Protein AF-0000000083546604 (afdb_homodimer)

InterPro domains:
  IPR000551 MerR-type HTH domain [PF13411] (11-77)
  IPR000551 MerR-type HTH domain [PS00552] (12-34)
  IPR000551 MerR-type HTH domain [PS50937] (8-77)
  IPR000551 MerR-type HTH domain [SM00422] (9-78)
  IPR009061 Putative DNA-binding domain superfamily [SSF46955] (7-113)
  IPR011256 Regulatory factor, effector binding domain superfamily [G3DSA:3.20.80.10] (123-273)
  IPR011256 Regulatory factor, effector binding domain superfamily [SSF55136] (145-272)
  IPR029442 GyrI-like small molecule binding domain [PF06445] (205-272)
  IPR047057 MerR transcriptional regulator [PTHR30204] (7-138)

Radius of gyration: 33.09 Å; Cα contacts (8 Å, |Δi|>4): 899; chains: 2; bounding box: 52×99×67 Å

Foldseek 3Di:
DPPVQVQWDWLCRVCVVLVHDSVVQVVCCVVVLAAAPDQDPVRTGIHHPVCSVVVVVVVVCVVLPDDPVNSVVCVVVDDPVSVVVVVVVSVVSVVVVVVVVVQVVQLVVLLVVLQVCVVPDDQADKDKDWDAKFWKDKWQWPAPDDPVVNVVRVVVSVVVCVVVSQNRNWDWKFKAFPVCLVVFPLPGTTIIIGTGPDVPVDPPIDMPHTDMKIKHKDAFASNCVNVVSVVNVVVCVVVVKAWDTIKMKTWSDDCVNPNHRRGTMIMIITHIDDDD/DPPVQVQWDWLCRVCVVLVHDSVVQVVCCVVVLAAAPDQDPVRTGIHHPVCSVVVVVVVVCVVLPDDPVNSVVCVVVDDPVSVVVVVVVSVVSVVVVVVVVVQVVQLVVLLVVLQVCVVPDDQADKDKDWDAKFWKDKWQFPAPDDPVVNVVRVVVSVVVCVVVSQNRNWDWKFKAFPVCLVVFVQVGTTIIIGTGPDVPVDPPIDMPHTDMKIKHKDAFAVNCVNVVSVVNVVVCVVVVKAWDTIKMKTWSDDCVNPNHRRGTMIMIITHIDDDD

Solvent-accessible surface area (backbone atoms only — not comparable to full-atom values): 29396 Å² total; per-residue (Å²): 127,68,78,88,47,47,78,45,29,44,54,64,58,44,18,55,66,69,70,51,55,53,65,54,55,51,49,31,35,72,75,66,69,44,70,60,79,39,68,48,98,86,64,52,44,27,32,48,73,72,51,49,53,46,51,47,53,54,49,50,44,44,74,69,76,41,50,72,67,55,51,37,57,46,62,77,61,40,25,56,67,52,44,39,52,51,43,54,52,48,43,51,53,48,52,53,49,45,52,50,50,51,49,51,43,47,17,41,52,40,38,37,52,44,38,56,47,62,72,68,53,70,58,84,51,73,47,79,46,77,44,71,62,43,54,26,44,62,36,60,76,49,57,92,55,52,43,69,53,39,51,49,38,52,41,52,39,51,48,50,33,59,75,66,64,42,67,49,41,65,45,72,22,40,29,28,36,44,70,30,54,75,72,47,40,74,82,33,47,31,28,40,32,38,64,56,90,58,92,54,92,61,79,82,58,44,73,47,71,58,44,51,25,39,38,36,43,38,78,21,47,63,81,53,42,45,60,48,52,51,52,49,52,50,53,31,54,77,65,67,38,42,76,36,65,41,30,42,36,37,54,58,35,41,64,68,29,19,80,55,52,69,49,19,31,32,42,37,38,30,34,47,41,77,75,129,128,69,80,87,47,46,77,45,28,45,54,64,58,44,18,57,66,70,71,52,54,53,64,54,55,51,49,32,35,72,74,66,68,43,69,61,77,40,68,48,97,86,65,52,45,28,33,46,74,74,50,48,53,46,51,49,53,54,50,50,46,41,73,68,76,41,50,71,67,57,50,37,56,45,60,76,61,39,25,56,67,52,45,38,52,51,44,54,52,47,42,53,52,49,54,52,49,44,52,51,51,52,48,52,42,46,17,41,51,40,39,37,53,44,38,55,48,60,71,70,52,70,58,83,50,72,48,78,46,77,43,71,63,44,52,27,43,63,35,61,76,49,56,93,54,52,44,70,52,40,51,51,38,52,40,51,39,50,48,51,33,58,76,65,65,41,68,49,43,66,46,70,22,40,29,28,37,43,72,32,54,76,74,44,40,67,93,38,44,31,28,41,32,38,63,55,90,59,92,55,92,61,79,82,57,43,73,46,72,58,44,51,24,40,38,37,44,38,78,21,47,67,82,55,44,44,60,48,52,52,51,48,53,50,52,31,54,76,65,67,40,42,76,35,65,41,32,41,35,36,55,58,35,42,66,69,29,19,81,56,52,69,48,18,30,32,40,37,36,30,34,46,42,76,76,130

Structure (mmCIF, N/CA/C/O backbone):
data_AF-0000000083546604-model_v1
#
loop_
_entity.id
_entity.type
_entity.pdbx_description
1 polymer 'MerR family transcriptional regulator'
#
loop_
_atom_site.group_PDB
_atom_site.id
_atom_site.type_symbol
_atom_site.label_atom_id
_atom_site.label_alt_id
_atom_site.label_comp_id
_atom_site.label_asym_id
_atom_site.label_entity_id
_atom_site.label_seq_id
_atom_site.pdbx_PDB_ins_code
_atom_site.Cartn_x
_atom_site.Cartn_y
_atom_site.Cartn_z
_atom_site.occupancy
_atom_site.B_iso_or_equiv
_atom_site.auth_seq_id
_atom_site.auth_comp_id
_atom_site.auth_asym_id
_atom_site.auth_atom_id
_atom_site.pdbx_PDB_model_num
ATOM 1 N N . MET A 1 1 ? 21.781 33.969 21.672 1 38.78 1 MET A N 1
ATOM 2 C CA . MET A 1 1 ? 20.734 33.688 20.688 1 38.78 1 MET A CA 1
ATOM 3 C C . MET A 1 1 ? 19.719 34.812 20.656 1 38.78 1 MET A C 1
ATOM 5 O O . MET A 1 1 ? 19.25 35.281 21.688 1 38.78 1 MET A O 1
ATOM 9 N N . ASN A 1 2 ? 19.578 35.625 19.656 1 45.16 2 ASN A N 1
ATOM 10 C CA . ASN A 1 2 ? 18.672 36.75 19.562 1 45.16 2 ASN A CA 1
ATOM 11 C C . ASN A 1 2 ? 17.25 36.375 19.984 1 45.16 2 ASN A C 1
ATOM 13 O O . ASN A 1 2 ? 16.703 35.375 19.516 1 45.16 2 ASN A O 1
ATOM 17 N N . GLU A 1 3 ? 16.797 36.812 21.141 1 52.47 3 GLU A N 1
ATOM 18 C CA . GLU A 1 3 ? 15.469 36.719 21.734 1 52.47 3 GLU A CA 1
ATOM 19 C C . GLU A 1 3 ? 14.391 36.656 20.672 1 52.47 3 GLU A C 1
ATOM 21 O O . GLU A 1 3 ? 13.297 36.156 20.891 1 52.47 3 GLU A O 1
ATOM 26 N N . LYS A 1 4 ? 14.867 37.219 19.406 1 59.06 4 LYS A N 1
ATOM 27 C CA . LYS A 1 4 ? 13.945 37.469 18.297 1 59.06 4 LYS A CA 1
ATOM 28 C C . LYS A 1 4 ? 13.453 36.156 17.688 1 59.06 4 LYS A C 1
ATOM 30 O O . LYS A 1 4 ? 12.336 36.062 17.172 1 59.06 4 LYS A O 1
ATOM 35 N N . PHE A 1 5 ? 14.273 35.062 18.109 1 62.53 5 PHE A N 1
ATOM 36 C CA . PHE A 1 5 ? 13.906 33.844 17.375 1 62.53 5 PHE A CA 1
ATOM 37 C C . PHE A 1 5 ? 13.555 32.719 18.328 1 62.53 5 PHE A C 1
ATOM 39 O O . PHE A 1 5 ? 13.773 31.547 18.016 1 62.53 5 PHE A O 1
ATOM 46 N N . ASN A 1 6 ? 13.078 33.031 19.469 1 71.94 6 ASN A N 1
ATOM 47 C CA . ASN A 1 6 ? 12.867 32.062 20.547 1 71.94 6 ASN A CA 1
ATOM 48 C C . ASN A 1 6 ? 11.836 31 20.141 1 71.94 6 ASN A C 1
ATOM 50 O O . ASN A 1 6 ? 11.867 29.875 20.656 1 71.94 6 ASN A O 1
ATOM 54 N N . LYS A 1 7 ? 11.094 31.219 19.188 1 83.56 7 LYS A N 1
ATOM 55 C CA . LYS A 1 7 ? 10.055 30.25 18.844 1 83.56 7 LYS A CA 1
ATOM 56 C C . LYS A 1 7 ? 10.289 29.656 17.453 1 83.56 7 LYS A C 1
ATOM 58 O O . LYS A 1 7 ? 9.359 29.172 16.828 1 83.56 7 LYS A O 1
ATOM 63 N N . TYR A 1 8 ? 11.594 29.719 17.031 1 89.06 8 TYR A N 1
ATOM 64 C CA . TYR A 1 8 ? 11.984 29.094 15.766 1 89.06 8 TYR A CA 1
ATOM 65 C C . TYR A 1 8 ? 12.953 27.938 16 1 89.06 8 TYR A C 1
ATOM 67 O O . TYR A 1 8 ? 13.672 27.922 17 1 89.06 8 TYR A O 1
ATOM 75 N N . PHE A 1 9 ? 12.984 27.078 15.055 1 92.25 9 PHE A N 1
ATOM 76 C CA . PHE A 1 9 ? 13.883 25.922 15.094 1 92.25 9 PHE A CA 1
ATOM 77 C C . PHE A 1 9 ? 15.078 26.141 14.172 1 92.25 9 PHE A C 1
ATOM 79 O O . PHE A 1 9 ? 14.922 26.594 13.039 1 92.25 9 PHE A O 1
ATOM 86 N N . ASN A 1 10 ? 16.188 25.844 14.766 1 92.44 10 ASN A N 1
ATOM 87 C CA . ASN A 1 10 ? 17.312 25.766 13.828 1 92.44 10 ASN A CA 1
ATOM 88 C C . ASN A 1 10 ? 17.219 24.516 12.953 1 92.44 10 ASN A C 1
ATOM 90 O O . ASN A 1 10 ? 16.359 23.672 13.148 1 92.44 10 ASN A O 1
ATOM 94 N N . THR A 1 11 ? 18.125 24.422 11.992 1 94.38 11 THR A N 1
ATOM 95 C CA . THR A 1 11 ? 18.031 23.359 11 1 94.38 11 THR A CA 1
ATOM 96 C C . THR A 1 11 ? 18.125 21.984 11.664 1 94.38 11 THR A C 1
ATOM 98 O O . THR A 1 11 ? 17.359 21.078 11.328 1 94.38 11 THR A O 1
ATOM 101 N N . GLY A 1 12 ? 18.984 21.812 12.555 1 93.81 12 GLY A N 1
ATOM 102 C CA . GLY A 1 12 ? 19.156 20.547 13.25 1 93.81 12 GLY A CA 1
ATOM 103 C C . GLY A 1 12 ? 17.922 20.141 14.031 1 93.81 12 GLY A C 1
ATOM 104 O O . GLY A 1 12 ? 17.469 18.984 13.93 1 93.81 12 GLY A O 1
ATOM 105 N N . ASP A 1 13 ? 17.391 21.062 14.742 1 91.94 13 ASP A N 1
ATOM 106 C CA . ASP A 1 13 ? 16.203 20.797 15.555 1 91.94 13 ASP A CA 1
ATOM 107 C C . ASP A 1 13 ? 15 20.469 14.672 1 91.94 13 ASP A C 1
ATOM 109 O O . ASP A 1 13 ? 14.227 19.562 14.977 1 91.94 13 ASP A O 1
ATOM 113 N N . PHE A 1 14 ? 14.875 21.219 13.672 1 94.31 14 PHE A N 1
ATOM 114 C CA . PHE A 1 14 ? 13.75 20.984 12.773 1 94.31 14 PHE A CA 1
ATOM 115 C C . PHE A 1 14 ? 13.883 19.641 12.07 1 94.31 14 PHE A C 1
ATOM 117 O O . PHE A 1 14 ? 12.891 18.938 11.883 1 94.31 14 PHE A O 1
ATOM 124 N N . ALA A 1 15 ? 15.039 19.297 11.711 1 94.81 15 ALA A N 1
ATOM 125 C CA . ALA A 1 15 ? 15.281 18 11.086 1 94.81 15 ALA A CA 1
ATOM 126 C C . ALA A 1 15 ? 14.898 16.859 12.023 1 94.81 15 ALA A C 1
ATOM 128 O O . ALA A 1 15 ? 14.266 15.891 11.602 1 94.81 15 ALA A O 1
ATOM 129 N N . LYS A 1 16 ? 15.188 17 13.219 1 91.25 16 LYS A N 1
ATOM 130 C CA . LYS A 1 16 ? 14.82 16.016 14.219 1 91.25 16 LYS A CA 1
ATOM 131 C C . LYS A 1 16 ? 13.305 15.898 14.359 1 91.25 16 LYS A C 1
ATOM 133 O O . LYS A 1 16 ? 12.766 14.797 14.438 1 91.25 16 LYS A O 1
ATOM 138 N N . LEU A 1 17 ? 12.75 17.062 14.352 1 89.62 17 LEU A N 1
ATOM 139 C CA . LEU A 1 17 ? 11.297 17.109 14.445 1 89.62 17 LEU A CA 1
ATOM 140 C C . LEU A 1 17 ? 10.648 16.359 13.281 1 89.62 17 LEU A C 1
ATOM 142 O O . LEU A 1 17 ? 9.664 15.641 13.469 1 89.62 17 LEU A O 1
ATOM 146 N N . CYS A 1 18 ? 11.234 16.5 12.141 1 92 18 CYS A N 1
ATOM 147 C CA . CYS A 1 18 ? 10.695 15.906 10.922 1 92 18 CYS A CA 1
ATOM 148 C C . CYS A 1 18 ? 11.211 14.492 10.711 1 92 18 CYS A C 1
ATOM 150 O O . CYS A 1 18 ? 10.805 13.797 9.781 1 92 18 CYS A O 1
ATOM 152 N N . ASN A 1 19 ? 12.102 14.086 11.555 1 89.81 19 ASN A N 1
ATOM 153 C CA . ASN A 1 19 ? 12.727 12.766 11.484 1 89.81 19 ASN A CA 1
ATOM 154 C C . ASN A 1 19 ? 13.453 12.555 10.156 1 89.81 19 ASN A C 1
ATOM 156 O O . ASN A 1 19 ? 13.258 11.539 9.492 1 89.81 19 ASN A O 1
ATOM 160 N N . VAL A 1 20 ? 14.195 13.539 9.781 1 94.25 20 VAL A N 1
ATOM 161 C CA . VAL A 1 20 ? 15.047 13.469 8.594 1 94.25 20 VAL A CA 1
ATOM 162 C C . VAL A 1 20 ? 16.438 13.992 8.938 1 94.25 20 VAL A C 1
ATOM 164 O O . VAL A 1 20 ? 16.672 14.508 10.031 1 94.25 20 VAL A O 1
ATOM 167 N N . LYS A 1 21 ? 17.312 13.867 7.965 1 94.5 21 LYS A N 1
ATOM 168 C CA . LYS A 1 21 ? 18.656 14.438 8.117 1 94.5 21 LYS A CA 1
ATOM 169 C C . LYS A 1 21 ? 18.672 15.914 7.734 1 94.5 21 LYS A C 1
ATOM 171 O O . LYS A 1 21 ? 17.891 16.344 6.891 1 94.5 21 LYS A O 1
ATOM 176 N N . LYS A 1 22 ? 19.609 16.672 8.328 1 95.75 22 LYS A N 1
ATOM 177 C CA . LYS A 1 22 ? 19.781 18.094 8.008 1 95.75 22 LYS A CA 1
ATOM 178 C C . LYS A 1 22 ? 19.969 18.297 6.504 1 95.75 22 LYS A C 1
ATOM 180 O O . LYS A 1 22 ? 19.469 19.266 5.938 1 95.75 22 LYS A O 1
ATOM 185 N N . GLN A 1 23 ? 20.625 17.328 5.922 1 96.19 23 GLN A N 1
ATOM 186 C CA . GLN A 1 23 ? 20.953 17.406 4.5 1 96.19 23 GLN A CA 1
ATOM 187 C C . GLN A 1 23 ? 19.688 17.422 3.65 1 96.19 23 GLN A C 1
ATOM 189 O O . GLN A 1 23 ? 19.641 18.062 2.594 1 96.19 23 GLN A O 1
ATOM 194 N N . THR A 1 24 ? 18.672 16.781 4.105 1 96.25 24 THR A N 1
ATOM 195 C CA . THR A 1 24 ? 17.391 16.781 3.391 1 96.25 24 THR A CA 1
ATOM 196 C C . THR A 1 24 ? 16.812 18.188 3.316 1 96.25 24 THR A C 1
ATOM 198 O O . THR A 1 24 ? 16.375 18.625 2.252 1 96.25 24 THR A O 1
ATOM 201 N N . LEU A 1 25 ? 16.906 18.891 4.418 1 96.69 25 LEU A N 1
ATOM 202 C CA . LEU A 1 25 ? 16.391 20.25 4.457 1 96.69 25 LEU A CA 1
ATOM 203 C C . LEU A 1 25 ? 17.219 21.172 3.568 1 96.69 25 LEU A C 1
ATOM 205 O O . LEU A 1 25 ? 16.672 22.031 2.873 1 96.69 25 LEU A O 1
ATOM 209 N N . PHE A 1 26 ? 18.5 20.922 3.598 1 95.38 26 PHE A N 1
ATOM 210 C CA . PHE A 1 26 ? 19.375 21.688 2.729 1 95.38 26 PHE A CA 1
ATOM 211 C C . PHE A 1 26 ? 19.062 21.422 1.262 1 95.38 26 PHE A C 1
ATOM 213 O O . PHE A 1 26 ? 18.922 22.359 0.472 1 95.38 26 PHE A O 1
ATOM 220 N N . HIS A 1 27 ? 18.969 20.219 0.989 1 96.12 27 HIS A N 1
ATOM 221 C CA . HIS A 1 27 ? 18.672 19.828 -0.384 1 96.12 27 HIS A CA 1
ATOM 222 C C . HIS A 1 27 ? 17.344 20.406 -0.852 1 96.12 27 HIS A C 1
ATOM 224 O O . HIS A 1 27 ? 17.266 20.984 -1.937 1 96.12 27 HIS A O 1
ATOM 230 N N . TYR A 1 28 ? 16.328 20.25 -0.046 1 95.81 28 TYR A N 1
ATOM 231 C CA . TYR A 1 28 ? 15.016 20.75 -0.408 1 95.81 28 TYR A CA 1
ATOM 232 C C . TYR A 1 28 ? 15.047 22.266 -0.613 1 95.81 28 TYR A C 1
ATOM 234 O O . TYR A 1 28 ? 14.375 22.781 -1.509 1 95.81 28 TYR A O 1
ATOM 242 N N . ASP A 1 29 ? 15.781 22.953 0.225 1 94.69 29 ASP A N 1
ATOM 243 C CA . ASP A 1 29 ? 15.945 24.391 0.081 1 94.69 29 ASP A CA 1
ATOM 244 C C . ASP A 1 29 ? 16.656 24.734 -1.224 1 94.69 29 ASP A C 1
ATOM 246 O O . ASP A 1 29 ? 16.219 25.625 -1.964 1 94.69 29 ASP A O 1
ATOM 250 N N . ASP A 1 30 ? 17.625 24.031 -1.552 1 93.69 30 ASP A N 1
ATOM 251 C CA . ASP A 1 30 ? 18.453 24.266 -2.732 1 93.69 30 ASP A CA 1
ATOM 252 C C . ASP A 1 30 ? 17.641 24.094 -4.012 1 93.69 30 ASP A C 1
ATOM 254 O O . ASP A 1 30 ? 17.781 24.875 -4.957 1 93.69 30 ASP A O 1
ATOM 258 N N . ILE A 1 31 ? 16.812 23.141 -4.016 1 94.19 31 ILE A N 1
ATOM 259 C CA . ILE A 1 31 ? 16.094 22.844 -5.254 1 94.19 31 ILE A CA 1
ATOM 260 C C . ILE A 1 31 ? 14.758 23.609 -5.266 1 94.19 31 ILE A C 1
ATOM 262 O O . ILE A 1 31 ? 13.992 23.5 -6.223 1 94.19 31 ILE A O 1
ATOM 266 N N . GLY A 1 32 ? 14.406 24.234 -4.172 1 91 32 GLY A N 1
ATOM 267 C CA . GLY A 1 32 ? 13.258 25.125 -4.148 1 91 32 GLY A CA 1
ATOM 268 C C . GLY A 1 32 ? 11.969 24.422 -3.771 1 91 32 GLY A C 1
ATOM 269 O O . GLY A 1 32 ? 10.875 24.891 -4.094 1 91 32 GLY A O 1
ATOM 270 N N . ILE A 1 33 ? 11.992 23.344 -3.117 1 93.75 33 ILE A N 1
ATOM 271 C CA . ILE A 1 33 ? 10.836 22.562 -2.725 1 93.75 33 ILE A CA 1
ATOM 272 C C . ILE A 1 33 ? 10.352 23 -1.342 1 93.75 33 ILE A C 1
ATOM 274 O O . ILE A 1 33 ? 9.148 23.016 -1.073 1 93.75 33 ILE A O 1
ATOM 278 N N . PHE A 1 34 ? 11.312 23.312 -0.496 1 94.81 34 PHE A N 1
ATOM 279 C CA . PHE A 1 34 ? 11.047 23.688 0.889 1 94.81 34 PHE A CA 1
ATOM 280 C C . PHE A 1 34 ? 12.164 24.594 1.424 1 94.81 34 PHE A C 1
ATOM 282 O O . PHE A 1 34 ? 13.336 24.234 1.368 1 94.81 34 PHE A O 1
ATOM 289 N N . SER A 1 35 ? 11.812 25.75 1.91 1 94.25 35 SER A N 1
ATOM 290 C CA . SER A 1 35 ? 12.789 26.719 2.377 1 94.25 35 SER A CA 1
ATOM 291 C C . SER A 1 35 ? 12.492 27.156 3.807 1 94.25 35 SER A C 1
ATOM 293 O O . SER A 1 35 ? 11.336 27.172 4.23 1 94.25 35 SER A O 1
ATOM 295 N N . PRO A 1 36 ? 13.555 27.531 4.539 1 94 36 PRO A N 1
ATOM 296 C CA . PRO A 1 36 ? 13.336 28.047 5.891 1 94 36 PRO A CA 1
ATOM 297 C C . PRO A 1 36 ? 12.547 29.359 5.898 1 94 36 PRO A C 1
ATOM 299 O O . PRO A 1 36 ? 12.57 30.109 4.914 1 94 36 PRO A O 1
ATOM 302 N N . GLU A 1 37 ? 11.883 29.578 6.957 1 90.5 37 GLU A N 1
ATOM 303 C CA . GLU A 1 37 ? 11.133 30.812 7.098 1 90.5 37 GLU A CA 1
ATOM 304 C C . GLU A 1 37 ? 12.078 32.031 7.176 1 90.5 37 GLU A C 1
ATOM 306 O O . GLU A 1 37 ? 11.781 33.094 6.621 1 90.5 37 GLU A O 1
ATOM 311 N N . ILE A 1 38 ? 13.156 31.797 7.941 1 90.25 38 ILE A N 1
ATOM 312 C CA . ILE A 1 38 ? 14.125 32.875 8.109 1 90.25 38 ILE A CA 1
ATOM 313 C C . ILE A 1 38 ? 15.523 32.375 7.762 1 90.25 38 ILE A C 1
ATOM 315 O O . ILE A 1 38 ? 15.906 31.281 8.148 1 90.25 38 ILE A O 1
ATOM 319 N N . LYS A 1 39 ? 16.219 33.125 7.027 1 90.75 39 LYS A N 1
ATOM 320 C CA . LYS A 1 39 ? 17.656 32.969 6.816 1 90.75 39 LYS A CA 1
ATOM 321 C C . LYS A 1 39 ? 18.406 34.219 7.293 1 90.75 39 LYS A C 1
ATOM 323 O O . LYS A 1 39 ? 18.188 35.312 6.789 1 90.75 39 LYS A O 1
ATOM 328 N N . ASP A 1 40 ? 19.172 33.969 8.273 1 87.69 40 ASP A N 1
ATOM 329 C CA . ASP A 1 40 ? 19.844 35.156 8.82 1 87.69 40 ASP A CA 1
ATOM 330 C C . ASP A 1 40 ? 21.047 35.531 7.957 1 87.69 40 ASP A C 1
ATOM 332 O O . ASP A 1 40 ? 21.328 34.906 6.945 1 87.69 40 ASP A O 1
ATOM 336 N N . ASP A 1 41 ? 21.672 36.625 8.367 1 87.81 41 ASP A N 1
ATOM 337 C CA . ASP A 1 41 ? 22.75 37.219 7.57 1 87.81 41 ASP A CA 1
ATOM 338 C C . ASP A 1 41 ? 23.938 36.25 7.441 1 87.81 41 ASP A C 1
ATOM 340 O O . ASP A 1 41 ? 24.719 36.375 6.496 1 87.81 41 ASP A O 1
ATOM 344 N N . ASN A 1 42 ? 24.078 35.344 8.32 1 88.88 42 ASN A N 1
ATOM 345 C CA . ASN A 1 42 ? 25.188 34.375 8.312 1 88.88 42 ASN A CA 1
ATOM 346 C C . ASN A 1 42 ? 24.797 33.094 7.59 1 88.88 42 ASN A C 1
ATOM 348 O O . ASN A 1 42 ? 25.578 32.156 7.531 1 88.88 42 ASN A O 1
ATOM 352 N N . GLY A 1 43 ? 23.656 33.031 7.203 1 87.06 43 GLY A N 1
ATOM 353 C CA . GLY A 1 43 ? 23.219 31.875 6.445 1 87.06 43 GLY A CA 1
ATOM 354 C C . GLY A 1 43 ? 22.516 30.844 7.301 1 87.06 43 GLY A C 1
ATOM 355 O O . GLY A 1 43 ? 22.172 29.766 6.812 1 87.06 43 GLY A O 1
ATOM 356 N N . TYR A 1 44 ? 22.375 31.188 8.555 1 89.88 44 TYR A N 1
ATOM 357 C CA . TYR A 1 44 ? 21.672 30.25 9.422 1 89.88 44 TYR A CA 1
ATOM 358 C C . TYR A 1 44 ? 20.172 30.219 9.102 1 89.88 44 TYR A C 1
ATOM 360 O O . TYR A 1 44 ? 19.578 31.266 8.836 1 89.88 44 TYR A O 1
ATOM 368 N N . ARG A 1 45 ? 19.641 29 9.031 1 92.69 45 ARG A N 1
ATOM 369 C CA . ARG A 1 45 ? 18.25 28.781 8.664 1 92.69 45 ARG A CA 1
ATOM 370 C C . ARG A 1 45 ? 17.391 28.531 9.898 1 92.69 45 ARG A C 1
ATOM 372 O O . ARG A 1 45 ? 17.812 27.812 10.812 1 92.69 45 ARG A O 1
ATOM 379 N N . TYR A 1 46 ? 16.188 29.141 9.914 1 92.62 46 TYR A N 1
ATOM 380 C CA . TYR A 1 46 ? 15.25 29 11.016 1 92.62 46 TYR A CA 1
ATOM 381 C C . TYR A 1 46 ? 13.859 28.625 10.5 1 92.62 46 TYR A C 1
ATOM 383 O O . TYR A 1 46 ? 13.383 29.188 9.516 1 92.62 46 TYR A O 1
ATOM 391 N N . TYR A 1 47 ? 13.266 27.656 11.188 1 93.31 47 TYR A N 1
ATOM 392 C CA . TYR A 1 47 ? 11.969 27.125 10.797 1 93.31 47 TYR A CA 1
ATOM 393 C C . TYR A 1 47 ? 10.938 27.328 11.906 1 93.31 47 TYR A C 1
ATOM 395 O O . TYR A 1 47 ? 11.281 27.266 13.094 1 93.31 47 TYR A O 1
ATOM 403 N N . SER A 1 48 ? 9.734 27.547 11.523 1 88.31 48 SER A N 1
ATOM 404 C CA . SER A 1 48 ? 8.633 27.609 12.477 1 88.31 48 SER A CA 1
ATOM 405 C C . SER A 1 48 ? 7.926 26.266 12.602 1 88.31 48 SER A C 1
ATOM 407 O O . SER A 1 48 ? 8.125 25.375 11.781 1 88.31 48 SER A O 1
ATOM 409 N N . TYR A 1 49 ? 7.117 26.078 13.664 1 86.44 49 TYR A N 1
ATOM 410 C CA . TYR A 1 49 ? 6.379 24.844 13.82 1 86.44 49 TYR A CA 1
ATOM 411 C C . TYR A 1 49 ? 5.34 24.672 12.719 1 86.44 49 TYR A C 1
ATOM 413 O O . TYR A 1 49 ? 4.98 23.547 12.359 1 86.44 49 TYR A O 1
ATOM 421 N N . GLN A 1 50 ? 4.93 25.812 12.18 1 83.31 50 GLN A N 1
ATOM 422 C CA . GLN A 1 50 ? 3.932 25.781 11.117 1 83.31 50 GLN A CA 1
ATOM 423 C C . GLN A 1 50 ? 4.473 25.094 9.867 1 83.31 50 GLN A C 1
ATOM 425 O O . GLN A 1 50 ? 3.707 24.531 9.086 1 83.31 50 GLN A O 1
ATOM 430 N N . GLN A 1 51 ? 5.699 25.203 9.734 1 90.69 51 GLN A N 1
ATOM 431 C CA . GLN A 1 51 ? 6.312 24.641 8.539 1 90.69 51 GLN A CA 1
ATOM 432 C C . GLN A 1 51 ? 6.352 23.109 8.609 1 90.69 51 GLN A C 1
ATOM 434 O O . GLN A 1 51 ? 6.578 22.438 7.602 1 90.69 51 GLN A O 1
ATOM 439 N N . PHE A 1 52 ? 6.07 22.641 9.797 1 90.81 52 PHE A N 1
ATOM 440 C CA . PHE A 1 52 ? 6.07 21.188 9.961 1 90.81 52 PHE A CA 1
ATOM 441 C C . PHE A 1 52 ? 4.992 20.547 9.102 1 90.81 52 PHE A C 1
ATOM 443 O O . PHE A 1 52 ? 5.234 19.531 8.445 1 90.81 52 PHE A O 1
ATOM 450 N N . ASP A 1 53 ? 3.871 21.125 9.062 1 89.38 53 ASP A N 1
ATOM 451 C CA . ASP A 1 53 ? 2.76 20.578 8.289 1 89.38 53 ASP A CA 1
ATOM 452 C C . ASP A 1 53 ? 3.062 20.594 6.793 1 89.38 53 ASP A C 1
ATOM 454 O O . ASP A 1 53 ? 2.707 19.672 6.066 1 89.38 53 ASP A O 1
ATOM 458 N N . VAL A 1 54 ? 3.662 21.641 6.418 1 91.5 54 VAL A N 1
ATOM 459 C CA . VAL A 1 54 ? 4.062 21.781 5.023 1 91.5 54 VAL A CA 1
ATOM 460 C C . VAL A 1 54 ? 5.023 20.641 4.656 1 91.5 54 VAL A C 1
ATOM 462 O O . VAL A 1 54 ? 4.824 19.953 3.654 1 91.5 54 VAL A O 1
ATOM 465 N N . PHE A 1 55 ? 5.961 20.5 5.496 1 93.81 55 PHE A N 1
ATOM 466 C CA . PHE A 1 55 ? 6.945 19.453 5.277 1 93.81 55 PHE A CA 1
ATOM 467 C C . PHE A 1 55 ? 6.285 18.078 5.273 1 93.81 55 PHE A C 1
ATOM 469 O O . PHE A 1 55 ? 6.637 17.219 4.461 1 93.81 55 PHE A O 1
ATOM 476 N N . ASN A 1 56 ? 5.387 17.891 6.117 1 90.88 56 ASN A N 1
ATOM 477 C CA . ASN A 1 56 ? 4.68 16.625 6.223 1 90.88 56 ASN A CA 1
ATOM 478 C C . ASN A 1 56 ? 3.928 16.297 4.938 1 90.88 56 ASN A C 1
ATOM 480 O O . ASN A 1 56 ? 3.924 15.141 4.492 1 90.88 56 ASN A O 1
ATOM 484 N N . VAL A 1 57 ? 3.285 17.234 4.363 1 92.12 57 VAL A N 1
ATOM 485 C CA . VAL A 1 57 ? 2.551 17.016 3.121 1 92.12 57 VAL A CA 1
ATOM 486 C C . VAL A 1 57 ? 3.521 16.625 2.01 1 92.12 57 VAL A C 1
ATOM 488 O O . VAL A 1 57 ? 3.258 15.688 1.248 1 92.12 57 VAL A O 1
ATOM 491 N N . ILE A 1 58 ? 4.621 17.312 1.973 1 93.69 58 ILE A N 1
ATOM 492 C CA . ILE A 1 58 ? 5.645 17 0.979 1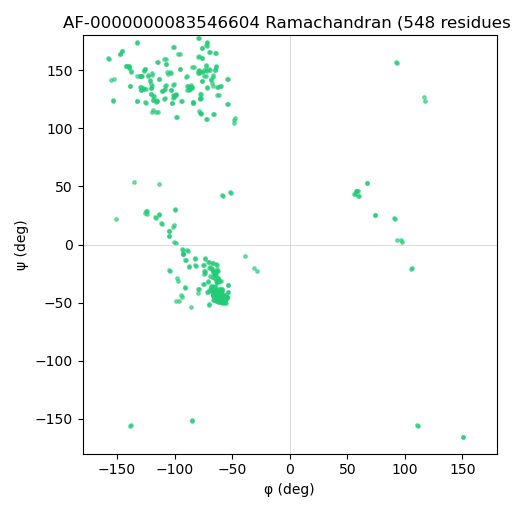 93.69 58 ILE A CA 1
ATOM 493 C C . ILE A 1 58 ? 6.137 15.578 1.174 1 93.69 58 ILE A C 1
ATOM 495 O O . ILE A 1 58 ? 6.289 14.828 0.205 1 93.69 58 ILE A O 1
ATOM 499 N N . THR A 1 59 ? 6.32 15.227 2.383 1 92.88 59 THR A N 1
ATOM 500 C CA . THR A 1 59 ? 6.785 13.883 2.719 1 92.88 59 THR A CA 1
ATOM 501 C C . THR A 1 59 ? 5.758 12.836 2.297 1 92.88 59 THR A C 1
ATOM 503 O O . THR A 1 59 ? 6.117 11.797 1.744 1 92.88 59 THR A O 1
ATOM 506 N N . ILE A 1 60 ? 4.566 13.102 2.531 1 92 60 ILE A N 1
ATOM 507 C CA . ILE A 1 60 ? 3.488 12.18 2.189 1 92 60 ILE A CA 1
ATOM 508 C C . ILE A 1 60 ? 3.422 12.008 0.674 1 92 60 ILE A C 1
ATOM 510 O O . ILE A 1 60 ? 3.244 10.891 0.18 1 92 60 ILE A O 1
ATOM 514 N N . LEU A 1 61 ? 3.543 13.102 -0.044 1 94.38 61 LEU A N 1
ATOM 515 C CA . LEU A 1 61 ? 3.561 13.016 -1.5 1 94.38 61 LEU A CA 1
ATOM 516 C C . LEU A 1 61 ? 4.715 12.148 -1.981 1 94.38 61 LEU A C 1
ATOM 518 O O . LEU A 1 61 ? 4.547 11.328 -2.891 1 94.38 61 LEU A O 1
ATOM 522 N N . LYS A 1 62 ? 5.809 12.297 -1.333 1 93.94 62 LYS A N 1
ATOM 523 C CA . LYS A 1 62 ? 6.973 11.484 -1.655 1 93.94 62 LYS A CA 1
ATOM 524 C C . LYS A 1 62 ? 6.707 10.008 -1.358 1 93.94 62 LYS A C 1
ATOM 526 O O . LYS A 1 62 ? 7.074 9.133 -2.148 1 93.94 62 LYS A O 1
ATOM 531 N N . GLU A 1 63 ? 6.078 9.75 -0.296 1 89.62 63 GLU A N 1
ATOM 532 C CA . GLU A 1 63 ? 5.785 8.391 0.13 1 89.62 63 GLU A CA 1
ATOM 533 C C . GLU A 1 63 ? 4.809 7.707 -0.827 1 89.62 63 GLU A C 1
ATOM 535 O O . GLU A 1 63 ? 4.73 6.477 -0.871 1 89.62 63 GLU A O 1
ATOM 540 N N . THR A 1 64 ? 4.094 8.492 -1.514 1 91.62 64 THR A N 1
ATOM 541 C CA . THR A 1 64 ? 3.125 7.938 -2.453 1 91.62 64 THR A CA 1
ATOM 542 C C . THR A 1 64 ? 3.676 7.961 -3.877 1 91.62 64 THR A C 1
ATOM 544 O O . THR A 1 64 ? 2.945 8.25 -4.828 1 91.62 64 THR A O 1
ATOM 547 N N . ASN A 1 65 ? 4.949 7.859 -4.051 1 88.5 65 ASN A N 1
ATOM 548 C CA . ASN A 1 65 ? 5.711 7.598 -5.266 1 88.5 65 ASN A CA 1
ATOM 549 C C . ASN A 1 65 ? 5.746 8.82 -6.18 1 88.5 65 ASN A C 1
ATOM 551 O O . ASN A 1 65 ? 5.738 8.688 -7.402 1 88.5 65 ASN A O 1
ATOM 555 N N . MET A 1 66 ? 5.605 9.938 -5.621 1 93 66 MET A N 1
ATOM 556 C CA . MET A 1 66 ? 5.902 11.141 -6.395 1 93 66 MET A CA 1
ATOM 557 C C . MET A 1 66 ? 7.383 11.492 -6.309 1 93 66 MET A C 1
ATOM 559 O O . MET A 1 66 ? 7.957 11.516 -5.219 1 93 66 MET A O 1
ATOM 563 N N . SER A 1 67 ? 7.918 11.82 -7.43 1 94.88 67 SER A N 1
ATOM 564 C CA . SER A 1 67 ? 9.32 12.227 -7.438 1 94.88 67 SER A CA 1
ATOM 565 C C . SER A 1 67 ? 9.477 13.672 -6.973 1 94.88 67 SER A C 1
ATOM 567 O O . SER A 1 67 ? 8.508 14.445 -6.984 1 94.88 67 SER A O 1
ATOM 569 N N . LEU A 1 68 ? 10.672 14.055 -6.582 1 95 68 LEU A N 1
ATOM 570 C CA . LEU A 1 68 ? 10.953 15.43 -6.191 1 95 68 LEU A CA 1
ATOM 571 C C . LEU A 1 68 ? 10.711 16.391 -7.355 1 95 68 LEU A C 1
ATOM 573 O O . LEU A 1 68 ? 10.266 17.516 -7.156 1 95 68 LEU A O 1
ATOM 577 N N . LYS A 1 69 ? 10.953 15.836 -8.555 1 96 69 LYS A N 1
ATOM 578 C CA . LYS A 1 69 ? 10.695 16.641 -9.742 1 96 69 LYS A CA 1
ATOM 579 C C . LYS A 1 69 ? 9.211 16.938 -9.898 1 96 69 LYS A C 1
ATOM 581 O O . LYS A 1 69 ? 8.828 18.078 -10.164 1 96 69 LYS A O 1
ATOM 586 N N . GLU A 1 70 ? 8.422 15.992 -9.711 1 95.88 70 GLU A N 1
ATOM 587 C CA . GLU A 1 70 ? 6.973 16.156 -9.789 1 95.88 70 GLU A CA 1
ATOM 588 C C . GLU A 1 70 ? 6.461 17.078 -8.688 1 95.88 70 GLU A C 1
ATOM 590 O O . GLU A 1 70 ? 5.586 17.906 -8.93 1 95.88 70 GLU A O 1
ATOM 595 N N . ILE A 1 71 ? 6.984 16.922 -7.516 1 96.62 71 ILE A N 1
ATOM 596 C CA . ILE A 1 71 ? 6.582 17.75 -6.383 1 96.62 71 ILE A CA 1
ATOM 597 C C . ILE A 1 71 ? 6.941 19.203 -6.656 1 96.62 71 ILE A C 1
ATOM 599 O O . ILE A 1 71 ? 6.129 20.109 -6.426 1 96.62 71 ILE A O 1
ATOM 603 N N . LYS A 1 72 ? 8.102 19.422 -7.164 1 95.94 72 LYS A N 1
ATOM 604 C CA . LYS A 1 72 ? 8.531 20.766 -7.508 1 95.94 72 LYS A CA 1
ATOM 605 C C . LYS A 1 72 ? 7.621 21.375 -8.57 1 95.94 72 LYS A C 1
ATOM 607 O O . LYS A 1 72 ? 7.254 22.547 -8.477 1 95.94 72 LYS A O 1
ATOM 612 N N . ALA A 1 73 ? 7.348 20.594 -9.57 1 95.81 73 ALA A N 1
ATOM 613 C CA . ALA A 1 73 ? 6.453 21.062 -10.625 1 95.81 73 ALA A CA 1
ATOM 614 C C . ALA A 1 73 ? 5.105 21.484 -10.047 1 95.81 73 ALA A C 1
ATOM 616 O O . ALA A 1 73 ? 4.559 22.531 -10.438 1 95.81 73 ALA A O 1
ATOM 617 N N . TYR A 1 74 ? 4.605 20.734 -9.195 1 96.12 74 TYR A N 1
ATOM 618 C CA . TYR A 1 74 ? 3.361 21.109 -8.531 1 96.12 74 TYR A CA 1
ATOM 619 C C . TYR A 1 74 ? 3.527 22.406 -7.742 1 96.12 74 TYR A C 1
ATOM 621 O O . TYR A 1 74 ? 2.717 23.328 -7.871 1 96.12 74 TYR A O 1
ATOM 629 N N . LEU A 1 75 ? 4.57 22.469 -6.934 1 95.12 75 LEU A N 1
ATOM 630 C CA . LEU A 1 75 ? 4.773 23.609 -6.047 1 95.12 75 LEU A CA 1
ATOM 631 C C . LEU A 1 75 ? 4.977 24.891 -6.852 1 95.12 75 LEU A C 1
ATOM 633 O O . LEU A 1 75 ? 4.574 25.969 -6.414 1 95.12 75 LEU A O 1
ATOM 637 N N . ASP A 1 76 ? 5.559 24.797 -7.996 1 94.44 76 ASP A N 1
ATOM 638 C CA . ASP A 1 76 ? 5.781 25.953 -8.859 1 94.44 76 ASP A CA 1
ATOM 639 C C . ASP A 1 76 ? 4.461 26.484 -9.406 1 94.44 76 ASP A C 1
ATOM 641 O O . ASP A 1 76 ? 4.375 27.656 -9.797 1 94.44 76 ASP A O 1
ATOM 645 N N . ASN A 1 77 ? 3.457 25.672 -9.391 1 94.75 77 ASN A N 1
ATOM 646 C CA . ASN A 1 77 ? 2.156 26.062 -9.93 1 94.75 77 ASN A CA 1
ATOM 647 C C . ASN A 1 77 ? 1.047 25.859 -8.898 1 94.75 77 ASN A C 1
ATOM 649 O O . ASN A 1 77 ? -0.115 25.672 -9.258 1 94.75 77 ASN A O 1
ATOM 653 N N . ARG A 1 78 ? 1.405 25.922 -7.73 1 95 78 ARG A N 1
ATOM 654 C CA . ARG A 1 78 ? 0.51 25.531 -6.648 1 95 78 ARG A CA 1
ATOM 655 C C . ARG A 1 78 ? -0.649 26.516 -6.512 1 95 78 ARG A C 1
ATOM 657 O O . ARG A 1 78 ? -0.484 27.719 -6.738 1 95 78 ARG A O 1
ATOM 664 N N . SER A 1 79 ? -1.781 26.031 -6.227 1 95.12 79 SER A N 1
ATOM 665 C CA . SER A 1 79 ? -3.023 26.703 -5.859 1 95.12 79 SER A CA 1
ATOM 666 C C . SER A 1 79 ? -3.949 25.766 -5.086 1 95.12 79 SER A C 1
ATOM 668 O O . SER A 1 79 ? -3.748 24.562 -5.086 1 95.12 79 SER A O 1
ATOM 670 N N . PRO A 1 80 ? -4.84 26.359 -4.41 1 95.62 80 PRO A N 1
ATOM 671 C CA . PRO A 1 80 ? -5.797 25.469 -3.744 1 95.62 80 PRO A CA 1
ATOM 672 C C . PRO A 1 80 ? -6.457 24.484 -4.707 1 95.62 80 PRO A C 1
ATOM 674 O O . PRO A 1 80 ? -6.574 23.297 -4.391 1 95.62 80 PRO A O 1
ATOM 677 N N . SER A 1 81 ? -6.793 24.969 -5.844 1 95.69 81 SER A N 1
ATOM 678 C CA . SER A 1 81 ? -7.461 24.109 -6.812 1 95.69 81 SER A CA 1
ATOM 679 C C . SER A 1 81 ? -6.531 23.016 -7.312 1 95.69 81 SER A C 1
ATOM 681 O O . SER A 1 81 ? -6.941 21.859 -7.457 1 95.69 81 SER A O 1
ATOM 683 N N . THR A 1 82 ? -5.305 23.359 -7.543 1 96.81 82 THR A N 1
ATOM 684 C CA . THR A 1 82 ? -4.363 22.359 -8.047 1 96.81 82 THR A CA 1
ATOM 685 C C . THR A 1 82 ? -4.023 21.344 -6.965 1 96.81 82 THR A C 1
ATOM 687 O O . THR A 1 82 ? -3.779 20.172 -7.258 1 96.81 82 THR A O 1
ATOM 690 N N . LEU A 1 83 ? -4.023 21.797 -5.73 1 96.5 83 LEU A N 1
ATOM 691 C CA . LEU A 1 83 ? -3.795 20.859 -4.641 1 96.5 83 LEU A CA 1
ATOM 692 C C . LEU A 1 83 ? -4.918 19.828 -4.566 1 96.5 83 LEU A C 1
ATOM 694 O O . LEU A 1 83 ? -4.656 18.625 -4.469 1 96.5 83 LEU A O 1
ATOM 698 N N . VAL A 1 84 ? -6.105 20.328 -4.617 1 97.62 84 VAL A N 1
ATOM 699 C CA . VAL A 1 84 ? -7.273 19.453 -4.531 1 97.62 84 VAL A CA 1
ATOM 700 C C . VAL A 1 84 ? -7.23 18.422 -5.66 1 97.62 84 VAL A C 1
ATOM 702 O O . VAL A 1 84 ? -7.434 17.234 -5.43 1 97.62 84 VAL A O 1
ATOM 705 N N . GLU A 1 85 ? -6.926 18.875 -6.801 1 97.62 85 GLU A N 1
ATOM 706 C CA . GLU A 1 85 ? -6.836 17.984 -7.945 1 97.62 85 GLU A CA 1
ATOM 707 C C . GLU A 1 85 ? -5.742 16.938 -7.746 1 97.62 85 GLU A C 1
ATOM 709 O O . GLU A 1 85 ? -5.957 15.75 -7.98 1 97.62 85 GLU A O 1
ATOM 714 N N . LEU A 1 86 ? -4.648 17.375 -7.324 1 97.38 86 LEU A N 1
ATOM 715 C CA . LEU A 1 86 ? -3.52 16.5 -7.078 1 97.38 86 LEU A CA 1
ATOM 716 C C . LEU A 1 86 ? -3.881 15.422 -6.059 1 97.38 86 LEU A C 1
ATOM 718 O O . LEU A 1 86 ? -3.652 14.234 -6.293 1 97.38 86 LEU A O 1
ATOM 722 N N . LEU A 1 87 ? -4.441 15.82 -4.953 1 97.44 87 LEU A N 1
ATOM 723 C CA . LEU A 1 87 ? -4.738 14.898 -3.865 1 97.44 87 LEU A CA 1
ATOM 724 C C . LEU A 1 87 ? -5.844 13.922 -4.266 1 97.44 87 LEU A C 1
ATOM 726 O O . LEU A 1 87 ? -5.809 12.75 -3.891 1 97.44 87 LEU A O 1
ATOM 730 N N . LYS A 1 88 ? -6.805 14.422 -5.027 1 98 88 LYS A N 1
ATOM 731 C CA . LYS A 1 88 ? -7.855 13.531 -5.512 1 98 88 LYS A CA 1
ATOM 732 C C . LYS A 1 88 ? -7.281 12.438 -6.402 1 98 88 LYS A C 1
ATOM 734 O O . LYS A 1 88 ? -7.66 11.266 -6.281 1 98 88 LYS A O 1
ATOM 739 N N . ASN A 1 89 ? -6.395 12.844 -7.238 1 97.5 89 ASN A N 1
ATOM 740 C CA . ASN A 1 89 ? -5.73 11.859 -8.086 1 97.5 89 ASN A CA 1
ATOM 741 C C . ASN A 1 89 ? -4.906 10.875 -7.27 1 97.5 89 ASN A C 1
ATOM 743 O O . ASN A 1 89 ? -4.887 9.68 -7.562 1 97.5 89 ASN A O 1
ATOM 747 N N . LYS A 1 90 ? -4.254 11.336 -6.266 1 97 90 LYS A N 1
ATOM 748 C CA . LYS A 1 90 ? -3.441 10.477 -5.41 1 97 90 LYS A CA 1
ATOM 749 C C . LYS A 1 90 ? -4.312 9.5 -4.625 1 97 90 LYS A C 1
ATOM 751 O O . LYS A 1 90 ? -3.918 8.352 -4.398 1 97 90 LYS A O 1
ATOM 756 N N . VAL A 1 91 ? -5.441 9.961 -4.234 1 97.62 91 VAL A N 1
ATOM 757 C CA . VAL A 1 91 ? -6.375 9.094 -3.529 1 97.62 91 VAL A CA 1
ATOM 758 C C . VAL A 1 91 ? -6.77 7.922 -4.426 1 97.62 91 VAL A C 1
ATOM 760 O O . VAL A 1 91 ? -6.801 6.77 -3.977 1 97.62 91 VAL A O 1
ATOM 763 N N . LEU A 1 92 ? -6.984 8.203 -5.66 1 97.38 92 LEU A N 1
ATOM 764 C CA . LEU A 1 92 ? -7.32 7.152 -6.613 1 97.38 92 LEU A CA 1
ATOM 765 C C . LEU A 1 92 ? -6.156 6.18 -6.781 1 97.38 92 LEU A C 1
ATOM 767 O O . LEU A 1 92 ? -6.355 4.965 -6.797 1 97.38 92 LEU A O 1
ATOM 771 N N . ASP A 1 93 ? -4.984 6.75 -6.875 1 96.81 93 ASP A N 1
ATOM 772 C CA . ASP A 1 93 ? -3.791 5.914 -6.977 1 96.81 93 ASP A CA 1
ATOM 773 C C . ASP A 1 93 ? -3.662 4.996 -5.762 1 96.81 93 ASP A C 1
ATOM 775 O O . ASP A 1 93 ? -3.314 3.822 -5.902 1 96.81 93 ASP A O 1
ATOM 779 N N . ILE A 1 94 ? -3.883 5.535 -4.645 1 97.31 94 ILE A N 1
ATOM 780 C CA . ILE A 1 94 ? -3.752 4.797 -3.393 1 97.31 94 ILE A CA 1
ATOM 781 C C . ILE A 1 94 ? -4.785 3.674 -3.344 1 97.31 94 ILE A C 1
ATOM 783 O O . ILE A 1 94 ? -4.473 2.555 -2.934 1 97.31 94 ILE A O 1
ATOM 787 N N . ASP A 1 95 ? -5.992 3.977 -3.791 1 97.69 95 ASP A N 1
ATOM 788 C CA . ASP A 1 95 ? -7.035 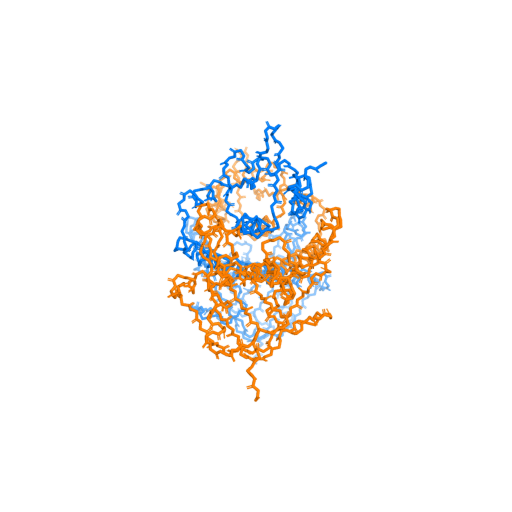2.957 -3.816 1 97.69 95 ASP A CA 1
ATOM 789 C C . ASP A 1 95 ? -6.641 1.787 -4.715 1 97.69 95 ASP A C 1
ATOM 791 O O . ASP A 1 95 ? -6.832 0.625 -4.348 1 97.69 95 ASP A O 1
ATOM 795 N N . ILE A 1 96 ? -6.102 2.115 -5.805 1 95.62 96 ILE A N 1
ATOM 796 C CA . ILE A 1 96 ? -5.648 1.091 -6.738 1 95.62 96 ILE A CA 1
ATOM 797 C C . ILE A 1 96 ? -4.531 0.267 -6.098 1 95.62 96 ILE A C 1
ATOM 799 O O . ILE A 1 96 ? -4.531 -0.963 -6.184 1 95.62 96 ILE A O 1
ATOM 803 N N . GLU A 1 97 ? -3.66 0.908 -5.441 1 95.12 97 GLU A N 1
ATOM 804 C CA . GLU A 1 97 ? -2.539 0.227 -4.797 1 95.12 97 GLU A CA 1
ATOM 805 C C . GLU A 1 97 ? -3.02 -0.68 -3.67 1 95.12 97 GLU A C 1
ATOM 807 O O . GLU A 1 97 ? -2.529 -1.801 -3.516 1 95.12 97 GLU A O 1
ATOM 812 N N . ILE A 1 98 ? -3.9 -0.201 -2.908 1 96.94 98 ILE A N 1
ATOM 813 C CA . ILE A 1 98 ? -4.441 -0.99 -1.808 1 96.94 98 ILE A CA 1
ATOM 814 C C . ILE A 1 98 ? -5.086 -2.264 -2.352 1 96.94 98 ILE A C 1
ATOM 816 O O . ILE A 1 98 ? -4.852 -3.355 -1.83 1 96.94 98 ILE A O 1
ATOM 820 N N . GLU A 1 99 ? -5.828 -2.152 -3.395 1 95.31 99 GLU A N 1
ATOM 821 C CA . GLU A 1 99 ? -6.48 -3.316 -3.986 1 95.31 99 GLU A CA 1
ATOM 822 C C . GLU A 1 99 ? -5.457 -4.297 -4.547 1 95.31 99 GLU A C 1
ATOM 824 O O . GLU A 1 99 ? -5.625 -5.512 -4.426 1 95.31 99 GLU A O 1
ATOM 829 N N . ASN A 1 100 ? -4.496 -3.762 -5.145 1 93 100 ASN A N 1
ATOM 830 C CA . ASN A 1 100 ? -3.42 -4.613 -5.645 1 93 100 ASN A CA 1
ATOM 831 C C . ASN A 1 100 ? -2.746 -5.387 -4.516 1 93 100 ASN A C 1
ATOM 833 O O . ASN A 1 100 ? -2.508 -6.59 -4.637 1 93 100 ASN A O 1
ATOM 837 N N . LEU A 1 101 ? -2.477 -4.727 -3.455 1 95.31 101 LEU A N 1
ATOM 838 C CA . LEU A 1 101 ? -1.822 -5.367 -2.316 1 95.31 101 LEU A CA 1
ATOM 839 C C . LEU A 1 101 ? -2.719 -6.441 -1.708 1 95.31 101 LEU A C 1
ATOM 841 O O . LEU A 1 101 ? -2.234 -7.492 -1.289 1 95.31 101 LEU A O 1
ATOM 845 N N . LYS A 1 102 ? -3.971 -6.18 -1.702 1 95.06 102 LYS A N 1
ATOM 846 C CA . LYS A 1 102 ? -4.91 -7.18 -1.205 1 95.06 102 LYS A CA 1
ATOM 847 C C . LYS A 1 102 ? -4.883 -8.438 -2.07 1 95.06 102 LYS A C 1
ATOM 849 O O . LYS A 1 102 ? -4.965 -9.555 -1.556 1 95.06 102 LYS A O 1
ATOM 854 N N . ARG A 1 103 ? -4.809 -8.242 -3.318 1 91.69 103 ARG A N 1
ATOM 855 C CA . ARG A 1 103 ? -4.727 -9.367 -4.242 1 91.69 103 ARG A CA 1
ATOM 856 C C . ARG A 1 103 ? -3.459 -10.18 -4.004 1 91.69 103 ARG A C 1
ATOM 858 O O . ARG A 1 103 ? -3.506 -11.414 -3.939 1 91.69 103 ARG A O 1
ATOM 865 N N . ILE A 1 104 ? -2.398 -9.516 -3.898 1 93.88 104 ILE A N 1
ATOM 866 C CA . ILE A 1 104 ? -1.12 -10.172 -3.662 1 93.88 104 ILE A CA 1
ATOM 867 C C . ILE A 1 104 ? -1.166 -10.93 -2.336 1 93.88 104 ILE A C 1
ATOM 869 O O . ILE A 1 104 ? -0.679 -12.062 -2.24 1 93.88 104 ILE A O 1
ATOM 873 N N . ARG A 1 105 ? -1.738 -10.281 -1.353 1 95.44 105 ARG A N 1
ATOM 874 C CA . ARG A 1 105 ? -1.893 -10.906 -0.045 1 95.44 105 ARG A CA 1
ATOM 875 C C . ARG A 1 105 ? -2.641 -12.234 -0.159 1 95.44 105 ARG A C 1
ATOM 877 O O . ARG A 1 105 ? -2.221 -13.242 0.413 1 95.44 105 ARG A O 1
ATOM 884 N N . LYS A 1 106 ? -3.674 -12.227 -0.857 1 93 106 LYS A N 1
ATOM 885 C CA . LYS A 1 106 ? -4.477 -13.43 -1.058 1 93 106 LYS A CA 1
ATOM 886 C C . LYS A 1 106 ? -3.678 -14.516 -1.776 1 93 106 LYS A C 1
ATOM 888 O O . LYS A 1 106 ? -3.75 -15.688 -1.416 1 93 106 LYS A O 1
ATOM 893 N N . LEU A 1 107 ? -3.014 -14.125 -2.811 1 92.56 107 LEU A N 1
ATOM 894 C CA . LEU A 1 107 ? -2.156 -15.055 -3.541 1 92.56 107 LEU A CA 1
ATOM 895 C C . LEU A 1 107 ? -1.156 -15.719 -2.605 1 92.56 107 LEU A C 1
ATOM 897 O O . LEU A 1 107 ? -0.981 -16.938 -2.645 1 92.56 107 LEU A O 1
ATOM 901 N N . MET A 1 108 ? -0.561 -14.945 -1.772 1 95.06 108 MET A N 1
ATOM 902 C CA . MET A 1 108 ? 0.438 -15.477 -0.848 1 95.06 108 MET A CA 1
ATOM 903 C C . MET A 1 108 ? -0.2 -16.438 0.153 1 95.06 108 MET A C 1
ATOM 905 O O . MET A 1 108 ? 0.364 -17.484 0.459 1 95.06 108 MET A O 1
ATOM 909 N N . GLU A 1 109 ? -1.319 -16.094 0.618 1 96.44 109 GLU A N 1
ATOM 910 C CA . GLU A 1 109 ? -2.021 -16.953 1.559 1 96.44 109 GLU A CA 1
ATOM 911 C C . GLU A 1 109 ? -2.352 -18.312 0.925 1 96.44 109 GLU A C 1
ATOM 913 O O . GLU A 1 109 ? -2.215 -19.359 1.567 1 96.44 109 GLU A O 1
ATOM 918 N N . THR A 1 110 ? -2.824 -18.25 -0.261 1 94.62 110 THR A N 1
ATOM 919 C CA . THR A 1 110 ? -3.125 -19.484 -0.993 1 94.62 110 THR A CA 1
ATOM 920 C C . THR A 1 110 ? -1.87 -20.328 -1.159 1 94.62 110 THR A C 1
ATOM 922 O O . THR A 1 110 ? -1.891 -21.531 -0.892 1 94.62 110 THR A O 1
ATOM 925 N N . LYS A 1 111 ? -0.806 -19.75 -1.567 1 94.88 111 LYS A N 1
ATOM 926 C CA . LYS A 1 111 ? 0.45 -20.469 -1.763 1 94.88 111 LYS A CA 1
ATOM 927 C C . LYS A 1 111 ? 0.945 -21.078 -0.453 1 94.88 111 LYS A C 1
ATOM 929 O O . LYS A 1 111 ? 1.451 -22.203 -0.436 1 94.88 111 LYS A O 1
ATOM 934 N N . ILE A 1 112 ? 0.813 -20.328 0.6 1 97.12 112 ILE A N 1
ATOM 935 C CA . ILE A 1 112 ? 1.169 -20.844 1.918 1 97.12 112 ILE A CA 1
ATOM 936 C C . ILE A 1 112 ? 0.363 -22.109 2.213 1 97.12 112 ILE A C 1
ATOM 938 O O . ILE A 1 112 ? 0.93 -23.141 2.568 1 97.12 112 ILE A O 1
ATOM 942 N N . SER A 1 113 ? -0.918 -22 2.021 1 96.69 113 SER A N 1
ATOM 943 C CA . SER A 1 113 ? -1.806 -23.125 2.307 1 96.69 113 SER A CA 1
ATOM 944 C C . SER A 1 113 ? -1.445 -24.344 1.465 1 96.69 113 SER A C 1
ATOM 946 O O . SER A 1 113 ? -1.34 -25.453 1.985 1 96.69 113 SER A O 1
ATOM 948 N N . ILE A 1 114 ? -1.247 -24.156 0.218 1 95.44 114 ILE A N 1
ATOM 949 C CA . ILE A 1 114 ? -0.905 -25.234 -0.699 1 95.44 114 ILE A CA 1
ATOM 950 C C . ILE A 1 114 ? 0.411 -25.875 -0.27 1 95.44 114 ILE A C 1
ATOM 952 O O . ILE A 1 114 ? 0.514 -27.109 -0.193 1 95.44 114 ILE A O 1
ATOM 956 N N . THR A 1 115 ? 1.394 -25.078 -0.001 1 96.38 115 THR A N 1
ATOM 957 C CA . THR A 1 115 ? 2.723 -25.562 0.353 1 96.38 115 THR A CA 1
ATOM 958 C C . THR A 1 115 ? 2.686 -26.328 1.674 1 96.38 115 THR A C 1
ATOM 960 O O . THR A 1 115 ? 3.266 -27.406 1.787 1 96.38 115 THR A O 1
ATOM 963 N N . GLU A 1 116 ? 2.006 -25.766 2.639 1 97.06 116 GLU A N 1
ATOM 964 C CA . GLU A 1 116 ? 1.885 -26.438 3.928 1 97.06 116 GLU A CA 1
ATOM 965 C C . GLU A 1 116 ? 1.182 -27.781 3.783 1 97.06 116 GLU A C 1
ATOM 967 O O . GLU A 1 116 ? 1.61 -28.781 4.371 1 97.06 116 GLU A O 1
ATOM 972 N N . ASN A 1 117 ? 0.162 -27.828 3.021 1 95.06 117 ASN A N 1
ATOM 973 C CA . ASN A 1 117 ? -0.565 -29.062 2.789 1 95.06 117 ASN A CA 1
ATOM 974 C C . ASN A 1 117 ? 0.3 -30.094 2.068 1 95.06 117 ASN A C 1
ATOM 976 O O . ASN A 1 117 ? 0.249 -31.281 2.385 1 95.06 117 ASN A O 1
ATOM 980 N N . ALA A 1 118 ? 1.044 -29.625 1.132 1 94.75 118 ALA A N 1
ATOM 981 C CA . ALA A 1 118 ? 1.914 -30.516 0.366 1 94.75 118 ALA A CA 1
ATOM 982 C C . ALA A 1 118 ? 2.951 -31.172 1.268 1 94.75 118 ALA A C 1
ATOM 984 O O . ALA A 1 118 ? 3.381 -32.312 1.007 1 94.75 118 ALA A O 1
ATOM 985 N N . CYS A 1 119 ? 3.307 -30.516 2.309 1 92.88 119 CYS A N 1
ATOM 986 C CA . CYS A 1 119 ? 4.344 -31.031 3.201 1 92.88 119 CYS A CA 1
ATOM 987 C C . CYS A 1 119 ? 3.771 -32.062 4.176 1 92.88 119 CYS A C 1
ATOM 989 O O . CYS A 1 119 ? 4.512 -32.875 4.734 1 92.88 119 CYS A O 1
ATOM 991 N N . ILE A 1 120 ? 2.5 -32.062 4.34 1 92.88 120 ILE A N 1
ATOM 992 C CA . ILE A 1 120 ? 1.916 -32.938 5.344 1 92.88 120 ILE A CA 1
ATOM 993 C C . ILE A 1 120 ? 1.263 -34.156 4.664 1 92.88 120 ILE A C 1
ATOM 995 O O . ILE A 1 120 ? 1.114 -35.219 5.273 1 92.88 120 ILE A O 1
ATOM 999 N N . ILE A 1 121 ? 0.941 -34.031 3.502 1 91.44 121 ILE A N 1
ATOM 1000 C CA . ILE A 1 121 ? 0.175 -35.062 2.799 1 91.44 121 ILE A CA 1
ATOM 1001 C C . ILE A 1 121 ? 1.069 -36.281 2.502 1 91.44 121 ILE A C 1
ATOM 1003 O O . ILE A 1 121 ? 2.271 -36.125 2.273 1 91.44 121 ILE A O 1
ATOM 1007 N N . ASP A 1 122 ? 0.526 -37.438 2.545 1 92.44 122 ASP A N 1
ATOM 1008 C CA . ASP A 1 122 ? 1.197 -38.656 2.096 1 92.44 122 ASP A CA 1
ATOM 1009 C C . ASP A 1 122 ? 1.202 -38.75 0.571 1 92.44 122 ASP A C 1
ATOM 1011 O O . ASP A 1 122 ? 0.187 -39.094 -0.038 1 92.44 122 ASP A O 1
ATOM 1015 N N . HIS A 1 123 ? 2.354 -38.656 -0.014 1 92.31 123 HIS A N 1
ATOM 1016 C CA . HIS A 1 123 ? 2.471 -38.531 -1.462 1 92.31 123 HIS A CA 1
ATOM 1017 C C . HIS A 1 123 ? 2.373 -39.875 -2.143 1 92.31 123 HIS A C 1
ATOM 1019 O O . HIS A 1 123 ? 2.203 -39.969 -3.361 1 92.31 123 HIS A O 1
ATOM 1025 N N . SER A 1 124 ? 2.455 -40.906 -1.337 1 91.94 124 SER A N 1
ATOM 1026 C CA . SER A 1 124 ? 2.484 -42.219 -1.922 1 91.94 124 SER A CA 1
ATOM 1027 C C . SER A 1 124 ? 1.082 -42.812 -2.014 1 91.94 124 SER A C 1
ATOM 1029 O O . SER A 1 124 ? 0.871 -43.844 -2.693 1 91.94 124 SER A O 1
ATOM 1031 N N . LYS A 1 125 ? 0.198 -42.188 -1.462 1 93.31 125 LYS A N 1
ATOM 1032 C CA . LYS A 1 125 ? -1.144 -42.75 -1.33 1 93.31 125 LYS A CA 1
ATOM 1033 C C . LYS A 1 125 ? -1.997 -42.438 -2.553 1 93.31 125 LYS A C 1
ATOM 1035 O O . LYS A 1 125 ? -1.944 -41.312 -3.076 1 93.31 125 LYS A O 1
ATOM 1040 N N . ILE A 1 126 ? -2.666 -43.469 -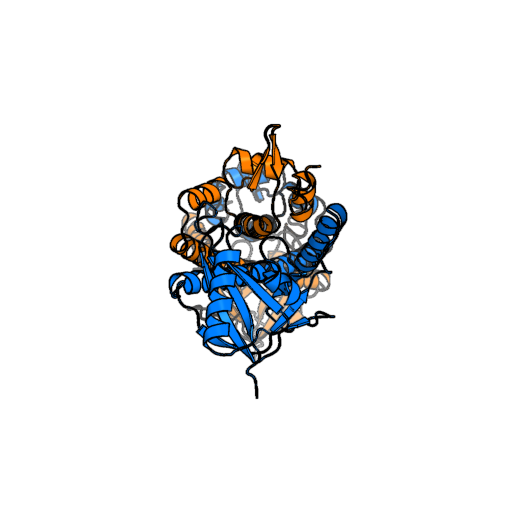3.051 1 96.75 126 ILE A N 1
ATOM 1041 C CA . ILE A 1 126 ? -3.738 -43.312 -4.027 1 96.75 126 ILE A CA 1
ATOM 1042 C C . ILE A 1 126 ? -5.082 -43.625 -3.369 1 96.75 126 ILE A C 1
ATOM 1044 O O . ILE A 1 126 ? -5.254 -44.688 -2.752 1 96.75 126 ILE A O 1
ATOM 1048 N N . SER A 1 127 ? -6.008 -42.719 -3.449 1 95.88 127 SER A N 1
ATOM 1049 C CA . SER A 1 127 ? -7.273 -42.906 -2.75 1 95.88 127 SER A CA 1
ATOM 1050 C C . SER A 1 127 ? -8.43 -42.281 -3.523 1 95.88 127 SER A C 1
ATOM 1052 O O . SER A 1 127 ? -8.219 -41.594 -4.52 1 95.88 127 SER A O 1
ATOM 1054 N N . LEU A 1 128 ? -9.609 -42.688 -3.135 1 96.19 128 LEU A N 1
ATOM 1055 C CA . LEU A 1 128 ? -10.836 -42.094 -3.645 1 96.19 128 LEU A CA 1
ATOM 1056 C C . LEU A 1 128 ? -11.391 -41.094 -2.656 1 96.19 128 LEU A C 1
ATOM 1058 O O . LEU A 1 128 ? -11.531 -41.375 -1.467 1 96.19 128 LEU A O 1
ATOM 1062 N N . GLU A 1 129 ? -11.672 -39.875 -3.18 1 95.56 129 GLU A N 1
ATOM 1063 C CA . GLU A 1 129 ? -12.195 -38.812 -2.326 1 95.56 129 GLU A CA 1
ATOM 1064 C C . GLU A 1 129 ? -13.312 -38.062 -3.027 1 95.56 129 GLU A C 1
ATOM 1066 O O . GLU A 1 129 ? -13.305 -37.906 -4.254 1 95.56 129 GLU A O 1
ATOM 1071 N N . TYR A 1 130 ? -14.242 -37.562 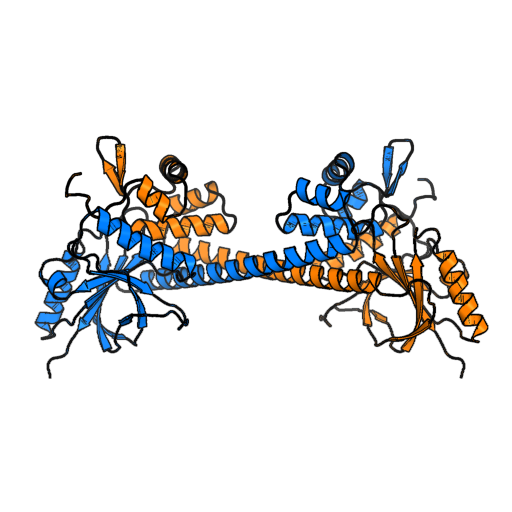-2.244 1 96.56 130 TYR A N 1
ATOM 1072 C CA . TYR A 1 130 ? -15.336 -36.75 -2.781 1 96.56 130 TYR A CA 1
ATOM 1073 C C . TYR A 1 130 ? -14.953 -35.281 -2.822 1 96.56 130 TYR A C 1
ATOM 1075 O O . TYR A 1 130 ? -14.375 -34.75 -1.867 1 96.56 130 TYR A O 1
ATOM 1083 N N . PHE A 1 131 ? -15.281 -34.656 -3.898 1 95.69 131 PHE A N 1
ATOM 1084 C CA . PHE A 1 131 ? -15 -33.25 -4.07 1 95.69 131 PHE A CA 1
ATOM 1085 C C . PHE A 1 131 ? -16.25 -32.469 -4.492 1 95.69 131 PHE A C 1
ATOM 1087 O O . PHE A 1 131 ? -17.078 -33 -5.242 1 95.69 131 PHE A O 1
ATOM 1094 N N . ASP A 1 132 ? -16.375 -31.234 -4.027 1 94.06 132 ASP A N 1
ATOM 1095 C CA . ASP A 1 132 ? -17.453 -30.344 -4.484 1 94.06 132 ASP A CA 1
ATOM 1096 C C . ASP A 1 132 ? -17.141 -29.797 -5.875 1 94.06 132 ASP A C 1
ATOM 1098 O O . ASP A 1 132 ? -16.031 -29.953 -6.383 1 94.06 132 ASP A O 1
ATOM 1102 N N . GLU A 1 133 ? -18.172 -29.188 -6.43 1 93.19 133 GLU A N 1
ATOM 1103 C CA . GLU A 1 133 ? -17.984 -28.562 -7.734 1 93.19 133 GLU A CA 1
ATOM 1104 C C . GLU A 1 133 ? -17.031 -27.375 -7.641 1 93.19 133 GLU A C 1
ATOM 1106 O O . GLU A 1 133 ? -16.969 -26.703 -6.617 1 93.19 133 GLU A O 1
ATOM 1111 N N . GLU A 1 134 ? -16.25 -27.219 -8.672 1 91.06 134 GLU A N 1
ATOM 1112 C CA . GLU A 1 134 ? -15.344 -26.062 -8.805 1 91.06 134 GLU A CA 1
ATOM 1113 C C . GLU A 1 134 ? -15.508 -25.391 -10.164 1 91.06 134 GLU A C 1
ATOM 1115 O O . GLU A 1 134 ? -15.742 -26.062 -11.172 1 91.06 134 GLU A O 1
ATOM 1120 N N . HIS A 1 135 ? -15.375 -24.078 -10.164 1 89.94 135 HIS A N 1
ATOM 1121 C CA . HIS A 1 135 ? -15.414 -23.328 -11.422 1 89.94 135 HIS A CA 1
ATOM 1122 C C . HIS A 1 135 ? -14.008 -23 -11.898 1 89.94 135 HIS A C 1
ATOM 1124 O O . HIS A 1 135 ? -13.211 -22.422 -11.148 1 89.94 135 HIS A O 1
ATOM 1130 N N . LEU A 1 136 ? -13.797 -23.344 -13.164 1 93.19 136 LEU A N 1
ATOM 1131 C CA . LEU A 1 136 ? -12.477 -23.156 -13.758 1 93.19 136 LEU A CA 1
ATOM 1132 C C . LEU A 1 136 ? -12.562 -22.281 -15.008 1 93.19 136 LEU A C 1
ATOM 1134 O O . LEU A 1 136 ? -13.57 -22.312 -15.727 1 93.19 136 LEU A O 1
ATOM 1138 N N . VAL A 1 137 ? -11.609 -21.516 -15.227 1 93.56 137 VAL A N 1
ATOM 1139 C CA . VAL A 1 137 ? -11.422 -20.875 -16.531 1 93.56 137 VAL A CA 1
ATOM 1140 C C . VAL A 1 137 ? -10.492 -21.703 -17.391 1 93.56 137 VAL A C 1
ATOM 1142 O O . VAL A 1 137 ? -9.352 -21.984 -17.016 1 93.56 137 VAL A O 1
ATOM 1145 N N . LEU A 1 138 ? -11.008 -22.078 -18.594 1 95.38 138 LEU A N 1
ATOM 1146 C CA . LEU A 1 138 ? -10.234 -22.953 -19.453 1 95.38 138 LEU A CA 1
ATOM 1147 C C . LEU A 1 138 ? -9.602 -22.172 -20.609 1 95.38 138 LEU A C 1
ATOM 1149 O O . LEU A 1 138 ? -10.188 -21.219 -21.109 1 95.38 138 LEU A O 1
ATOM 1153 N N . SER A 1 139 ? -8.539 -22.641 -20.953 1 95.31 139 SER A N 1
ATOM 1154 C CA . SER A 1 139 ? -8.008 -22.234 -22.25 1 95.31 139 SER A CA 1
ATOM 1155 C C . SER A 1 139 ? -8.805 -22.859 -23.391 1 95.31 139 SER A C 1
ATOM 1157 O O . SER A 1 139 ? -9.641 -23.734 -23.156 1 95.31 139 SER A O 1
ATOM 1159 N N . ASN A 1 140 ? -8.492 -22.375 -24.625 1 95.25 140 ASN A N 1
ATOM 1160 C CA . ASN A 1 140 ? -8.875 -23.188 -25.781 1 95.25 140 ASN A CA 1
ATOM 1161 C C . ASN A 1 140 ? -8.117 -24.516 -25.812 1 95.25 140 ASN A C 1
ATOM 1163 O O . ASN A 1 140 ? -7.152 -24.703 -25.062 1 95.25 140 ASN A O 1
ATOM 1167 N N . SER A 1 141 ? -8.633 -25.422 -26.625 1 95.69 141 SER A N 1
ATOM 1168 C CA . SER A 1 141 ? -8.008 -26.734 -26.703 1 95.69 141 SER A CA 1
ATOM 1169 C C . SER A 1 141 ? -6.574 -26.641 -27.219 1 95.69 141 SER A C 1
ATOM 1171 O O . SER A 1 141 ? -6.312 -25.922 -28.188 1 95.69 141 SER A O 1
ATOM 1173 N N . ILE A 1 142 ? -5.781 -27.375 -26.516 1 92.94 142 ILE A N 1
ATOM 1174 C CA . ILE A 1 142 ? -4.395 -27.375 -26.969 1 92.94 142 ILE A CA 1
ATOM 1175 C C . ILE A 1 142 ? -4.047 -28.766 -27.531 1 92.94 142 ILE A C 1
ATOM 1177 O O . ILE A 1 142 ? -2.871 -29.094 -27.688 1 92.94 142 ILE A O 1
ATOM 1181 N N . GLU A 1 143 ? -5.016 -29.531 -27.859 1 90.56 143 GLU A N 1
ATOM 1182 C CA . GLU A 1 143 ? -4.82 -30.859 -28.438 1 90.56 143 GLU A CA 1
ATOM 1183 C C . GLU A 1 143 ? -4.453 -30.781 -29.906 1 90.56 143 GLU A C 1
ATOM 1185 O O . GLU A 1 143 ? -5.164 -30.141 -30.703 1 90.56 143 GLU A O 1
ATOM 1190 N N . ASN A 1 144 ? -3.377 -31.391 -30.219 1 87.19 144 ASN A N 1
ATOM 1191 C CA . ASN A 1 144 ? -2.984 -31.562 -31.609 1 87.19 144 ASN A CA 1
ATOM 1192 C C . ASN A 1 144 ? -2.887 -30.219 -32.344 1 87.19 144 ASN A C 1
ATOM 1194 O O . ASN A 1 144 ? -3.395 -30.078 -33.438 1 87.19 144 ASN A O 1
ATOM 1198 N N . VAL A 1 145 ? -2.348 -29.344 -31.75 1 88.62 145 VAL A N 1
ATOM 1199 C CA . VAL A 1 145 ? -2.195 -28.031 -32.375 1 88.62 145 VAL A CA 1
ATOM 1200 C C . VAL A 1 145 ? -0.732 -27.797 -32.719 1 88.62 145 VAL A C 1
ATOM 1202 O O . VAL A 1 145 ? 0.16 -28.484 -32.219 1 88.62 145 VAL A O 1
ATOM 1205 N N . SER A 1 146 ? -0.523 -26.891 -33.625 1 87.25 146 SER A N 1
ATOM 1206 C CA . SER A 1 146 ? 0.833 -26.5 -34 1 87.25 146 SER A CA 1
ATOM 1207 C C . SER A 1 146 ? 1.517 -25.75 -32.875 1 87.25 146 SER A C 1
ATOM 1209 O O . SER A 1 146 ? 0.86 -25.312 -31.922 1 87.25 146 SER A O 1
ATOM 1211 N N . HIS A 1 147 ? 2.738 -25.656 -33.062 1 84.75 147 HIS A N 1
ATOM 1212 C CA . HIS A 1 147 ? 3.492 -24.875 -32.062 1 84.75 147 HIS A CA 1
ATOM 1213 C C . HIS A 1 147 ? 2.975 -23.453 -32 1 84.75 147 HIS A C 1
ATOM 1215 O O . HIS A 1 147 ? 2.816 -22.906 -30.891 1 84.75 147 HIS A O 1
ATOM 1221 N N . LYS A 1 148 ? 2.773 -22.922 -33.125 1 87.81 148 LYS A N 1
ATOM 1222 C CA . LYS A 1 148 ? 2.283 -21.547 -33.188 1 87.81 148 LYS A CA 1
ATOM 1223 C C . LYS A 1 148 ? 0.939 -21.406 -32.469 1 87.81 148 LYS A C 1
ATOM 1225 O O . LYS A 1 148 ? 0.726 -20.453 -31.719 1 87.81 148 LYS A O 1
ATOM 1230 N N . ASP A 1 149 ? 0.133 -22.312 -32.719 1 90.81 149 ASP A N 1
ATOM 1231 C CA . ASP A 1 149 ? -1.193 -22.266 -32.125 1 90.81 149 ASP A CA 1
ATOM 1232 C C . ASP A 1 149 ? -1.116 -22.531 -30.625 1 90.81 149 ASP A C 1
ATOM 1234 O O . ASP A 1 149 ? -1.862 -21.938 -29.844 1 90.81 149 ASP A O 1
ATOM 1238 N N . TYR A 1 150 ? -0.296 -23.406 -30.266 1 90.44 150 TYR A N 1
ATOM 1239 C CA . TYR A 1 150 ? -0.083 -23.672 -28.844 1 90.44 150 TYR A CA 1
ATOM 1240 C C . TYR A 1 150 ? 0.294 -22.391 -28.094 1 90.44 150 TYR A C 1
ATOM 1242 O O . TYR A 1 150 ? -0.334 -22.047 -27.094 1 90.44 150 TYR A O 1
ATOM 1250 N N . PHE A 1 151 ? 1.259 -21.719 -28.625 1 88.19 151 PHE A N 1
ATOM 1251 C CA . PHE A 1 151 ? 1.719 -20.469 -28 1 88.19 151 PHE A CA 1
ATOM 1252 C C . PHE A 1 151 ? 0.581 -19.469 -27.906 1 88.19 151 PHE A C 1
ATOM 1254 O O . PHE A 1 151 ? 0.399 -18.828 -26.859 1 88.19 151 PHE A O 1
ATOM 1261 N N . LYS A 1 152 ? -0.074 -19.328 -28.953 1 93 152 LYS A N 1
ATOM 1262 C CA . LYS A 1 152 ? -1.174 -18.375 -29 1 93 152 LYS A CA 1
ATOM 1263 C C . LYS A 1 152 ? -2.225 -18.688 -27.938 1 93 152 LYS A C 1
ATOM 1265 O O . LYS A 1 152 ? -2.639 -17.812 -27.172 1 93 152 LYS A O 1
ATOM 1270 N N . ILE A 1 153 ? -2.596 -19.922 -27.844 1 94.06 153 ILE A N 1
ATOM 1271 C CA . ILE A 1 153 ? -3.658 -20.344 -26.938 1 94.06 153 ILE A CA 1
ATOM 1272 C C . ILE A 1 153 ? -3.211 -20.141 -25.5 1 94.06 153 ILE A C 1
ATOM 1274 O O . ILE A 1 153 ? -3.957 -19.594 -24.688 1 94.06 153 ILE A O 1
ATOM 1278 N N . VAL A 1 154 ? -2.062 -20.578 -25.219 1 93.25 154 VAL A N 1
ATOM 1279 C CA . VAL A 1 154 ? -1.541 -20.469 -23.859 1 93.25 154 VAL A CA 1
ATOM 1280 C C . VAL A 1 154 ? -1.392 -19 -23.469 1 93.25 154 VAL A C 1
ATOM 1282 O O . VAL A 1 154 ? -1.802 -18.594 -22.375 1 93.25 154 VAL A O 1
ATOM 1285 N N . SER A 1 155 ? -0.883 -18.203 -24.344 1 92.12 155 SER A N 1
ATOM 1286 C CA . SER A 1 155 ? -0.707 -16.781 -24.078 1 92.12 155 SER A CA 1
ATOM 1287 C C . SER A 1 155 ? -2.047 -16.094 -23.844 1 92.12 155 SER A C 1
ATOM 1289 O O . SER A 1 155 ? -2.174 -15.266 -22.922 1 92.12 155 SER A O 1
ATOM 1291 N N . GLU A 1 156 ? -2.922 -16.438 -24.641 1 94.12 156 GLU A N 1
ATOM 1292 C CA . GLU A 1 156 ? -4.25 -15.859 -24.5 1 94.12 156 GLU A CA 1
ATOM 1293 C C . GLU A 1 156 ? -4.859 -16.188 -23.141 1 94.12 156 GLU A C 1
ATOM 1295 O O . GLU A 1 156 ? -5.445 -15.32 -22.5 1 94.12 156 GLU A O 1
ATOM 1300 N N . HIS A 1 157 ? -4.727 -17.375 -22.797 1 93.56 157 HIS A N 1
ATOM 1301 C CA . HIS A 1 157 ? -5.258 -17.797 -21.5 1 93.56 157 HIS A CA 1
ATOM 1302 C C . HIS A 1 157 ? -4.566 -17.062 -20.359 1 93.56 157 HIS A C 1
ATOM 1304 O O . HIS A 1 157 ? -5.234 -16.5 -19.484 1 93.56 157 HIS A O 1
ATOM 1310 N N . MET A 1 158 ? -3.301 -17 -20.391 1 90.25 158 MET A N 1
ATOM 1311 C CA . MET A 1 158 ? -2.523 -16.391 -19.312 1 90.25 158 MET A CA 1
ATOM 1312 C C . MET A 1 158 ? -2.775 -14.891 -19.234 1 90.25 158 MET A C 1
ATOM 1314 O O . MET A 1 158 ? -2.902 -14.328 -18.156 1 90.25 158 MET A O 1
ATOM 1318 N N . ASN A 1 159 ? -2.791 -14.289 -20.328 1 88.88 159 ASN A N 1
ATOM 1319 C CA . ASN A 1 159 ? -3.086 -12.859 -20.375 1 88.88 159 ASN A CA 1
ATOM 1320 C C . ASN A 1 159 ? -4.473 -12.555 -19.812 1 88.88 159 ASN A C 1
ATOM 1322 O O . ASN A 1 159 ? -4.645 -11.586 -19.078 1 88.88 159 ASN A O 1
ATOM 1326 N N . TYR A 1 160 ? -5.359 -13.383 -20.25 1 89.88 160 TYR A N 1
ATOM 1327 C CA . TYR A 1 160 ? -6.719 -13.211 -19.75 1 89.88 160 TYR A CA 1
ATOM 1328 C C . TYR A 1 160 ? -6.766 -13.305 -18.234 1 89.88 160 TYR A C 1
ATOM 1330 O O . TYR A 1 160 ? -7.375 -12.461 -17.562 1 89.88 160 TYR A O 1
ATOM 1338 N N . CYS A 1 161 ? -6.117 -14.25 -17.734 1 88.31 161 CYS A N 1
ATOM 1339 C CA . CYS A 1 161 ? -6.121 -14.469 -16.297 1 88.31 161 CYS A CA 1
ATOM 1340 C C . CYS A 1 161 ? -5.406 -13.336 -15.57 1 88.31 161 CYS A C 1
ATOM 1342 O O . CYS A 1 161 ? -5.848 -12.891 -14.508 1 88.31 161 CYS A O 1
ATOM 1344 N N . THR A 1 162 ? -4.332 -12.898 -16.141 1 83.81 162 THR A N 1
ATOM 1345 C CA . THR A 1 162 ? -3.561 -11.812 -15.555 1 83.81 162 THR A CA 1
ATOM 1346 C C . THR A 1 162 ? -4.359 -10.508 -15.578 1 83.81 162 THR A C 1
ATOM 1348 O O . THR A 1 162 ? -4.457 -9.82 -14.562 1 83.81 162 THR A O 1
ATOM 1351 N N . LEU A 1 163 ? -5.004 -10.211 -16.641 1 83.5 163 LEU A N 1
ATOM 1352 C CA . LEU A 1 163 ? -5.738 -8.961 -16.828 1 83.5 163 LEU A CA 1
ATOM 1353 C C . LEU A 1 163 ? -6.961 -8.914 -15.93 1 83.5 163 LEU A C 1
ATOM 1355 O O . LEU A 1 163 ? -7.359 -7.836 -15.469 1 83.5 163 LEU A O 1
ATOM 1359 N N . ASN A 1 164 ? -7.426 -10.062 -15.625 1 85.19 164 ASN A N 1
ATOM 1360 C CA . ASN A 1 164 ? -8.641 -10.102 -14.82 1 85.19 164 ASN A CA 1
ATOM 1361 C C . ASN A 1 164 ? -8.336 -10.492 -13.375 1 85.19 164 ASN A C 1
ATOM 1363 O O . ASN A 1 164 ? -9.258 -10.766 -12.594 1 85.19 164 ASN A O 1
ATOM 1367 N N . ASN A 1 165 ? -7.086 -10.578 -13.07 1 82.25 165 ASN A N 1
ATOM 1368 C CA . ASN A 1 165 ? -6.625 -10.859 -11.719 1 82.25 165 ASN A CA 1
ATOM 1369 C C . ASN A 1 165 ? -7.191 -12.18 -11.195 1 82.25 165 ASN A C 1
ATOM 1371 O O . ASN A 1 165 ? -7.691 -12.242 -10.07 1 82.25 165 ASN A O 1
ATOM 1375 N N . LEU A 1 166 ? -7.098 -13.117 -12.07 1 84.5 166 LEU A N 1
ATOM 1376 C CA . LEU A 1 166 ? -7.684 -14.406 -11.711 1 84.5 166 LEU A CA 1
ATOM 1377 C C . LEU A 1 166 ? -6.656 -15.297 -11.016 1 84.5 166 LEU A C 1
ATOM 1379 O O . LEU A 1 166 ? -7.012 -16.297 -10.406 1 84.5 166 LEU A O 1
ATOM 1383 N N . ASN A 1 167 ? -5.426 -14.891 -11.117 1 78.5 167 ASN A N 1
ATOM 1384 C CA . ASN A 1 167 ? -4.391 -15.672 -10.438 1 78.5 167 ASN A CA 1
ATOM 1385 C C . ASN A 1 167 ? -4.453 -15.492 -8.93 1 78.5 167 ASN A C 1
ATOM 1387 O O . ASN A 1 167 ? -4.168 -14.406 -8.414 1 78.5 167 ASN A O 1
ATOM 1391 N N . ALA A 1 168 ? -4.91 -16.547 -8.234 1 77.81 168 ALA A N 1
ATOM 1392 C CA . ALA A 1 168 ? -5.133 -16.453 -6.793 1 77.81 168 ALA A CA 1
ATOM 1393 C C . ALA A 1 168 ? -4.156 -17.344 -6.027 1 77.81 168 ALA A C 1
ATOM 1395 O O . ALA A 1 168 ? -4.473 -17.828 -4.941 1 77.81 168 ALA A O 1
ATOM 1396 N N . GLY A 1 169 ? -3.018 -17.609 -6.648 1 83.31 169 GLY A N 1
ATOM 1397 C CA . GLY A 1 169 ? -2.018 -18.359 -5.91 1 83.31 169 GLY A CA 1
ATOM 1398 C C . GLY A 1 169 ? -1.893 -19.797 -6.375 1 83.31 169 GLY A C 1
ATOM 1399 O O . GLY A 1 169 ? -0.865 -20.438 -6.148 1 83.31 169 GLY A O 1
ATOM 1400 N N . HIS A 1 170 ? -2.873 -20.25 -7.008 1 88.38 170 HIS A N 1
ATOM 1401 C CA . HIS A 1 170 ? -2.789 -21.594 -7.59 1 88.38 170 HIS A CA 1
ATOM 1402 C C . HIS A 1 170 ? -2.002 -21.578 -8.898 1 88.38 170 HIS A C 1
ATOM 1404 O O . HIS A 1 170 ? -2.047 -20.594 -9.641 1 88.38 170 HIS A O 1
ATOM 1410 N N . SER A 1 171 ? -1.332 -22.688 -9.102 1 91.19 171 SER A N 1
ATOM 1411 C CA . SER A 1 171 ? -0.674 -22.828 -10.398 1 91.19 171 SER A CA 1
ATOM 1412 C C . SER A 1 171 ? -1.688 -23.078 -11.508 1 91.19 171 SER A C 1
ATOM 1414 O O . SER A 1 171 ? -2.773 -23.609 -11.258 1 91.19 171 SER A O 1
ATOM 1416 N N . ILE A 1 172 ? -1.326 -22.703 -12.664 1 92.19 172 ILE A N 1
ATOM 1417 C CA . ILE A 1 172 ? -2.107 -23.125 -13.828 1 92.19 172 ILE A CA 1
ATOM 1418 C C . ILE A 1 172 ? -2.096 -24.641 -13.953 1 92.19 172 ILE A C 1
ATOM 1420 O O . ILE A 1 172 ? -1.034 -25.266 -13.906 1 92.19 172 ILE A O 1
ATOM 1424 N N . GLY A 1 173 ? -3.25 -25.172 -14.07 1 93.5 173 GLY A N 1
ATOM 1425 C CA . GLY A 1 173 ? -3.355 -26.625 -14.156 1 93.5 173 GLY A CA 1
ATOM 1426 C C . GLY A 1 173 ? -3.572 -27.109 -15.578 1 93.5 173 GLY A C 1
ATOM 1427 O O . GLY A 1 173 ? -3.764 -26.312 -16.5 1 93.5 173 GLY A O 1
ATOM 1428 N N . ALA A 1 174 ? -3.459 -28.406 -15.711 1 94.19 174 ALA A N 1
ATOM 1429 C CA . ALA A 1 174 ? -3.709 -29.062 -17 1 94.19 174 ALA A CA 1
ATOM 1430 C C . ALA A 1 174 ? -4.848 -30.078 -16.875 1 94.19 174 ALA A C 1
ATOM 1432 O O . ALA A 1 174 ? -4.965 -30.781 -15.875 1 94.19 174 ALA A O 1
ATOM 1433 N N . MET A 1 175 ? -5.637 -30.031 -17.859 1 96.12 175 MET A N 1
ATOM 1434 C CA . MET A 1 175 ? -6.742 -30.969 -18 1 96.12 175 MET A CA 1
ATOM 1435 C C . MET A 1 175 ? -6.477 -31.969 -19.141 1 96.12 175 MET A C 1
ATOM 1437 O O . MET A 1 175 ? -6.043 -31.562 -20.219 1 96.12 175 MET A O 1
ATOM 1441 N N . ILE A 1 176 ? -6.691 -33.219 -18.875 1 96.25 176 ILE A N 1
ATOM 1442 C CA . ILE A 1 176 ? -6.426 -34.281 -19.859 1 96.25 176 ILE A CA 1
ATOM 1443 C C . ILE A 1 176 ? -7.68 -35.094 -20.062 1 96.25 176 ILE A C 1
ATOM 1445 O O . ILE A 1 176 ? -8.289 -35.594 -19.109 1 96.25 176 ILE A O 1
ATOM 1449 N N . SER A 1 177 ? -8 -35.344 -21.328 1 96.12 177 SER A N 1
ATOM 1450 C CA . SER A 1 177 ? -9.18 -36.156 -21.641 1 96.12 177 SER A CA 1
ATOM 1451 C C . SER A 1 177 ? -8.922 -37.625 -21.406 1 96.12 177 SER A C 1
ATOM 1453 O O . SER A 1 177 ? -7.773 -38.062 -21.406 1 96.12 177 SER A O 1
ATOM 1455 N N . LYS A 1 178 ? -9.992 -38.344 -21.266 1 95.25 178 LYS A N 1
ATOM 1456 C CA . LYS A 1 178 ? -9.914 -39.812 -21.078 1 95.25 178 LYS A CA 1
ATOM 1457 C C . LYS A 1 178 ? -9.109 -40.469 -22.203 1 95.25 178 LYS A C 1
ATOM 1459 O O . LYS A 1 178 ? -8.227 -41.281 -21.938 1 95.25 178 LYS A O 1
ATOM 1464 N N . ASP A 1 179 ? -9.359 -40.094 -23.391 1 94 179 ASP A N 1
ATOM 1465 C CA . ASP A 1 179 ? -8.656 -40.656 -24.547 1 94 179 ASP A CA 1
ATOM 1466 C C . ASP A 1 179 ? -7.152 -40.406 -24.438 1 94 179 ASP A C 1
ATOM 1468 O O . ASP A 1 179 ? -6.355 -41.312 -24.703 1 94 179 ASP A O 1
ATOM 1472 N N . ASN A 1 180 ? -6.797 -39.281 -24.016 1 93.62 180 ASN A N 1
ATOM 1473 C CA . ASN A 1 180 ? -5.387 -38.938 -23.938 1 93.62 180 ASN A CA 1
ATOM 1474 C C . ASN A 1 180 ? -4.707 -39.625 -22.75 1 93.62 180 ASN A C 1
ATOM 1476 O O . ASN A 1 180 ? -3.523 -39.969 -22.828 1 93.62 180 ASN A O 1
ATOM 1480 N N . ILE A 1 181 ? -5.457 -39.781 -21.703 1 93.88 181 ILE A N 1
ATOM 1481 C CA . ILE A 1 181 ? -4.922 -40.5 -20.562 1 93.88 181 ILE A CA 1
ATOM 1482 C C . ILE A 1 181 ? -4.535 -41.938 -21 1 93.88 181 ILE A C 1
ATOM 1484 O O . ILE A 1 181 ? -3.441 -42.406 -20.688 1 93.88 181 ILE A O 1
ATOM 1488 N N . LEU A 1 182 ? -5.383 -42.5 -21.766 1 90.75 182 LEU A N 1
ATOM 1489 C CA . LEU A 1 182 ? -5.203 -43.875 -22.172 1 90.75 182 LEU A CA 1
ATOM 1490 C C . LEU A 1 182 ? -4.09 -44 -23.203 1 90.75 182 LEU A C 1
ATOM 1492 O O . LEU A 1 182 ? -3.445 -45.062 -23.297 1 90.75 182 LEU A O 1
ATOM 1496 N N . LYS A 1 183 ? -3.748 -42.938 -23.938 1 88.38 183 LYS A N 1
ATOM 1497 C CA . LYS A 1 183 ? -2.689 -42.906 -24.938 1 88.38 183 LYS A CA 1
ATOM 1498 C C . LYS A 1 183 ? -1.34 -42.562 -24.312 1 88.38 183 LYS A C 1
ATOM 1500 O O . LYS A 1 183 ? -0.293 -42.812 -24.922 1 88.38 183 LYS A O 1
ATOM 1505 N N . GLY A 1 184 ? -1.367 -42 -23.188 1 86.31 184 GLY A N 1
ATOM 1506 C CA . GLY A 1 184 ? -0.183 -41.438 -22.562 1 86.31 184 GLY A CA 1
ATOM 1507 C C . GLY A 1 184 ? -0.259 -39.938 -22.359 1 86.31 184 GLY A C 1
ATOM 1508 O O . GLY A 1 184 ? -0.338 -39.188 -23.328 1 86.31 184 GLY A O 1
ATOM 1509 N N . VAL A 1 185 ? -0.041 -39.469 -21.188 1 79.88 185 VAL A N 1
ATOM 1510 C CA . VAL A 1 185 ? -0.384 -38.125 -20.781 1 79.88 185 VAL A CA 1
ATOM 1511 C C . VAL A 1 185 ? 0.741 -37.156 -21.156 1 79.88 185 VAL A C 1
ATOM 1513 O O . VAL A 1 185 ? 0.49 -36.094 -21.734 1 79.88 185 VAL A O 1
ATOM 1516 N N . ALA A 1 186 ? 2.078 -37.25 -20.828 1 68.31 186 ALA A N 1
ATOM 1517 C CA . ALA A 1 186 ? 3.211 -36.344 -20.781 1 68.31 186 ALA A CA 1
ATOM 1518 C C . ALA A 1 186 ? 3.176 -35.375 -21.969 1 68.31 186 ALA A C 1
ATOM 1520 O O . ALA A 1 186 ? 3.574 -34.219 -21.844 1 68.31 186 ALA A O 1
ATOM 1521 N N . GLU A 1 187 ? 2.383 -35.5 -22.938 1 69.25 187 GLU A N 1
ATOM 1522 C CA . GLU A 1 187 ? 2.398 -34.594 -24.078 1 69.25 187 GLU A CA 1
ATOM 1523 C C . GLU A 1 187 ? 1.013 -34.469 -24.703 1 69.25 187 GLU A C 1
ATOM 1525 O O . GLU A 1 187 ? 0.869 -33.938 -25.812 1 69.25 187 GLU A O 1
ATOM 1530 N N . ASN A 1 188 ? 0.161 -34.781 -23.875 1 83.88 188 ASN A N 1
ATOM 1531 C CA . ASN A 1 188 ? -1.161 -34.812 -24.5 1 83.88 188 ASN A CA 1
ATOM 1532 C C . ASN A 1 188 ? -2.207 -34.125 -23.641 1 83.88 188 ASN A C 1
ATOM 1534 O O . ASN A 1 188 ? -3.279 -34.656 -23.375 1 83.88 188 ASN A O 1
ATOM 1538 N N . TYR A 1 189 ? -1.891 -32.906 -23.297 1 91.06 189 TYR A N 1
ATOM 1539 C CA . TYR A 1 189 ? -2.85 -32.125 -22.531 1 91.06 189 TYR A CA 1
ATOM 1540 C C . TYR A 1 189 ? -3.998 -31.641 -23.406 1 91.06 189 TYR A C 1
ATOM 1542 O O . TYR A 1 189 ? -3.801 -31.328 -24.578 1 91.06 189 TYR A O 1
ATOM 1550 N N . SER A 1 190 ? -5.129 -31.5 -22.781 1 95.44 190 SER A N 1
ATOM 1551 C CA . SER A 1 190 ? -6.312 -31.078 -23.516 1 95.44 190 SER A CA 1
ATOM 1552 C C . SER A 1 190 ? -6.562 -29.578 -23.344 1 95.44 190 SER A C 1
ATOM 1554 O O . SER A 1 190 ? -6.797 -28.875 -24.328 1 95.44 190 SER A O 1
ATOM 1556 N N . PHE A 1 191 ? -6.531 -29.109 -22.141 1 95.81 191 PHE A N 1
ATOM 1557 C CA . PHE A 1 191 ? -6.738 -27.719 -21.781 1 95.81 191 PHE A CA 1
ATOM 1558 C C . PHE A 1 191 ? -5.816 -27.297 -20.641 1 95.81 191 PHE A C 1
ATOM 1560 O O . PHE A 1 191 ? -5.328 -28.141 -19.891 1 95.81 191 PHE A O 1
ATOM 1567 N N . LEU A 1 192 ? -5.535 -26.078 -20.594 1 94.56 192 LEU A N 1
ATOM 1568 C CA . LEU A 1 192 ? -5.062 -25.484 -19.344 1 94.56 192 LEU A CA 1
ATOM 1569 C C . LEU A 1 192 ? -6.219 -24.844 -18.578 1 94.56 192 LEU A C 1
ATOM 1571 O O . LEU A 1 192 ? -7.207 -24.422 -19.172 1 94.56 192 LEU A O 1
ATOM 1575 N N . TYR A 1 193 ? -6.094 -24.812 -17.281 1 94.75 193 TYR A N 1
ATOM 1576 C CA . TYR A 1 193 ? -7.168 -24.203 -16.516 1 94.75 193 TYR A CA 1
ATOM 1577 C C . TYR A 1 193 ? -6.613 -23.375 -15.367 1 94.75 193 TYR A C 1
ATOM 1579 O O . TYR A 1 193 ? -5.508 -23.625 -14.891 1 94.75 193 TYR A O 1
ATOM 1587 N N . THR A 1 194 ? -7.363 -22.391 -15 1 92.94 194 THR A N 1
ATOM 1588 C CA . THR A 1 194 ? -7.113 -21.562 -13.82 1 92.94 194 THR A CA 1
ATOM 1589 C C . THR A 1 194 ? -8.289 -21.641 -12.852 1 92.94 194 THR A C 1
ATOM 1591 O O . THR A 1 194 ? -9.445 -21.469 -13.25 1 92.94 194 THR A O 1
ATOM 1594 N N . LYS A 1 195 ? -7.922 -21.922 -11.578 1 90.56 195 LYS A N 1
ATOM 1595 C CA . LYS A 1 195 ? -8.953 -22.016 -10.547 1 90.56 195 LYS A CA 1
ATOM 1596 C C . LYS A 1 195 ? -9.43 -20.625 -10.133 1 90.56 195 LYS A C 1
ATOM 1598 O O . LYS A 1 195 ? -8.625 -19.703 -9.977 1 90.56 195 LYS A O 1
ATOM 1603 N N . LEU A 1 196 ? -10.727 -20.578 -9.922 1 84.62 196 LEU A N 1
ATOM 1604 C CA . LEU A 1 196 ? -11.305 -19.312 -9.484 1 84.62 196 LEU A CA 1
ATOM 1605 C C . LEU A 1 196 ? -11.562 -19.328 -7.977 1 84.62 196 LEU A C 1
ATOM 1607 O O . LEU A 1 196 ? -11.977 -20.344 -7.426 1 84.62 196 LEU A O 1
ATOM 1611 N N . TYR A 1 197 ? -11.086 -18.312 -7.215 1 72.5 197 TYR A N 1
ATOM 1612 C CA . TYR A 1 197 ? -11.344 -18.203 -5.785 1 72.5 197 TYR A CA 1
ATOM 1613 C C . TYR A 1 197 ? -12.805 -17.859 -5.52 1 72.5 197 TYR A C 1
ATOM 1615 O O . TYR A 1 197 ? -13.359 -18.266 -4.496 1 72.5 197 TYR A O 1
ATOM 1623 N N . SER A 1 198 ? -13.32 -16.844 -6.125 1 64.88 198 SER A N 1
ATOM 1624 C CA . SER A 1 198 ? -14.695 -16.438 -5.887 1 64.88 198 SER A CA 1
ATOM 1625 C C . SER A 1 198 ? -15.508 -16.453 -7.176 1 64.88 198 SER A C 1
ATOM 1627 O O . SER A 1 198 ? -14.945 -16.422 -8.273 1 64.88 198 SER A O 1
ATOM 1629 N N . ASN A 1 199 ? -16.781 -16.906 -6.949 1 59.19 199 ASN A N 1
ATOM 1630 C CA . ASN A 1 199 ? -17.703 -16.891 -8.07 1 59.19 199 ASN A CA 1
ATOM 1631 C C . ASN A 1 199 ? -17.75 -15.523 -8.742 1 59.19 199 ASN A C 1
ATOM 1633 O O . ASN A 1 199 ? -18.719 -14.773 -8.594 1 59.19 199 ASN A O 1
ATOM 1637 N N . ASN A 1 200 ? -16.547 -15.109 -8.875 1 60.88 200 ASN A N 1
ATOM 1638 C CA . ASN A 1 200 ? -16.625 -13.852 -9.617 1 60.88 200 ASN A CA 1
ATOM 1639 C C . ASN A 1 200 ? -17.391 -14.023 -10.922 1 60.88 200 ASN A C 1
ATOM 1641 O O . ASN A 1 200 ? -17.516 -15.133 -11.445 1 60.88 200 ASN A O 1
ATOM 1645 N N . ASP A 1 201 ? -18.125 -13.055 -11.242 1 64.81 201 ASP A N 1
ATOM 1646 C CA . ASP A 1 201 ? -18.984 -12.984 -12.422 1 64.81 201 ASP A CA 1
ATOM 1647 C C . ASP A 1 201 ? -18.172 -13.164 -13.703 1 64.81 201 ASP A C 1
ATOM 1649 O O . ASP A 1 201 ? -18.078 -12.242 -14.516 1 64.81 201 ASP A O 1
ATOM 1653 N N . ILE A 1 202 ? -17.234 -14.148 -13.578 1 74.94 202 ILE A N 1
ATOM 1654 C CA . ILE A 1 202 ? -16.531 -14.391 -14.836 1 74.94 202 ILE A CA 1
ATOM 1655 C C . ILE A 1 202 ? -17.422 -15.227 -15.758 1 74.94 202 ILE A C 1
ATOM 1657 O O . ILE A 1 202 ? -17.922 -16.281 -15.359 1 74.94 202 ILE A O 1
ATOM 1661 N N . PRO A 1 203 ? -17.547 -14.641 -16.891 1 73.25 203 PRO A N 1
ATOM 1662 C CA . PRO A 1 203 ? -18.375 -15.391 -17.844 1 73.25 203 PRO A CA 1
ATOM 1663 C C . PRO A 1 203 ? -17.656 -16.625 -18.375 1 73.25 203 PRO A C 1
ATOM 1665 O O . PRO A 1 203 ? -16.422 -16.688 -18.359 1 73.25 203 PRO A O 1
ATOM 1668 N N . PHE A 1 204 ? -18.391 -17.734 -18.75 1 71.69 204 PHE A N 1
ATOM 1669 C CA . PHE A 1 204 ? -17.969 -18.906 -19.5 1 71.69 204 PHE A CA 1
ATOM 1670 C C . PHE A 1 204 ? -16.969 -19.734 -18.688 1 71.69 204 PHE A C 1
ATOM 1672 O O . PHE A 1 204 ? -15.867 -20.016 -19.156 1 71.69 204 PHE A O 1
ATOM 1679 N N . THR A 1 205 ? -17.375 -20.016 -17.578 1 85.56 205 THR A N 1
ATOM 1680 C CA . THR A 1 205 ? -16.562 -20.891 -16.75 1 85.56 205 THR A CA 1
ATOM 1681 C C . THR A 1 205 ? -16.938 -22.359 -16.969 1 85.56 205 THR A C 1
ATOM 1683 O O . THR A 1 205 ? -18.062 -22.656 -17.391 1 85.56 205 THR A O 1
ATOM 1686 N N . PHE A 1 206 ? -15.906 -23.203 -16.906 1 92.62 206 PHE A N 1
ATOM 1687 C CA . PHE A 1 206 ? -16.109 -24.641 -16.891 1 92.62 206 PHE A CA 1
ATOM 1688 C C . PHE A 1 206 ? -16.375 -25.125 -15.469 1 92.62 206 PHE A C 1
ATOM 1690 O O . PHE A 1 206 ? -15.688 -24.719 -14.531 1 92.62 206 PHE A O 1
ATOM 1697 N N . THR A 1 207 ? -17.391 -26.016 -15.367 1 92.75 207 THR A N 1
ATOM 1698 C CA . THR A 1 207 ? -17.688 -26.578 -14.062 1 92.75 207 THR A CA 1
ATOM 1699 C C . THR A 1 207 ? -17.047 -27.969 -13.914 1 92.75 207 THR A C 1
ATOM 1701 O O . THR A 1 207 ? -17.438 -28.906 -14.625 1 92.75 207 THR A O 1
ATOM 1704 N N . LYS A 1 208 ? -16.031 -28.078 -13.086 1 94.75 208 LYS A N 1
ATOM 1705 C CA . LYS A 1 208 ? -15.586 -29.391 -12.617 1 94.75 208 LYS A CA 1
ATOM 1706 C C . LYS A 1 208 ? -16.641 -30.031 -11.727 1 94.75 208 LYS A C 1
ATOM 1708 O O . LYS A 1 208 ? -16.922 -29.547 -10.633 1 94.75 208 LYS A O 1
ATOM 1713 N N . PRO A 1 209 ? -17.219 -31.078 -12.188 1 94.44 209 PRO A N 1
ATOM 1714 C CA . PRO A 1 209 ? -18.375 -31.609 -11.484 1 94.44 209 PRO A CA 1
ATOM 1715 C C . PRO A 1 209 ? -18.047 -32.125 -10.086 1 94.44 209 PRO A C 1
ATOM 1717 O O . PRO A 1 209 ? -16.922 -32.562 -9.844 1 94.44 209 PRO A O 1
ATOM 1720 N N . LYS A 1 210 ? -19.094 -32 -9.242 1 95.44 210 LYS A N 1
ATOM 1721 C CA . LYS A 1 210 ? -18.953 -32.656 -7.949 1 95.44 210 LYS A CA 1
ATOM 1722 C C . LYS A 1 210 ? -19 -34.156 -8.102 1 95.44 210 LYS A C 1
ATOM 1724 O O . LYS A 1 210 ? -19.641 -34.688 -9.016 1 95.44 210 LYS A O 1
ATOM 1729 N N . GLY A 1 211 ? -18.266 -34.844 -7.125 1 94.75 211 GLY A N 1
ATOM 1730 C CA . GLY A 1 211 ? -18.297 -36.281 -7.18 1 94.75 211 GLY A CA 1
ATOM 1731 C C . GLY A 1 211 ? -17.031 -36.938 -6.633 1 94.75 211 GLY A C 1
ATOM 1732 O O . GLY A 1 211 ? -16.266 -36.281 -5.93 1 94.75 211 GLY A O 1
ATOM 1733 N N . LEU A 1 212 ? -16.969 -38.219 -6.98 1 95.5 212 LEU A N 1
ATOM 1734 C CA . LEU A 1 212 ? -15.82 -39 -6.535 1 95.5 212 LEU A CA 1
ATOM 1735 C C . LEU A 1 212 ? -14.656 -38.844 -7.508 1 95.5 212 LEU A C 1
ATOM 1737 O O . LEU A 1 212 ? -14.852 -38.906 -8.727 1 95.5 212 LEU A O 1
ATOM 1741 N N . TYR A 1 213 ? -13.508 -38.688 -6.891 1 97.56 213 TYR A N 1
ATOM 1742 C CA . TYR A 1 213 ? -12.281 -38.594 -7.672 1 97.56 213 TYR A CA 1
ATOM 1743 C C . TYR A 1 213 ? -11.203 -39.5 -7.113 1 97.56 213 TYR A C 1
ATOM 1745 O O . TYR A 1 213 ? -11.133 -39.719 -5.898 1 97.56 213 TYR A O 1
ATOM 1753 N N . CYS A 1 214 ? -10.422 -40.031 -8.023 1 97.75 214 CYS A N 1
ATOM 1754 C CA . CYS A 1 214 ? -9.164 -40.656 -7.598 1 97.75 214 CYS A CA 1
ATOM 1755 C C . CYS A 1 214 ? -8.07 -39.625 -7.457 1 97.75 214 CYS A C 1
ATOM 1757 O O . CYS A 1 214 ? -7.812 -38.844 -8.391 1 97.75 214 CYS A O 1
ATOM 1759 N N . ILE A 1 215 ? -7.516 -39.562 -6.312 1 97.62 215 ILE A N 1
ATOM 1760 C CA . ILE A 1 215 ? -6.473 -38.594 -6.047 1 97.62 215 ILE A CA 1
ATOM 1761 C C . ILE A 1 215 ? -5.133 -39.281 -5.867 1 97.62 215 ILE A C 1
ATOM 1763 O O . ILE A 1 215 ? -5.051 -40.312 -5.176 1 97.62 215 ILE A O 1
ATOM 1767 N N . ALA A 1 216 ? -4.105 -38.812 -6.508 1 97.75 216 ALA A N 1
ATOM 1768 C CA . ALA A 1 216 ? -2.73 -39.281 -6.402 1 97.75 216 ALA A CA 1
ATOM 1769 C C . ALA A 1 216 ? -1.734 -38.125 -6.555 1 97.75 216 ALA A C 1
ATOM 1771 O O . ALA A 1 216 ? -2.111 -37.031 -6.938 1 97.75 216 ALA A O 1
ATOM 1772 N N . TYR A 1 217 ? -0.521 -38.438 -6.203 1 97.31 217 TYR A N 1
ATOM 1773 C CA . TYR A 1 217 ? 0.53 -37.438 -6.262 1 97.31 217 TYR A CA 1
ATOM 1774 C C . TYR A 1 217 ? 1.746 -37.969 -7.016 1 97.31 217 TYR A C 1
ATOM 1776 O O . TYR A 1 217 ? 2.152 -39.094 -6.84 1 97.31 217 TYR A O 1
ATOM 1784 N N . HIS A 1 218 ? 2.229 -37.188 -7.902 1 96 218 HIS A N 1
ATOM 1785 C CA . HIS A 1 218 ? 3.445 -37.469 -8.641 1 96 218 HIS A CA 1
ATOM 1786 C C . HIS A 1 218 ? 4.633 -36.688 -8.109 1 96 218 HIS A C 1
ATOM 1788 O O . HIS A 1 218 ? 4.613 -35.469 -8.109 1 96 218 HIS A O 1
ATOM 1794 N N . GLU A 1 219 ? 5.613 -37.375 -7.719 1 94.38 219 GLU A N 1
ATOM 1795 C CA . GLU A 1 219 ? 6.844 -36.719 -7.254 1 94.38 219 GLU A CA 1
ATOM 1796 C C . GLU A 1 219 ? 7.914 -36.75 -8.336 1 94.38 219 GLU A C 1
ATOM 1798 O O . GLU A 1 219 ? 8.219 -37.781 -8.914 1 94.38 219 GLU A O 1
ATOM 1803 N N . GLY A 1 220 ? 8.391 -35.5 -8.602 1 90.75 220 GLY A N 1
ATOM 1804 C CA . GLY A 1 220 ? 9.516 -35.438 -9.516 1 90.75 220 GLY A CA 1
ATOM 1805 C C . GLY A 1 220 ? 9.156 -34.812 -10.844 1 90.75 220 GLY A C 1
ATOM 1806 O O . GLY A 1 220 ? 8.227 -34 -10.922 1 90.75 220 GLY A O 1
ATOM 1807 N N . ASP A 1 221 ? 9.922 -35.156 -11.82 1 87.19 221 ASP A N 1
ATOM 1808 C CA . ASP A 1 221 ? 9.836 -34.531 -13.141 1 87.19 221 ASP A CA 1
ATOM 1809 C C . ASP A 1 221 ? 8.516 -34.875 -13.828 1 87.19 221 ASP A C 1
ATOM 1811 O O . ASP A 1 221 ? 8.086 -36.031 -13.82 1 87.19 221 ASP A O 1
ATOM 1815 N N . TYR A 1 222 ? 7.945 -33.938 -14.445 1 83.81 222 TYR A N 1
ATOM 1816 C CA . TYR A 1 222 ? 6.66 -34.094 -15.117 1 83.81 222 TYR A CA 1
ATOM 1817 C C . TYR A 1 222 ? 6.773 -35.062 -16.281 1 83.81 222 TYR A C 1
ATOM 1819 O O . TYR A 1 222 ? 5.797 -35.719 -16.641 1 83.81 222 TYR A O 1
ATOM 1827 N N . ASN A 1 223 ? 7.938 -35.188 -16.812 1 82.44 223 ASN A N 1
ATOM 1828 C CA . ASN A 1 223 ? 8.156 -36.094 -17.938 1 82.44 223 ASN A CA 1
ATOM 1829 C C . ASN A 1 223 ? 7.887 -37.531 -17.547 1 82.44 223 ASN A C 1
ATOM 1831 O O . ASN A 1 223 ? 7.676 -38.406 -18.406 1 82.44 223 ASN A O 1
ATOM 1835 N N . SER A 1 224 ? 7.93 -37.844 -16.281 1 89.69 224 SER A N 1
ATOM 1836 C CA . SER A 1 224 ? 7.695 -39.188 -15.812 1 89.69 224 SER A CA 1
ATOM 1837 C C . SER A 1 224 ? 6.285 -39.344 -15.258 1 89.69 224 SER A C 1
ATOM 1839 O O . SER A 1 224 ? 5.988 -40.344 -14.586 1 89.69 224 SER A O 1
ATOM 1841 N N . ILE A 1 225 ? 5.434 -38.438 -15.539 1 92.75 225 ILE A N 1
ATOM 1842 C CA . ILE A 1 225 ? 4.113 -38.406 -14.914 1 92.75 225 ILE A CA 1
ATOM 1843 C C . ILE A 1 225 ? 3.301 -39.625 -15.344 1 92.75 225 ILE A C 1
ATOM 1845 O O . ILE A 1 225 ? 2.414 -40.062 -14.617 1 92.75 225 ILE A O 1
ATOM 1849 N N . ASP A 1 226 ? 3.631 -40.188 -16.5 1 94.25 226 ASP A N 1
ATOM 1850 C CA . ASP A 1 226 ? 2.926 -41.375 -17 1 94.25 226 ASP A CA 1
ATOM 1851 C C . ASP A 1 226 ? 3.051 -42.531 -16.031 1 94.25 226 ASP A C 1
ATOM 1853 O O . ASP A 1 226 ? 2.135 -43.344 -15.922 1 94.25 226 ASP A O 1
ATOM 1857 N N . LYS A 1 227 ? 4.129 -42.562 -15.359 1 94.44 227 LYS A N 1
ATOM 1858 C CA . LYS A 1 227 ? 4.301 -43.625 -14.359 1 94.44 227 LYS A CA 1
ATOM 1859 C C . LYS A 1 227 ? 3.199 -43.562 -13.305 1 94.44 227 LYS A C 1
ATOM 1861 O O . LYS A 1 227 ? 2.652 -44.594 -12.914 1 94.44 227 LYS A O 1
ATOM 1866 N N . THR A 1 228 ? 2.914 -42.438 -12.891 1 95.75 228 THR A N 1
ATOM 1867 C CA . THR A 1 228 ? 1.887 -42.25 -11.867 1 95.75 228 THR A CA 1
ATOM 1868 C C . THR A 1 228 ? 0.501 -42.531 -12.445 1 95.75 228 THR A C 1
ATOM 1870 O O . THR A 1 228 ? -0.328 -43.188 -11.781 1 95.75 228 THR A O 1
ATOM 1873 N N . TYR A 1 229 ? 0.247 -42.094 -13.656 1 96.38 229 TYR A N 1
ATOM 1874 C CA . TYR A 1 229 ? -1.03 -42.406 -14.289 1 96.38 229 TYR A CA 1
ATOM 1875 C C . TYR A 1 229 ? -1.229 -43.906 -14.422 1 96.38 229 TYR A C 1
ATOM 1877 O O . TYR A 1 229 ? -2.334 -44.406 -14.211 1 96.38 229 TYR A O 1
ATOM 1885 N N . ASN A 1 230 ? -0.144 -44.594 -14.742 1 95.69 230 ASN A N 1
ATOM 1886 C CA . ASN A 1 230 ? -0.224 -46.031 -14.836 1 95.69 230 ASN A CA 1
ATOM 1887 C C . ASN A 1 230 ? -0.59 -46.656 -13.5 1 95.69 230 ASN A C 1
ATOM 1889 O O . ASN A 1 230 ? -1.395 -47.594 -13.445 1 95.69 230 ASN A O 1
ATOM 1893 N N . LYS A 1 231 ? -0.026 -46.156 -12.438 1 96.56 231 LYS A N 1
ATOM 1894 C CA . LYS A 1 231 ? -0.37 -46.625 -11.102 1 96.56 231 LYS A CA 1
ATOM 1895 C C . LYS A 1 231 ? -1.844 -46.375 -10.789 1 96.56 231 LYS A C 1
ATOM 1897 O O . LYS A 1 231 ? -2.512 -47.219 -10.211 1 96.56 231 LYS A O 1
ATOM 1902 N N . ILE A 1 232 ? -2.275 -45.25 -11.18 1 96.94 232 ILE A N 1
ATOM 1903 C CA . ILE A 1 232 ? -3.668 -44.906 -10.945 1 96.94 232 ILE A CA 1
ATOM 1904 C C . ILE A 1 232 ? -4.586 -45.844 -11.711 1 96.94 232 ILE A C 1
ATOM 1906 O O . ILE A 1 232 ? -5.543 -46.375 -11.141 1 96.94 232 ILE A O 1
ATOM 1910 N N . LEU A 1 233 ? -4.281 -46.062 -12.977 1 95.56 233 LEU A N 1
ATOM 1911 C CA . LEU A 1 233 ? -5.109 -46.906 -13.82 1 95.56 233 LEU A CA 1
ATOM 1912 C C . LEU A 1 233 ? -5.141 -48.344 -13.273 1 95.56 233 LEU A C 1
ATOM 1914 O O . LEU A 1 233 ? -6.184 -49 -13.305 1 95.56 233 LEU A O 1
ATOM 1918 N N . GLN A 1 234 ? -4.039 -48.75 -12.797 1 95.88 234 GLN A N 1
ATOM 1919 C CA . GLN A 1 234 ? -3.984 -50.094 -12.188 1 95.88 234 GLN A CA 1
ATOM 1920 C C . GLN A 1 234 ? -4.844 -50.156 -10.93 1 95.88 234 GLN A C 1
ATOM 1922 O O . GLN A 1 234 ? -5.574 -51.125 -10.719 1 95.88 234 GLN A O 1
ATOM 1927 N N . PHE A 1 235 ? -4.695 -49.188 -10.141 1 96.38 235 PHE A N 1
ATOM 1928 C CA . PHE A 1 235 ? -5.496 -49.094 -8.922 1 96.38 235 PHE A CA 1
ATOM 1929 C C . PHE A 1 235 ? -6.984 -49.125 -9.25 1 96.38 235 PHE A C 1
ATOM 1931 O O . PHE A 1 235 ? -7.742 -49.875 -8.617 1 96.38 235 PHE A O 1
ATOM 1938 N N . LEU A 1 236 ? -7.383 -48.344 -10.188 1 94.81 236 LEU A N 1
ATOM 1939 C CA . LEU A 1 236 ? -8.789 -48.25 -10.57 1 94.81 236 LEU A CA 1
ATOM 1940 C C . LEU A 1 236 ? -9.266 -49.594 -11.164 1 94.81 236 LEU A C 1
ATOM 1942 O O . LEU A 1 236 ? -10.375 -50.031 -10.875 1 94.81 236 LEU A O 1
ATOM 1946 N N . LYS A 1 237 ? -8.461 -50.188 -11.969 1 93.81 237 LYS A N 1
ATOM 1947 C CA . LYS A 1 237 ? -8.797 -51.5 -12.547 1 93.81 237 LYS A CA 1
ATOM 1948 C C . LYS A 1 237 ? -9.016 -52.531 -11.453 1 93.81 237 LYS A C 1
ATOM 1950 O O . LYS A 1 237 ? -9.984 -53.281 -11.492 1 93.81 237 LYS A O 1
ATOM 1955 N N . ASN A 1 238 ? -8.164 -52.562 -10.484 1 94.75 238 ASN A N 1
ATOM 1956 C CA . ASN A 1 238 ? -8.258 -53.5 -9.367 1 94.75 238 ASN A CA 1
ATOM 1957 C C . ASN A 1 238 ? -9.516 -53.25 -8.539 1 94.75 238 ASN A C 1
ATOM 1959 O O . ASN A 1 238 ? -10.023 -54.188 -7.891 1 94.75 238 ASN A O 1
ATOM 1963 N N . SER A 1 239 ? -9.977 -52.094 -8.625 1 92.06 239 SER A N 1
ATOM 1964 C CA . SER A 1 239 ? -11.156 -51.75 -7.84 1 92.06 239 SER A CA 1
ATOM 1965 C C . SER A 1 239 ? -12.422 -51.781 -8.695 1 92.06 239 SER A C 1
ATOM 1967 O O . SER A 1 239 ? -13.5 -51.406 -8.234 1 92.06 239 SER A O 1
ATOM 1969 N N . ASN A 1 240 ? -12.305 -52.125 -9.922 1 92.38 240 ASN A N 1
ATOM 1970 C CA . ASN A 1 240 ? -13.398 -52.188 -10.883 1 92.38 240 ASN A CA 1
ATOM 1971 C C . ASN A 1 240 ? -14.086 -50.844 -11.055 1 92.38 240 ASN A C 1
ATOM 1973 O O . ASN A 1 240 ? -15.312 -50.75 -11.031 1 92.38 240 ASN A O 1
ATOM 1977 N N . ILE A 1 241 ? -13.234 -49.844 -11.109 1 94.38 241 ILE A N 1
ATOM 1978 C CA . ILE A 1 241 ? -13.711 -48.5 -11.305 1 94.38 241 ILE A CA 1
ATOM 1979 C C . ILE A 1 241 ? -13.242 -47.969 -12.664 1 94.38 241 ILE A C 1
ATOM 1981 O O . ILE A 1 241 ? -12.117 -48.219 -13.078 1 94.38 241 ILE A O 1
ATOM 1985 N N . VAL A 1 242 ? -14.109 -47.219 -13.289 1 92.81 242 VAL A N 1
ATOM 1986 C CA . VAL A 1 242 ? -13.781 -46.656 -14.602 1 92.81 242 VAL A CA 1
ATOM 1987 C C . VAL A 1 242 ? -13.477 -45.156 -14.477 1 92.81 242 VAL A C 1
ATOM 1989 O O . VAL A 1 242 ? -14.078 -44.469 -13.664 1 92.81 242 VAL A O 1
ATOM 1992 N N . ILE A 1 243 ? -12.539 -44.781 -15.367 1 94.44 243 ILE A N 1
ATOM 1993 C CA . ILE A 1 243 ? -12.18 -43.375 -15.336 1 94.44 243 ILE A CA 1
ATOM 1994 C C . ILE A 1 243 ? -13.258 -42.562 -16.031 1 94.44 243 ILE A C 1
ATOM 1996 O O . ILE A 1 243 ? -13.906 -43.031 -16.969 1 94.44 243 ILE A O 1
ATOM 2000 N N . GLY A 1 244 ? -13.461 -41.312 -15.57 1 93.94 244 GLY A N 1
ATOM 2001 C CA . GLY A 1 244 ? -14.406 -40.375 -16.156 1 93.94 244 GLY A CA 1
ATOM 2002 C C . GLY A 1 244 ? -13.82 -39.594 -17.328 1 93.94 244 GLY A C 1
ATOM 2003 O O . GLY A 1 244 ? -12.969 -40.094 -18.062 1 93.94 244 GLY A O 1
ATOM 2004 N N . LYS A 1 245 ? -14.297 -38.406 -17.578 1 94.31 245 LYS A N 1
ATOM 2005 C CA . LYS A 1 245 ? -14.016 -37.656 -18.797 1 94.31 245 LYS A CA 1
ATOM 2006 C C . LYS A 1 245 ? -12.633 -37 -18.734 1 94.31 245 LYS A C 1
ATOM 2008 O O . LYS A 1 245 ? -11.93 -36.938 -19.75 1 94.31 245 LYS A O 1
ATOM 2013 N N . TYR A 1 246 ? -12.297 -36.5 -17.516 1 96.56 246 TYR A N 1
ATOM 2014 C CA . TYR A 1 246 ? -11.062 -35.719 -17.484 1 96.56 246 TYR A CA 1
ATOM 2015 C C . TYR A 1 246 ? -10.266 -36.031 -16.219 1 96.56 246 TYR A C 1
ATOM 2017 O O . TYR A 1 246 ? -10.82 -36.469 -15.219 1 96.56 246 TYR A O 1
ATOM 2025 N N . SER A 1 247 ? -9.008 -35.844 -16.312 1 97 247 SER A N 1
ATOM 2026 C CA . SER A 1 247 ? -8.148 -35.688 -15.156 1 97 247 SER A CA 1
ATOM 2027 C C . SER A 1 247 ? -7.691 -34.25 -15.016 1 97 247 SER A C 1
ATOM 2029 O O . SER A 1 247 ? -7.707 -33.469 -15.984 1 97 247 SER A O 1
ATOM 2031 N N . TYR A 1 248 ? -7.352 -33.844 -13.836 1 96.75 248 TYR A N 1
ATOM 2032 C CA . TYR A 1 248 ? -6.895 -32.5 -13.484 1 96.75 248 TYR A CA 1
ATOM 2033 C C . TYR A 1 248 ? -5.551 -32.562 -12.766 1 96.75 248 TYR A C 1
ATOM 2035 O O . TYR A 1 248 ? -5.426 -33.188 -11.719 1 96.75 248 TYR A O 1
ATOM 2043 N N . GLU A 1 249 ? -4.602 -31.891 -13.328 1 95.5 249 GLU A N 1
ATOM 2044 C CA . GLU A 1 249 ? -3.275 -31.797 -12.734 1 95.5 249 GLU A CA 1
ATOM 2045 C C . GLU A 1 249 ? -3.006 -30.406 -12.18 1 95.5 249 GLU A C 1
ATOM 2047 O O . GLU A 1 249 ? -3.346 -29.406 -12.812 1 95.5 249 GLU A O 1
ATOM 2052 N N . GLU A 1 250 ? -2.443 -30.375 -11.039 1 93.56 250 GLU A N 1
ATOM 2053 C CA . GLU A 1 250 ? -2.025 -29.109 -10.43 1 93.56 250 GLU A CA 1
ATOM 2054 C C . GLU A 1 250 ? -0.66 -29.25 -9.766 1 93.56 250 GLU A C 1
ATOM 2056 O O . GLU A 1 250 ? -0.41 -30.203 -9.039 1 93.56 250 GLU A O 1
ATOM 2061 N N . PHE A 1 251 ? 0.172 -28.281 -9.977 1 92.06 251 PHE A N 1
ATOM 2062 C CA . PHE A 1 251 ? 1.482 -28.281 -9.336 1 92.06 251 PHE A CA 1
ATOM 2063 C C . PHE A 1 251 ? 1.396 -27.703 -7.93 1 92.06 251 PHE A C 1
ATOM 2065 O O . PHE A 1 251 ? 1.016 -26.547 -7.75 1 92.06 251 PHE A O 1
ATOM 2072 N N . LEU A 1 252 ? 1.777 -28.469 -6.988 1 94 252 LEU A N 1
ATOM 2073 C CA . LEU A 1 252 ? 1.753 -28.031 -5.598 1 94 252 LEU A CA 1
ATOM 2074 C C . LEU A 1 252 ? 3.105 -27.469 -5.184 1 94 252 LEU A C 1
ATOM 2076 O O . LEU A 1 252 ? 3.168 -26.438 -4.504 1 94 252 LEU A O 1
ATOM 2080 N N . LEU A 1 253 ? 4.129 -28.172 -5.586 1 94.12 253 LEU A N 1
ATOM 2081 C CA . LEU A 1 253 ? 5.496 -27.734 -5.367 1 94.12 253 LEU A CA 1
ATOM 2082 C C . LEU A 1 253 ? 6.238 -27.578 -6.691 1 94.12 253 LEU A C 1
ATOM 2084 O O . LEU A 1 253 ? 6.113 -28.422 -7.578 1 94.12 253 LEU A O 1
ATOM 2088 N N . ASP A 1 254 ? 6.93 -26.516 -6.805 1 91.5 254 ASP A N 1
ATOM 2089 C CA . ASP A 1 254 ? 7.676 -26.234 -8.031 1 91.5 254 ASP A CA 1
ATOM 2090 C C . ASP A 1 254 ? 9.055 -25.656 -7.715 1 91.5 254 ASP A C 1
ATOM 2092 O O . ASP A 1 254 ? 9.586 -25.875 -6.625 1 91.5 254 ASP A O 1
ATOM 2096 N N . GLU A 1 255 ? 9.602 -24.953 -8.633 1 90.06 255 GLU A N 1
ATOM 2097 C CA . GLU A 1 255 ? 10.992 -24.516 -8.523 1 90.06 255 GLU A CA 1
ATOM 2098 C C . GLU A 1 255 ? 11.141 -23.453 -7.434 1 90.06 255 GLU A C 1
ATOM 2100 O O . GLU A 1 255 ? 12.25 -23.203 -6.949 1 90.06 255 GLU A O 1
ATOM 2105 N N . VAL A 1 256 ? 10.078 -22.844 -7.09 1 92 256 VAL A N 1
ATOM 2106 C CA . VAL A 1 256 ? 10.164 -21.828 -6.047 1 92 256 VAL A CA 1
ATOM 2107 C C . VAL A 1 256 ? 10.359 -22.5 -4.688 1 92 256 VAL A C 1
ATOM 2109 O O . VAL A 1 256 ? 10.945 -21.906 -3.779 1 92 256 VAL A O 1
ATOM 2112 N N . THR A 1 257 ? 9.945 -23.672 -4.605 1 93.19 257 THR A N 1
ATOM 2113 C CA . THR A 1 257 ? 9.992 -24.391 -3.336 1 93.19 257 THR A CA 1
ATOM 2114 C C . THR A 1 257 ? 11.227 -25.281 -3.273 1 93.19 257 THR A C 1
ATOM 2116 O O . THR A 1 257 ? 11.727 -25.578 -2.188 1 93.19 257 THR A O 1
ATOM 2119 N N . GLY A 1 258 ? 11.633 -25.75 -4.375 1 91.31 258 GLY A N 1
ATOM 2120 C CA . GLY A 1 258 ? 12.797 -26.625 -4.441 1 91.31 258 GLY A CA 1
ATOM 2121 C C . GLY A 1 258 ? 13.508 -26.562 -5.777 1 91.31 258 GLY A C 1
ATOM 2122 O O . GLY A 1 258 ? 12.867 -26.531 -6.832 1 91.31 258 GLY A O 1
ATOM 2123 N N . LYS A 1 259 ? 14.797 -26.641 -5.672 1 87.81 259 LYS A N 1
ATOM 2124 C CA . LYS A 1 259 ? 15.594 -26.547 -6.895 1 87.81 259 LYS A CA 1
ATOM 2125 C C . LYS A 1 259 ? 15.555 -27.859 -7.676 1 87.81 259 LYS A C 1
ATOM 2127 O O . LYS A 1 259 ? 15.781 -28.938 -7.109 1 87.81 259 LYS A O 1
ATOM 2132 N N . GLY A 1 260 ? 15.258 -27.688 -8.914 1 86.75 260 GLY A N 1
ATOM 2133 C CA . GLY A 1 260 ? 15.281 -28.859 -9.773 1 86.75 260 GLY A CA 1
ATOM 2134 C C . GLY A 1 260 ? 13.93 -29.547 -9.891 1 86.75 260 GLY A C 1
ATOM 2135 O O . GLY A 1 260 ? 13.117 -29.484 -8.969 1 86.75 260 GLY A O 1
ATOM 2136 N N . TYR A 1 261 ? 13.703 -30.281 -10.914 1 85.12 261 TYR A N 1
ATOM 2137 C CA . TYR A 1 261 ? 12.414 -30.891 -11.219 1 85.12 261 TYR A CA 1
ATOM 2138 C C . TYR A 1 261 ? 12.141 -32.094 -10.32 1 85.12 261 TYR A C 1
ATOM 2140 O O . TYR A 1 261 ? 10.992 -32.5 -10.141 1 85.12 261 TYR A O 1
ATOM 2148 N N . ASP A 1 262 ? 13.203 -32.594 -9.719 1 88.56 262 ASP A N 1
ATOM 2149 C CA . ASP A 1 262 ? 13.062 -33.75 -8.828 1 88.56 262 ASP A CA 1
ATOM 2150 C C . ASP A 1 262 ? 12.258 -33.375 -7.578 1 88.56 262 ASP A C 1
ATOM 2152 O O . ASP A 1 262 ? 11.75 -34.25 -6.883 1 88.56 262 ASP A O 1
ATOM 2156 N N . ASN A 1 263 ? 12.117 -32.188 -7.348 1 89.81 263 ASN A N 1
ATOM 2157 C CA . ASN A 1 263 ? 11.469 -31.75 -6.121 1 89.81 263 ASN A CA 1
ATOM 2158 C C . ASN A 1 263 ? 10.047 -31.25 -6.387 1 89.81 263 ASN A C 1
ATOM 2160 O O . ASN A 1 263 ? 9.406 -30.688 -5.5 1 89.81 263 ASN A O 1
ATOM 2164 N N . TYR A 1 264 ? 9.57 -31.5 -7.535 1 92.12 264 TYR A N 1
ATOM 2165 C CA . TYR A 1 264 ? 8.203 -31.109 -7.879 1 92.12 264 TYR A CA 1
ATOM 2166 C C . TYR A 1 264 ? 7.191 -32.094 -7.285 1 92.12 264 TYR A C 1
ATOM 2168 O O . TYR A 1 264 ? 7.512 -33.25 -7.039 1 92.12 264 TYR A O 1
ATOM 2176 N N . LEU A 1 265 ? 6.109 -31.578 -7 1 95.06 265 LEU A N 1
ATOM 2177 C CA . LEU A 1 265 ? 4.969 -32.375 -6.574 1 95.06 265 LEU A CA 1
ATOM 2178 C C . LEU A 1 265 ? 3.709 -31.969 -7.332 1 95.06 265 LEU A C 1
ATOM 2180 O O . LEU A 1 265 ? 3.314 -30.797 -7.309 1 95.06 265 LEU A O 1
ATOM 2184 N N . THR A 1 266 ? 3.09 -32.906 -7.996 1 95.38 266 THR A N 1
ATOM 2185 C CA . THR A 1 266 ? 1.89 -32.656 -8.789 1 95.38 266 THR A CA 1
ATOM 2186 C C . THR A 1 266 ? 0.708 -33.469 -8.25 1 95.38 266 THR A C 1
ATOM 2188 O O . THR A 1 266 ? 0.828 -34.656 -8 1 95.38 266 THR A O 1
ATOM 2191 N N . GLN A 1 267 ? -0.344 -32.781 -8.008 1 96.62 267 GLN A N 1
ATOM 2192 C CA . GLN A 1 267 ? -1.583 -33.469 -7.652 1 96.62 267 GLN A CA 1
ATOM 2193 C C . GLN A 1 267 ? -2.371 -33.875 -8.898 1 96.62 267 GLN A C 1
ATOM 2195 O O . GLN A 1 267 ? -2.516 -33.062 -9.828 1 96.62 267 GLN A O 1
ATOM 2200 N N . ILE A 1 268 ? -2.83 -35.094 -8.898 1 97.31 268 ILE A N 1
ATOM 2201 C CA . ILE A 1 268 ? -3.641 -35.594 -10 1 97.31 268 ILE A CA 1
ATOM 2202 C C . ILE A 1 268 ? -5.016 -36 -9.477 1 97.31 268 ILE A C 1
ATOM 2204 O O . ILE A 1 268 ? -5.125 -36.812 -8.555 1 97.31 268 ILE A O 1
ATOM 2208 N N . LEU A 1 269 ? -6 -35.438 -10.055 1 97.56 269 LEU A N 1
ATOM 2209 C CA . LEU A 1 269 ? -7.383 -35.844 -9.797 1 97.56 269 LEU A CA 1
ATOM 2210 C C . LEU A 1 269 ? -8.023 -36.438 -11.055 1 97.56 269 LEU A C 1
ATOM 2212 O O . LEU A 1 269 ? -8.062 -35.781 -12.102 1 97.56 269 LEU A O 1
ATOM 2216 N N . ILE A 1 270 ? -8.484 -37.594 -10.93 1 97.38 270 ILE A N 1
ATOM 2217 C CA . ILE A 1 270 ? -9.156 -38.219 -12.062 1 97.38 270 ILE A CA 1
ATOM 2218 C C . ILE A 1 270 ? -10.625 -38.469 -11.711 1 97.38 270 ILE A C 1
ATOM 2220 O O . ILE A 1 270 ? -10.93 -39.125 -10.703 1 97.38 270 ILE A O 1
ATOM 2224 N N . GLU A 1 271 ? -11.406 -37.938 -12.547 1 96.19 271 GLU A N 1
ATOM 2225 C CA . GLU A 1 271 ? -12.828 -38.25 -12.398 1 96.19 271 GLU A CA 1
ATOM 2226 C C . GLU A 1 271 ? -13.078 -39.75 -12.539 1 96.19 271 GLU A C 1
ATOM 2228 O O . GLU A 1 271 ? -12.5 -40.406 -13.414 1 96.19 271 GLU A O 1
ATOM 2233 N N . VAL A 1 272 ? -13.938 -40.281 -11.633 1 95.88 272 VAL A N 1
ATOM 2234 C CA . VAL A 1 272 ? -14.227 -41.719 -11.734 1 95.88 272 VAL A CA 1
ATOM 2235 C C . VAL A 1 272 ? -15.742 -41.938 -11.797 1 95.88 272 VAL A C 1
ATOM 2237 O O . VAL A 1 272 ? -16.516 -41.062 -11.367 1 95.88 272 VAL A O 1
ATOM 2240 N N . GLU A 1 273 ? -16.094 -42.969 -12.469 1 88.94 273 GLU A N 1
ATOM 2241 C CA . GLU A 1 273 ? -17.469 -43.438 -12.555 1 88.94 273 GLU A CA 1
ATOM 2242 C C . GLU A 1 273 ? -17.641 -44.781 -11.898 1 88.94 273 GLU A C 1
ATOM 2244 O O . GLU A 1 273 ? -16.859 -45.719 -12.164 1 88.94 273 GLU A O 1
ATOM 2249 N N . ILE A 1 274 ? -18.391 -44.875 -10.805 1 78.81 274 ILE A N 1
ATOM 2250 C CA . ILE A 1 274 ? -18.672 -46.188 -10.203 1 78.81 274 ILE A CA 1
ATOM 2251 C C . ILE A 1 274 ? -19.75 -46.906 -11.008 1 78.81 274 ILE A C 1
ATOM 2253 O O . ILE A 1 274 ? -20.828 -46.375 -11.25 1 78.81 274 ILE A O 1
ATOM 2257 N N . PRO A 1 275 ? -19.312 -48.031 -11.648 1 70.06 275 PRO A N 1
ATOM 2258 C CA . PRO A 1 275 ? -20.344 -48.812 -12.359 1 70.06 275 PRO A CA 1
ATOM 2259 C C . PRO A 1 275 ? -21.531 -49.188 -11.469 1 70.06 275 PRO A C 1
ATOM 2261 O O . PRO A 1 275 ? -21.344 -49.438 -10.273 1 70.06 275 PRO A O 1
ATOM 2264 N N . ILE A 1 276 ? -22.828 -48.75 -11.844 1 53.47 276 ILE A N 1
ATOM 2265 C CA . ILE A 1 276 ? -24.031 -49.281 -11.203 1 53.47 276 ILE A CA 1
ATOM 2266 C C . ILE A 1 276 ? -24.125 -50.781 -11.477 1 53.47 276 ILE A C 1
ATOM 2268 O O . ILE A 1 276 ? -23.922 -51.25 -12.609 1 53.47 276 ILE A O 1
ATOM 2272 N N . MET B 1 1 ? 12.219 -26.266 -36.812 1 38.59 1 MET B N 1
ATOM 2273 C CA . MET B 1 1 ? 12.133 -26.312 -35.344 1 38.59 1 MET B CA 1
ATOM 2274 C C . MET B 1 1 ? 11.953 -27.734 -34.844 1 38.59 1 MET B C 1
ATOM 2276 O O . MET B 1 1 ? 11.133 -28.484 -35.375 1 38.59 1 MET B O 1
ATOM 2280 N N . ASN B 1 2 ? 12.828 -28.375 -34.188 1 45.66 2 ASN B N 1
ATOM 2281 C CA . ASN B 1 2 ? 12.758 -29.75 -33.719 1 45.66 2 ASN B CA 1
ATOM 2282 C C . ASN B 1 2 ? 11.43 -30.031 -33.031 1 45.66 2 ASN B C 1
ATOM 2284 O O . ASN B 1 2 ? 11.008 -29.281 -32.125 1 45.66 2 ASN B O 1
ATOM 2288 N N . GLU B 1 3 ? 10.539 -30.812 -33.625 1 52.75 3 GLU B N 1
ATOM 2289 C CA . GLU B 1 3 ? 9.266 -31.344 -33.156 1 52.75 3 GLU B CA 1
ATOM 2290 C C . GLU B 1 3 ? 9.289 -31.562 -31.656 1 52.75 3 GLU B C 1
ATOM 2292 O O . GLU B 1 3 ? 8.242 -31.547 -31 1 52.75 3 GLU B O 1
ATOM 2297 N N . LYS B 1 4 ? 10.648 -31.656 -31.156 1 59.38 4 LYS B N 1
ATOM 2298 C CA . LYS B 1 4 ? 10.898 -32.062 -29.766 1 59.38 4 LYS B CA 1
ATOM 2299 C C . LYS B 1 4 ? 10.492 -30.969 -28.797 1 59.38 4 LYS B C 1
ATOM 2301 O O . LYS B 1 4 ? 10.125 -31.25 -27.656 1 59.38 4 LYS B O 1
ATOM 2306 N N . PHE B 1 5 ? 10.305 -29.734 -29.469 1 62.69 5 PHE B N 1
ATOM 2307 C CA . PHE B 1 5 ? 10.109 -28.656 -28.5 1 62.69 5 PHE B CA 1
ATOM 2308 C C . PHE B 1 5 ? 8.797 -27.922 -28.766 1 62.69 5 PHE B C 1
ATOM 2310 O O . PHE B 1 5 ? 8.688 -26.734 -28.5 1 62.69 5 PHE B O 1
ATOM 2317 N N . ASN B 1 6 ? 7.844 -28.578 -29.312 1 72.5 6 ASN B N 1
ATOM 2318 C CA . ASN B 1 6 ? 6.613 -27.953 -29.781 1 72.5 6 ASN B CA 1
ATOM 2319 C C . ASN B 1 6 ? 5.82 -27.344 -28.625 1 72.5 6 ASN B C 1
ATOM 2321 O O . ASN B 1 6 ? 5.059 -26.406 -28.812 1 72.5 6 ASN B O 1
ATOM 2325 N N . LYS B 1 7 ? 6.102 -27.703 -27.469 1 83.62 7 LYS B N 1
ATOM 2326 C CA . LYS B 1 7 ? 5.309 -27.188 -26.359 1 83.62 7 LYS B CA 1
ATOM 2327 C C . LYS B 1 7 ? 6.156 -26.328 -25.422 1 83.62 7 LYS B C 1
ATOM 2329 O O . LYS B 1 7 ? 5.824 -26.172 -24.25 1 83.62 7 LYS B O 1
ATOM 2334 N N . TYR B 1 8 ? 7.281 -25.797 -26 1 89 8 TYR B N 1
ATOM 2335 C CA . TYR B 1 8 ? 8.133 -24.875 -25.25 1 89 8 TYR B CA 1
ATOM 2336 C C . TYR B 1 8 ? 8.102 -23.484 -25.875 1 89 8 TYR B C 1
ATOM 2338 O O . TYR B 1 8 ? 7.863 -23.344 -27.078 1 89 8 TYR B O 1
ATOM 2346 N N . PHE B 1 9 ? 8.422 -22.531 -25.078 1 92.19 9 PHE B N 1
ATOM 2347 C CA . PHE B 1 9 ? 8.5 -21.141 -25.516 1 92.19 9 PHE B CA 1
ATOM 2348 C C . PHE B 1 9 ? 9.945 -20.703 -25.703 1 92.19 9 PHE B C 1
ATOM 2350 O O . PHE B 1 9 ? 10.805 -21 -24.859 1 92.19 9 PHE B O 1
ATOM 2357 N N . ASN B 1 10 ? 10.125 -20.094 -26.812 1 92.38 10 ASN B N 1
ATOM 2358 C CA . ASN B 1 10 ? 11.422 -19.422 -26.891 1 92.38 10 ASN B CA 1
ATOM 2359 C C . ASN B 1 10 ? 11.477 -18.188 -25.984 1 92.38 10 ASN B C 1
ATOM 2361 O O . ASN B 1 10 ? 10.461 -17.797 -25.406 1 92.38 10 ASN B O 1
ATOM 2365 N N . THR B 1 11 ? 12.641 -17.594 -25.891 1 94.38 11 THR B N 1
ATOM 2366 C CA . THR B 1 11 ? 12.844 -16.5 -24.938 1 94.38 11 THR B CA 1
ATOM 2367 C C . THR B 1 11 ? 11.898 -15.344 -25.25 1 94.38 11 THR B C 1
ATOM 2369 O O . THR B 1 11 ? 11.297 -14.766 -24.344 1 94.38 11 THR B O 1
ATOM 2372 N N . GLY B 1 12 ? 11.773 -14.984 -26.453 1 93.88 12 GLY B N 1
ATOM 2373 C CA . GLY B 1 12 ? 10.898 -13.891 -26.844 1 93.88 12 GLY B CA 1
ATOM 2374 C C . GLY B 1 12 ? 9.445 -14.125 -26.5 1 93.88 12 GLY B C 1
ATOM 2375 O O . GLY B 1 12 ? 8.781 -13.25 -25.938 1 93.88 12 GLY B O 1
ATOM 2376 N N . ASP B 1 13 ? 9 -15.297 -26.812 1 92 13 ASP B N 1
ATOM 2377 C CA . ASP B 1 13 ? 7.613 -15.648 -26.547 1 92 13 ASP B CA 1
ATOM 2378 C C . ASP B 1 13 ? 7.332 -15.695 -25.047 1 92 13 ASP B C 1
ATOM 2380 O O . ASP B 1 13 ? 6.289 -15.227 -24.578 1 92 13 ASP B O 1
ATOM 2384 N N . PHE B 1 14 ? 8.227 -16.25 -24.359 1 94.31 14 PHE B N 1
ATOM 2385 C CA . PHE B 1 14 ? 8.047 -16.344 -22.922 1 94.31 14 PHE B CA 1
ATOM 2386 C C . PHE B 1 14 ? 8.07 -14.961 -22.281 1 94.31 14 PHE B C 1
ATOM 2388 O O . PHE B 1 14 ? 7.301 -14.688 -21.359 1 94.31 14 PHE B O 1
ATOM 2395 N N . ALA B 1 15 ? 8.914 -14.133 -22.75 1 94.88 15 ALA B N 1
ATOM 2396 C CA . ALA B 1 15 ? 8.977 -12.758 -22.25 1 94.88 15 ALA B CA 1
ATOM 2397 C C . ALA B 1 15 ? 7.648 -12.039 -22.469 1 94.88 15 ALA B C 1
ATOM 2399 O O . ALA B 1 15 ? 7.164 -11.336 -21.578 1 94.88 15 ALA B O 1
ATOM 2400 N N . LYS B 1 16 ? 7.062 -12.25 -23.547 1 91.31 16 LYS B N 1
ATOM 2401 C CA . LYS B 1 16 ? 5.766 -11.656 -23.859 1 91.31 16 LYS B CA 1
ATOM 2402 C C . LYS B 1 16 ? 4.684 -12.18 -22.906 1 91.31 16 LYS B C 1
ATOM 2404 O O . LYS B 1 16 ? 3.861 -11.414 -22.406 1 91.31 16 LYS B O 1
ATOM 2409 N N . LEU B 1 17 ? 4.801 -13.445 -22.719 1 89.75 17 LEU B N 1
ATOM 2410 C CA . LEU B 1 17 ? 3.855 -14.086 -21.797 1 89.75 17 LEU B CA 1
ATOM 2411 C C . LEU B 1 17 ? 3.947 -13.477 -20.406 1 89.75 17 LEU B C 1
ATOM 2413 O O . LEU B 1 17 ? 2.926 -13.25 -19.75 1 89.75 17 LEU B O 1
ATOM 2417 N N . CYS B 1 18 ? 5.133 -13.18 -20.016 1 92.06 18 CYS B N 1
ATOM 2418 C CA . CYS B 1 18 ? 5.391 -12.664 -18.672 1 92.06 18 CYS B CA 1
ATOM 2419 C C . CYS B 1 18 ? 5.297 -11.141 -18.641 1 92.06 18 CYS B C 1
ATOM 2421 O O . CYS B 1 18 ? 5.398 -10.531 -17.578 1 92.06 18 CYS B O 1
ATOM 2423 N N . ASN B 1 19 ? 5.117 -10.555 -19.766 1 90 19 ASN B N 1
ATOM 2424 C CA . ASN B 1 19 ? 5.035 -9.102 -19.922 1 90 19 ASN B CA 1
ATOM 2425 C C . ASN B 1 19 ? 6.305 -8.414 -19.422 1 90 19 ASN B C 1
ATOM 2427 O O . ASN B 1 19 ? 6.23 -7.465 -18.641 1 90 19 ASN B O 1
ATOM 2431 N N . VAL B 1 20 ? 7.406 -8.945 -19.812 1 94.38 20 VAL B N 1
ATOM 2432 C CA . VAL B 1 20 ? 8.711 -8.359 -19.531 1 94.38 20 VAL B CA 1
ATOM 2433 C C . VAL B 1 20 ? 9.555 -8.336 -20.812 1 94.38 20 VAL B C 1
ATOM 2435 O O . VAL B 1 20 ? 9.156 -8.883 -21.828 1 94.38 20 VAL B O 1
ATOM 2438 N N . LYS B 1 21 ? 10.703 -7.703 -20.688 1 94.56 21 LYS B N 1
ATOM 2439 C CA . LYS B 1 21 ? 11.656 -7.711 -21.781 1 94.56 21 LYS B CA 1
ATOM 2440 C C . LYS B 1 21 ? 12.508 -8.977 -21.781 1 94.56 21 LYS B C 1
ATOM 2442 O O . LYS B 1 21 ? 12.766 -9.547 -20.719 1 94.56 21 LYS B O 1
ATOM 2447 N N . LYS B 1 22 ? 13 -9.398 -22.969 1 95.81 22 LYS B N 1
ATOM 2448 C CA . LYS B 1 22 ? 13.883 -10.555 -23.094 1 95.81 22 LYS B CA 1
ATOM 2449 C C . LYS B 1 22 ? 15.094 -10.414 -22.172 1 95.81 22 LYS B C 1
ATOM 2451 O O . LYS B 1 22 ? 15.547 -11.398 -21.594 1 95.81 22 LYS B O 1
ATOM 2456 N N . GLN B 1 23 ? 15.516 -9.195 -22.031 1 96.19 23 GLN B N 1
ATOM 2457 C CA . GLN B 1 23 ? 16.703 -8.906 -21.25 1 96.19 23 GLN B CA 1
ATOM 2458 C C . GLN B 1 23 ? 16.5 -9.289 -19.781 1 96.19 23 GLN B C 1
ATOM 2460 O O . GLN B 1 23 ? 17.438 -9.703 -19.109 1 96.19 23 GLN B O 1
ATOM 2465 N N . THR B 1 24 ? 15.305 -9.18 -19.328 1 96.31 24 THR B N 1
ATOM 2466 C CA . THR B 1 24 ? 15 -9.562 -17.953 1 96.31 24 THR B CA 1
ATOM 2467 C C . THR B 1 24 ? 15.242 -11.055 -17.734 1 96.31 24 THR B C 1
ATOM 2469 O O . THR B 1 24 ? 15.859 -11.453 -16.75 1 96.31 24 THR B O 1
ATOM 2472 N N . LEU B 1 25 ? 14.836 -11.828 -18.703 1 96.75 25 LEU B N 1
ATOM 2473 C CA . LEU B 1 25 ? 15.023 -13.273 -18.609 1 96.75 25 LEU B CA 1
ATOM 2474 C C . LEU B 1 25 ? 16.516 -13.633 -18.688 1 96.75 25 LEU B C 1
ATOM 2476 O O . LEU B 1 25 ? 16.984 -14.508 -17.953 1 96.75 25 LEU B O 1
ATOM 2480 N N . PHE B 1 26 ? 17.188 -12.898 -19.531 1 95.38 26 PHE B N 1
ATOM 2481 C CA . PHE B 1 26 ? 18.625 -13.109 -19.641 1 95.38 26 PHE B CA 1
ATOM 2482 C C . PHE B 1 26 ? 19.312 -12.758 -18.328 1 95.38 26 PHE B C 1
ATOM 2484 O O . PHE B 1 26 ? 20.125 -13.531 -17.812 1 95.38 26 PHE B O 1
ATOM 2491 N N . HIS B 1 27 ? 18.953 -11.656 -17.844 1 96.19 27 HIS B N 1
ATOM 2492 C CA . HIS B 1 27 ? 19.547 -11.195 -16.594 1 96.19 27 HIS B CA 1
ATOM 2493 C C . HIS B 1 27 ? 19.281 -12.172 -15.461 1 96.19 27 HIS B C 1
ATOM 2495 O O . HIS B 1 27 ? 20.188 -12.547 -14.727 1 96.19 27 HIS B O 1
ATOM 2501 N N . TYR B 1 28 ? 18.047 -12.57 -15.344 1 95.81 28 TYR B N 1
ATOM 2502 C CA . TYR B 1 28 ? 17.656 -13.484 -14.273 1 95.81 28 TYR B CA 1
ATOM 2503 C C . TYR B 1 28 ? 18.422 -14.805 -14.398 1 95.81 28 TYR B C 1
ATOM 2505 O O . TYR B 1 28 ? 18.812 -15.398 -13.391 1 95.81 28 TYR B O 1
ATOM 2513 N N . ASP B 1 29 ? 18.578 -15.273 -15.617 1 94.56 29 ASP B N 1
ATOM 2514 C CA . ASP B 1 29 ? 19.344 -16.5 -15.859 1 94.56 29 ASP B CA 1
ATOM 2515 C C . ASP B 1 29 ? 20.812 -16.312 -15.461 1 94.56 29 ASP B C 1
ATOM 2517 O O . ASP B 1 29 ? 21.391 -17.156 -14.773 1 94.56 29 ASP B O 1
ATOM 2521 N N . ASP B 1 30 ? 21.344 -15.227 -15.766 1 93.75 30 ASP B N 1
ATOM 2522 C CA . ASP B 1 30 ? 22.75 -14.93 -15.516 1 93.75 30 ASP B CA 1
ATOM 2523 C C . ASP B 1 30 ? 23.047 -14.883 -14.016 1 93.75 30 ASP B C 1
ATOM 2525 O O . ASP B 1 30 ? 24.078 -15.375 -13.562 1 93.75 30 ASP B O 1
ATOM 2529 N N . ILE B 1 31 ? 22.156 -14.344 -13.289 1 94.19 31 ILE B N 1
ATOM 2530 C CA . ILE B 1 31 ? 22.438 -14.164 -11.867 1 94.19 31 ILE B CA 1
ATOM 2531 C C . ILE B 1 31 ? 21.922 -15.375 -11.086 1 94.19 31 ILE B C 1
ATOM 2533 O O . ILE B 1 31 ? 22.047 -15.438 -9.859 1 94.19 31 ILE B O 1
ATOM 2537 N N . GLY B 1 32 ? 21.203 -16.266 -11.742 1 91.06 32 GLY B N 1
ATOM 2538 C CA . GLY B 1 32 ? 20.828 -17.516 -11.133 1 91.06 32 GLY B CA 1
ATOM 2539 C C . GLY B 1 32 ? 19.484 -17.469 -10.414 1 91.06 32 GLY B C 1
ATOM 2540 O O . GLY B 1 32 ? 19.219 -18.281 -9.523 1 91.06 32 GLY B O 1
ATOM 2541 N N . ILE B 1 33 ? 18.641 -16.594 -10.719 1 93.69 33 ILE B N 1
ATOM 2542 C CA . ILE B 1 33 ? 17.344 -16.406 -10.086 1 93.69 33 ILE B CA 1
ATOM 2543 C C . ILE B 1 33 ? 16.281 -17.219 -10.828 1 93.69 33 ILE B C 1
ATOM 2545 O O . ILE B 1 33 ? 15.359 -17.75 -10.211 1 93.69 33 ILE B O 1
ATOM 2549 N N . PHE B 1 34 ? 16.438 -17.266 -12.141 1 94.88 34 PHE B N 1
ATOM 2550 C CA . PHE B 1 34 ? 15.484 -17.922 -13.023 1 94.88 34 PHE B CA 1
ATOM 2551 C C . PHE B 1 34 ? 16.172 -18.391 -14.305 1 94.88 34 PHE B C 1
ATOM 2553 O O . PHE B 1 34 ? 16.797 -17.578 -15 1 94.88 34 PHE B O 1
ATOM 2560 N N . SER B 1 35 ? 16.078 -19.656 -14.602 1 94.25 35 SER B N 1
ATOM 2561 C CA . SER B 1 35 ? 16.75 -20.219 -15.766 1 94.25 35 SER B CA 1
ATOM 2562 C C . SER B 1 35 ? 15.773 -20.953 -16.672 1 94.25 35 SER B C 1
ATOM 2564 O O . SER B 1 35 ? 14.773 -21.5 -16.203 1 94.25 35 SER B O 1
ATOM 2566 N N . PRO B 1 36 ? 16.094 -20.984 -17.969 1 94.06 36 PRO B N 1
ATOM 2567 C CA . PRO B 1 36 ? 15.25 -21.766 -18.891 1 94.06 36 PRO B CA 1
ATOM 2568 C C . PRO B 1 36 ? 15.273 -23.25 -18.578 1 94.06 36 PRO B C 1
ATOM 2570 O O . PRO B 1 36 ? 16.25 -23.766 -18.016 1 94.06 36 PRO B O 1
ATOM 2573 N N . GLU B 1 37 ? 14.227 -23.875 -18.922 1 90.5 37 GLU B N 1
ATOM 2574 C CA . GLU B 1 37 ? 14.164 -25.328 -18.734 1 90.5 37 GLU B CA 1
ATOM 2575 C C . GLU B 1 37 ? 15.164 -26.047 -19.625 1 90.5 37 GLU B C 1
ATOM 2577 O O . GLU B 1 37 ? 15.781 -27.031 -19.203 1 90.5 37 GLU B O 1
ATOM 2582 N N . ILE B 1 38 ? 15.234 -25.547 -20.875 1 90.25 38 ILE B N 1
ATOM 2583 C CA . ILE B 1 38 ? 16.141 -26.172 -21.828 1 90.25 38 ILE B CA 1
ATOM 2584 C C . ILE B 1 38 ? 17.047 -25.109 -22.438 1 90.25 38 ILE B C 1
ATOM 2586 O O . ILE B 1 38 ? 16.594 -24.031 -22.797 1 90.25 38 ILE B O 1
ATOM 2590 N N . LYS B 1 39 ? 18.266 -25.391 -22.5 1 90.75 39 LYS B N 1
ATOM 2591 C CA . LYS B 1 39 ? 19.234 -24.641 -23.281 1 90.75 39 LYS B CA 1
ATOM 2592 C C . LYS B 1 39 ? 19.891 -25.531 -24.344 1 90.75 39 LYS B C 1
ATOM 2594 O O . LYS B 1 39 ? 20.531 -26.531 -24.016 1 90.75 39 LYS B O 1
ATOM 2599 N N . ASP B 1 40 ? 19.609 -25.203 -25.531 1 87.56 40 ASP B N 1
ATOM 2600 C CA . ASP B 1 40 ? 20.125 -26.078 -26.562 1 87.56 40 ASP B CA 1
ATOM 2601 C C . ASP B 1 40 ? 21.609 -25.812 -26.828 1 87.56 40 ASP B C 1
ATOM 2603 O O . ASP B 1 40 ? 22.203 -24.938 -26.203 1 87.56 40 ASP B O 1
ATOM 2607 N N . ASP B 1 41 ? 22.156 -26.609 -27.719 1 87.75 41 ASP B N 1
ATOM 2608 C CA . ASP B 1 41 ? 23.594 -26.578 -27.969 1 87.75 41 ASP B CA 1
ATOM 2609 C C . ASP B 1 41 ? 24.016 -25.234 -28.531 1 87.75 41 ASP B C 1
ATOM 2611 O O . ASP B 1 41 ? 25.188 -24.844 -28.422 1 87.75 41 ASP B O 1
ATOM 2615 N N . ASN B 1 42 ? 23.141 -24.484 -29.125 1 88.81 42 ASN B N 1
ATOM 2616 C CA . ASN B 1 42 ? 23.438 -23.188 -29.719 1 88.81 42 ASN B CA 1
ATOM 2617 C C . ASN B 1 42 ? 23.188 -22.047 -28.719 1 88.81 42 ASN B C 1
ATOM 2619 O O . ASN B 1 42 ? 23.328 -20.875 -29.062 1 88.81 42 ASN B O 1
ATOM 2623 N N . GLY B 1 43 ? 22.719 -22.391 -27.672 1 87 43 GLY B N 1
ATOM 2624 C CA . GLY B 1 43 ? 22.5 -21.391 -26.641 1 87 43 GLY B CA 1
ATOM 2625 C C . GLY B 1 43 ? 21.078 -20.859 -26.594 1 87 43 GLY B C 1
ATOM 2626 O O . GLY B 1 43 ? 20.766 -19.953 -25.828 1 87 43 GLY B O 1
ATOM 2627 N N . TYR B 1 44 ? 20.281 -21.453 -27.438 1 89.75 44 TYR B N 1
ATOM 2628 C CA . TYR B 1 44 ? 18.875 -21.031 -27.422 1 89.75 44 TYR B CA 1
ATOM 2629 C C . TYR B 1 44 ? 18.172 -21.531 -26.188 1 89.75 44 TYR B C 1
ATOM 2631 O O . TYR B 1 44 ? 18.391 -22.672 -25.766 1 89.75 44 TYR B O 1
ATOM 2639 N N . ARG B 1 45 ? 17.406 -20.641 -25.578 1 92.56 45 ARG B N 1
ATOM 2640 C CA . ARG B 1 45 ? 16.703 -20.938 -24.328 1 92.56 45 ARG B CA 1
ATOM 2641 C C . ARG B 1 45 ? 15.227 -21.25 -24.578 1 92.56 45 ARG B C 1
ATOM 2643 O O . ARG B 1 45 ? 14.586 -20.594 -25.406 1 92.56 45 ARG B O 1
ATOM 2650 N N . TYR B 1 46 ? 14.727 -22.281 -23.891 1 92.56 46 TYR B N 1
ATOM 2651 C CA . TYR B 1 46 ? 13.336 -22.703 -24.016 1 92.56 46 TYR B CA 1
ATOM 2652 C C . TYR B 1 46 ? 12.68 -22.828 -22.656 1 92.56 46 TYR B C 1
ATOM 2654 O O . TYR B 1 46 ? 13.281 -23.375 -21.719 1 92.56 46 TYR B O 1
ATOM 2662 N N . TYR B 1 47 ? 11.469 -22.312 -22.578 1 93.31 47 TYR B N 1
ATOM 2663 C CA . TYR B 1 47 ? 10.711 -22.281 -21.328 1 93.31 47 TYR B CA 1
ATOM 2664 C C . TYR B 1 47 ? 9.406 -23.062 -21.469 1 93.31 47 TYR B C 1
ATOM 2666 O O . TYR B 1 47 ? 8.789 -23.062 -22.531 1 93.31 47 TYR B O 1
ATOM 2674 N N . SER B 1 48 ? 9 -23.656 -20.406 1 88.31 48 SER B N 1
ATOM 2675 C CA . SER B 1 48 ? 7.703 -24.328 -20.375 1 88.31 48 SER B CA 1
ATOM 2676 C C . SER B 1 48 ? 6.645 -23.422 -19.75 1 88.31 48 SER B C 1
ATOM 2678 O O . SER B 1 48 ? 6.969 -22.391 -19.141 1 88.31 48 SER B O 1
ATOM 2680 N N . TYR B 1 49 ? 5.352 -23.734 -19.938 1 86.31 49 TYR B N 1
ATOM 2681 C CA . TYR B 1 49 ? 4.289 -22.938 -19.344 1 86.31 49 TYR B CA 1
ATOM 2682 C C . TYR B 1 49 ? 4.324 -23.031 -17.828 1 86.31 49 TYR B C 1
ATOM 2684 O O . TYR B 1 49 ? 3.9 -22.094 -17.125 1 86.31 49 TYR B O 1
ATOM 2692 N N . GLN B 1 50 ? 4.887 -24.125 -17.359 1 83.25 50 GLN B N 1
ATOM 2693 C CA . GLN B 1 50 ? 4.98 -24.328 -15.914 1 83.25 50 GLN B CA 1
ATOM 2694 C C . GLN B 1 50 ? 5.891 -23.297 -15.266 1 83.25 50 GLN B C 1
ATOM 2696 O O . GLN B 1 50 ? 5.723 -22.969 -14.086 1 83.25 50 GLN B O 1
ATOM 2701 N N . GLN B 1 51 ? 6.777 -22.875 -16.016 1 90.81 51 GLN B N 1
ATOM 2702 C CA . GLN B 1 51 ? 7.742 -21.922 -15.477 1 90.81 51 GLN B CA 1
ATOM 2703 C C . GLN B 1 51 ? 7.113 -20.547 -15.289 1 90.81 51 GLN B C 1
ATOM 2705 O O . GLN B 1 51 ? 7.672 -19.688 -14.609 1 90.81 51 GLN B O 1
ATOM 2710 N N . PHE B 1 52 ? 5.953 -20.422 -15.867 1 90.94 52 PHE B N 1
ATOM 2711 C CA . PHE B 1 52 ? 5.266 -19.141 -15.75 1 90.94 52 PHE B CA 1
ATOM 2712 C C . PHE B 1 52 ? 4.922 -18.859 -14.297 1 90.94 52 PHE B C 1
ATOM 2714 O O . PHE B 1 52 ? 5.113 -17.734 -13.82 1 90.94 52 PHE B O 1
ATOM 2721 N N . ASP B 1 53 ? 4.473 -19.812 -13.609 1 89.56 53 ASP B N 1
ATOM 2722 C CA . ASP B 1 53 ? 4.086 -19.625 -12.219 1 89.56 53 ASP B CA 1
ATOM 2723 C C . ASP B 1 53 ? 5.297 -19.297 -11.352 1 89.56 53 ASP B C 1
ATOM 2725 O O . ASP B 1 53 ? 5.199 -18.469 -10.438 1 89.56 53 ASP B O 1
ATOM 2729 N N . VAL B 1 54 ? 6.34 -19.938 -11.664 1 91.62 54 VAL B N 1
ATOM 2730 C CA . VAL B 1 54 ? 7.582 -19.656 -10.945 1 91.62 54 VAL B CA 1
ATOM 2731 C C . VAL B 1 54 ? 7.98 -18.188 -11.141 1 91.62 54 VAL B C 1
ATOM 2733 O O . VAL B 1 54 ? 8.258 -17.484 -10.172 1 91.62 54 VAL B O 1
ATOM 2736 N N . PHE B 1 55 ? 7.938 -17.828 -12.352 1 93.94 55 PHE B N 1
ATOM 2737 C CA . PHE B 1 55 ? 8.281 -16.453 -12.688 1 93.94 55 PHE B CA 1
ATOM 2738 C C . PHE B 1 55 ? 7.332 -15.469 -12.008 1 93.94 55 PHE B C 1
ATOM 2740 O O . PHE B 1 55 ? 7.758 -14.422 -11.523 1 93.94 55 PHE B O 1
ATOM 2747 N N . ASN B 1 56 ? 6.129 -15.805 -11.977 1 91 56 ASN B N 1
ATOM 2748 C CA . ASN B 1 56 ? 5.117 -14.953 -11.367 1 91 56 ASN B CA 1
ATOM 2749 C C . ASN B 1 56 ? 5.387 -14.75 -9.875 1 91 56 ASN B C 1
ATOM 2751 O O . ASN B 1 56 ? 5.23 -13.641 -9.359 1 91 56 ASN B O 1
ATOM 2755 N N . VAL B 1 57 ? 5.742 -15.766 -9.188 1 92.19 57 VAL B N 1
ATOM 2756 C CA . VAL B 1 57 ? 6.039 -15.656 -7.762 1 92.19 57 VAL B CA 1
ATOM 2757 C C . VAL B 1 57 ? 7.238 -14.734 -7.551 1 92.19 57 VAL B C 1
ATOM 2759 O O . VAL B 1 57 ? 7.219 -13.875 -6.672 1 92.19 57 VAL B O 1
ATOM 2762 N N . ILE B 1 58 ? 8.227 -14.914 -8.383 1 93.81 58 ILE B N 1
ATOM 2763 C CA . ILE B 1 58 ? 9.406 -14.07 -8.312 1 93.81 58 ILE B CA 1
ATOM 2764 C C . ILE B 1 58 ? 9.016 -12.609 -8.547 1 93.81 58 ILE B C 1
ATOM 2766 O O . ILE B 1 58 ? 9.477 -11.719 -7.824 1 93.81 58 ILE B O 1
ATOM 2770 N N . THR B 1 59 ? 8.18 -12.414 -9.477 1 93 59 THR B N 1
ATOM 2771 C CA . THR B 1 59 ? 7.703 -11.078 -9.805 1 93 59 THR B CA 1
ATOM 2772 C C . THR B 1 59 ? 6.938 -10.469 -8.633 1 93 59 THR B C 1
ATOM 2774 O O . THR B 1 59 ? 7.121 -9.297 -8.305 1 93 59 THR B O 1
ATOM 2777 N N . ILE B 1 60 ? 6.148 -11.227 -8.039 1 92.19 60 ILE B N 1
ATOM 2778 C CA . ILE B 1 60 ? 5.344 -10.766 -6.91 1 92.19 60 ILE B CA 1
ATOM 2779 C C . ILE B 1 60 ? 6.258 -10.391 -5.746 1 92.19 60 ILE B C 1
ATOM 2781 O O . ILE B 1 60 ? 6.039 -9.375 -5.082 1 92.19 60 ILE B O 1
ATOM 2785 N N . LEU B 1 61 ? 7.25 -11.219 -5.492 1 94.5 61 LEU B N 1
ATOM 2786 C CA . LEU B 1 61 ? 8.219 -10.898 -4.445 1 94.5 61 LEU B CA 1
ATOM 2787 C C . LEU B 1 61 ? 8.914 -9.578 -4.73 1 94.5 61 LEU B C 1
ATOM 2789 O O . LEU B 1 61 ? 9.102 -8.758 -3.826 1 94.5 61 LEU B O 1
ATOM 2793 N N . LYS B 1 62 ? 9.211 -9.375 -5.957 1 94 62 LYS B N 1
ATOM 2794 C CA . LYS B 1 62 ? 9.828 -8.125 -6.379 1 94 62 LYS B CA 1
ATOM 2795 C C . LYS B 1 62 ? 8.883 -6.945 -6.168 1 94 62 LYS B C 1
ATOM 2797 O O . LYS B 1 62 ? 9.297 -5.887 -5.691 1 94 62 LYS B O 1
ATOM 2802 N N . GLU B 1 63 ? 7.668 -7.141 -6.461 1 89.69 63 GLU B N 1
ATOM 2803 C CA . GLU B 1 63 ? 6.656 -6.094 -6.34 1 89.69 63 GLU B CA 1
ATOM 2804 C C . GLU B 1 63 ? 6.426 -5.711 -4.883 1 89.69 63 GLU B C 1
ATOM 2806 O O . GLU B 1 63 ? 5.922 -4.625 -4.59 1 89.69 63 GLU B O 1
ATOM 2811 N N . THR B 1 64 ? 6.762 -6.594 -4.039 1 91.75 64 THR B N 1
ATOM 2812 C CA . THR B 1 64 ? 6.578 -6.324 -2.617 1 91.75 64 THR B CA 1
ATOM 2813 C C . THR B 1 64 ? 7.891 -5.898 -1.973 1 91.75 64 THR B C 1
ATOM 2815 O O . THR B 1 64 ? 8.195 -6.297 -0.847 1 91.75 64 THR B O 1
ATOM 2818 N N . ASN B 1 65 ? 8.75 -5.262 -2.691 1 88.56 65 ASN B N 1
ATOM 2819 C CA . ASN B 1 65 ? 9.938 -4.523 -2.283 1 88.56 65 ASN B CA 1
ATOM 2820 C C . ASN B 1 65 ? 11.062 -5.465 -1.857 1 88.56 65 ASN B C 1
ATOM 2822 O O . ASN B 1 65 ? 11.828 -5.152 -0.945 1 88.56 65 ASN B O 1
ATOM 2826 N N . MET B 1 66 ? 11.047 -6.613 -2.346 1 93 66 MET B N 1
ATOM 2827 C CA . MET B 1 66 ? 12.234 -7.453 -2.191 1 93 66 MET B CA 1
ATOM 2828 C C . MET B 1 66 ? 13.234 -7.199 -3.311 1 93 66 MET B C 1
ATOM 2830 O O . MET B 1 66 ? 12.867 -7.168 -4.484 1 93 66 MET B O 1
ATOM 2834 N N . SER B 1 67 ? 14.461 -7.098 -2.918 1 94.88 67 SER B N 1
ATOM 2835 C CA . SER B 1 67 ? 15.5 -6.906 -3.926 1 94.88 67 SER B CA 1
ATOM 2836 C C . SER B 1 67 ? 15.859 -8.227 -4.605 1 94.88 67 SER B C 1
ATOM 2838 O O . SER B 1 67 ? 15.57 -9.305 -4.074 1 94.88 67 SER B O 1
ATOM 2840 N N . LEU B 1 68 ? 16.484 -8.156 -5.766 1 94.94 68 LEU B N 1
ATOM 2841 C CA . LEU B 1 68 ? 16.938 -9.352 -6.465 1 94.94 68 LEU B CA 1
ATOM 2842 C C . LEU B 1 68 ? 17.953 -10.117 -5.625 1 94.94 68 LEU B C 1
ATOM 2844 O O . LEU B 1 68 ? 17.984 -11.352 -5.66 1 94.94 68 LEU B O 1
ATOM 2848 N N . LYS B 1 69 ? 18.703 -9.328 -4.84 1 95.94 69 LYS B N 1
ATOM 2849 C CA . LYS B 1 69 ? 19.672 -9.961 -3.945 1 95.94 69 LYS B CA 1
ATOM 2850 C C . LYS B 1 69 ? 18.969 -10.805 -2.885 1 95.94 69 LYS B C 1
ATOM 2852 O O . LYS B 1 69 ? 19.359 -11.945 -2.627 1 95.94 69 LYS B O 1
ATOM 2857 N N . GLU B 1 70 ? 17.969 -10.297 -2.326 1 95.88 70 GLU B N 1
ATOM 2858 C CA . GLU B 1 70 ? 17.188 -11.008 -1.32 1 95.88 70 GLU B CA 1
ATOM 2859 C C . GLU B 1 70 ? 16.484 -12.219 -1.924 1 95.88 70 GLU B C 1
ATOM 2861 O O . GLU B 1 70 ? 16.438 -13.289 -1.304 1 95.88 70 GLU B O 1
ATOM 2866 N N . ILE B 1 71 ? 15.953 -12.062 -3.09 1 96.62 71 ILE B N 1
ATOM 2867 C CA . ILE B 1 71 ? 15.266 -13.156 -3.771 1 96.62 71 ILE B CA 1
ATOM 2868 C C . ILE B 1 71 ? 16.25 -14.281 -4.062 1 96.62 71 ILE B C 1
ATOM 2870 O O . ILE B 1 71 ? 15.945 -15.453 -3.832 1 96.62 71 ILE B O 1
ATOM 2874 N N . LYS B 1 72 ? 17.406 -13.922 -4.52 1 95.94 72 LYS B N 1
ATOM 2875 C CA . LYS B 1 72 ? 18.438 -14.914 -4.789 1 95.94 72 LYS B CA 1
ATOM 2876 C C . LYS B 1 72 ? 18.828 -15.656 -3.516 1 95.94 72 LYS B C 1
ATOM 2878 O O . LYS B 1 72 ? 19 -16.875 -3.529 1 95.94 72 LYS B O 1
ATOM 2883 N N . ALA B 1 73 ? 19.031 -14.898 -2.482 1 95.81 73 ALA B N 1
ATOM 2884 C CA . ALA B 1 73 ? 19.375 -15.508 -1.203 1 95.81 73 ALA B CA 1
ATOM 2885 C C . ALA B 1 73 ? 18.312 -16.516 -0.778 1 95.81 73 ALA B C 1
ATOM 2887 O O . ALA B 1 73 ? 18.641 -17.609 -0.309 1 95.81 73 ALA B O 1
ATOM 2888 N N . TYR B 1 74 ? 17.125 -16.188 -0.919 1 96.06 74 TYR B N 1
ATOM 2889 C CA . TYR B 1 74 ? 16.062 -17.125 -0.615 1 96.06 74 TYR B CA 1
ATOM 2890 C C . TYR B 1 74 ? 16.141 -18.344 -1.511 1 96.06 74 TYR B C 1
ATOM 2892 O O . TYR B 1 74 ? 16.094 -19.484 -1.025 1 96.06 74 TYR B O 1
ATOM 2900 N N . LEU B 1 75 ? 16.266 -18.125 -2.811 1 95.06 75 LEU B N 1
ATOM 2901 C CA . LEU B 1 75 ? 16.234 -19.219 -3.775 1 95.06 75 LEU B CA 1
ATOM 2902 C C . LEU B 1 75 ? 17.406 -20.172 -3.545 1 95.06 75 LEU B C 1
ATOM 2904 O O . LEU B 1 75 ? 17.297 -21.375 -3.771 1 95.06 75 LEU B O 1
ATOM 2908 N N . ASP B 1 76 ? 18.516 -19.656 -3.107 1 94.38 76 ASP B N 1
ATOM 2909 C CA . ASP B 1 76 ? 19.688 -20.484 -2.83 1 94.38 76 ASP B CA 1
ATOM 2910 C C . ASP B 1 76 ? 19.453 -21.406 -1.634 1 94.38 76 ASP B C 1
ATOM 2912 O O . ASP B 1 76 ? 20.125 -22.422 -1.484 1 94.38 76 ASP B O 1
ATOM 2916 N N . ASN B 1 77 ? 18.516 -21.047 -0.823 1 94.69 77 ASN B N 1
ATOM 2917 C CA . ASN B 1 77 ? 18.219 -21.828 0.373 1 94.69 77 ASN B CA 1
ATOM 2918 C C . ASN B 1 77 ? 16.75 -22.266 0.413 1 94.69 77 ASN B C 1
ATOM 2920 O O . ASN B 1 77 ? 16.188 -22.484 1.489 1 94.69 77 ASN B O 1
ATOM 2924 N N . ARG B 1 78 ? 16.203 -22.375 -0.667 1 94.94 78 ARG B N 1
ATOM 2925 C CA . ARG B 1 78 ? 14.766 -22.562 -0.781 1 94.94 78 ARG B CA 1
ATOM 2926 C C . ARG B 1 78 ? 14.336 -23.922 -0.257 1 94.94 78 ARG B C 1
ATOM 2928 O O . ARG B 1 78 ? 15.062 -24.906 -0.4 1 94.94 78 ARG B O 1
ATOM 2935 N N . SER B 1 79 ? 13.266 -23.984 0.378 1 95.12 79 SER B N 1
ATOM 2936 C CA . SER B 1 79 ? 12.508 -25.141 0.842 1 95.12 79 SER B CA 1
ATOM 2937 C C . SER B 1 79 ? 11.039 -24.797 1.067 1 95.12 79 SER B C 1
ATOM 2939 O O . SER B 1 79 ? 10.68 -23.609 1.127 1 95.12 79 SER B O 1
ATOM 2941 N N . PRO B 1 80 ? 10.25 -25.797 1.08 1 95.56 80 PRO B N 1
ATOM 2942 C CA . PRO B 1 80 ? 8.852 -25.484 1.396 1 95.56 80 PRO B CA 1
ATOM 2943 C C . PRO B 1 80 ? 8.703 -24.703 2.697 1 95.56 80 PRO B C 1
ATOM 2945 O O . PRO B 1 80 ? 7.949 -23.734 2.752 1 95.56 80 PRO B O 1
ATOM 2948 N N . SER B 1 81 ? 9.453 -25.078 3.662 1 95.69 81 SER B N 1
ATOM 2949 C CA . SER B 1 81 ? 9.352 -24.422 4.957 1 95.69 81 SER B CA 1
ATOM 2950 C C . SER B 1 81 ? 9.836 -22.969 4.871 1 95.69 81 SER B C 1
ATOM 2952 O O . SER B 1 81 ? 9.219 -22.078 5.445 1 95.69 81 SER B O 1
ATOM 2954 N N . THR B 1 82 ? 10.891 -22.766 4.156 1 96.81 82 THR B N 1
ATOM 2955 C CA . THR B 1 82 ? 11.422 -21.406 4.051 1 96.81 82 THR B CA 1
ATOM 2956 C C . THR B 1 82 ? 10.5 -20.531 3.211 1 96.81 82 THR B C 1
ATOM 2958 O O . THR B 1 82 ? 10.391 -19.328 3.455 1 96.81 82 THR B O 1
ATOM 2961 N N . LEU B 1 83 ? 9.844 -21.141 2.254 1 96.5 83 LEU B N 1
ATOM 2962 C CA . LEU B 1 83 ? 8.883 -20.375 1.471 1 96.5 83 LEU B CA 1
ATOM 2963 C C . LEU B 1 83 ? 7.723 -19.906 2.344 1 96.5 83 LEU B C 1
ATOM 2965 O O . LEU B 1 83 ? 7.34 -18.734 2.301 1 96.5 83 LEU B O 1
ATOM 2969 N N . VAL B 1 84 ? 7.207 -20.828 3.1 1 97.62 84 VAL B N 1
ATOM 2970 C CA . VAL B 1 84 ? 6.082 -20.516 3.973 1 97.62 84 VAL B CA 1
ATOM 2971 C C . VAL B 1 84 ? 6.461 -19.391 4.93 1 97.62 84 VAL B C 1
ATOM 2973 O O . VAL B 1 84 ? 5.707 -18.422 5.102 1 97.62 84 VAL B O 1
ATOM 2976 N N . GLU B 1 85 ? 7.602 -19.484 5.457 1 97.62 85 GLU B N 1
ATOM 2977 C CA . GLU B 1 85 ? 8.078 -18.453 6.371 1 97.62 85 GLU B CA 1
ATOM 2978 C C . GLU B 1 85 ? 8.211 -17.109 5.664 1 97.62 85 GLU B C 1
ATOM 2980 O O . GLU B 1 85 ? 7.762 -16.078 6.18 1 97.62 85 GLU B O 1
ATOM 2985 N N . LEU B 1 86 ? 8.773 -17.141 4.555 1 97.38 86 LEU B N 1
ATOM 2986 C CA . LEU B 1 86 ? 8.961 -15.93 3.768 1 97.38 86 LEU B CA 1
ATOM 2987 C C . LEU B 1 86 ? 7.625 -15.273 3.455 1 97.38 86 LEU B C 1
ATOM 2989 O O . LEU B 1 86 ? 7.453 -14.07 3.674 1 97.38 86 LEU B O 1
ATOM 2993 N N . LEU B 1 87 ? 6.688 -16.047 2.975 1 97.44 87 LEU B N 1
ATOM 2994 C CA . LEU B 1 87 ? 5.402 -15.508 2.547 1 97.44 87 LEU B CA 1
ATOM 2995 C C . LEU B 1 87 ? 4.598 -15.008 3.74 1 97.44 87 LEU B C 1
ATOM 2997 O O . LEU B 1 87 ? 3.9 -13.992 3.643 1 97.44 87 LEU B O 1
ATOM 3001 N N . LYS B 1 88 ? 4.719 -15.703 4.855 1 98 88 LYS B N 1
ATOM 3002 C CA . LYS B 1 88 ? 4.035 -15.242 6.059 1 98 88 LYS B CA 1
ATOM 3003 C C . LYS B 1 88 ? 4.555 -13.875 6.496 1 98 88 LYS B C 1
ATOM 3005 O O . LYS B 1 88 ? 3.775 -12.992 6.867 1 98 88 LYS B O 1
ATOM 3010 N N . ASN B 1 89 ? 5.828 -13.75 6.434 1 97.5 89 ASN B N 1
ATOM 3011 C CA . ASN B 1 89 ? 6.422 -12.461 6.762 1 97.5 89 ASN B CA 1
ATOM 3012 C C . ASN B 1 89 ? 5.992 -11.375 5.777 1 97.5 89 ASN B C 1
ATOM 3014 O O . ASN B 1 89 ? 5.727 -10.242 6.176 1 97.5 89 ASN B O 1
ATOM 3018 N N . LYS B 1 90 ? 5.902 -11.703 4.539 1 96.94 90 LYS B N 1
ATOM 3019 C CA . LYS B 1 90 ? 5.492 -10.742 3.516 1 96.94 90 LYS B CA 1
ATOM 3020 C C . LYS B 1 90 ? 4.031 -10.336 3.703 1 96.94 90 LYS B C 1
ATOM 3022 O O . LYS B 1 90 ? 3.668 -9.18 3.463 1 96.94 90 LYS B O 1
ATOM 3027 N N . VAL B 1 91 ? 3.252 -11.258 4.109 1 97.62 91 VAL B N 1
ATOM 3028 C CA . VAL B 1 91 ? 1.848 -10.961 4.375 1 97.62 91 VAL B CA 1
ATOM 3029 C C . VAL B 1 91 ? 1.741 -9.914 5.48 1 97.62 91 VAL B C 1
ATOM 3031 O O . VAL B 1 91 ? 0.961 -8.961 5.371 1 97.62 91 VAL B O 1
ATOM 3034 N N . LEU B 1 92 ? 2.549 -10.047 6.465 1 97.44 92 LEU B N 1
ATOM 3035 C CA . LEU B 1 92 ? 2.568 -9.07 7.551 1 97.44 92 LEU B CA 1
ATOM 3036 C C . LEU B 1 92 ? 3.018 -7.703 7.047 1 97.44 92 LEU B C 1
ATOM 3038 O O . LEU B 1 92 ? 2.42 -6.68 7.395 1 97.44 92 LEU B O 1
ATOM 3042 N N . ASP B 1 93 ? 4.031 -7.738 6.23 1 96.81 93 ASP B N 1
ATOM 3043 C CA . ASP B 1 93 ? 4.508 -6.492 5.637 1 96.81 93 ASP B CA 1
ATOM 3044 C C . ASP B 1 93 ? 3.406 -5.812 4.828 1 96.81 93 ASP B C 1
ATOM 3046 O O . ASP B 1 93 ? 3.248 -4.59 4.891 1 96.81 93 ASP B O 1
ATOM 3050 N N . ILE B 1 94 ? 2.725 -6.57 4.086 1 97.38 94 ILE B N 1
ATOM 3051 C CA . ILE B 1 94 ? 1.668 -6.059 3.221 1 97.38 94 ILE B CA 1
ATOM 3052 C C . ILE B 1 94 ? 0.546 -5.465 4.07 1 97.38 94 ILE B C 1
ATOM 3054 O O . ILE B 1 94 ? 0.017 -4.398 3.752 1 97.38 94 ILE B O 1
ATOM 3058 N N . ASP B 1 95 ? 0.229 -6.141 5.156 1 97.69 95 ASP B N 1
ATOM 3059 C CA . ASP B 1 95 ? -0.809 -5.637 6.051 1 97.69 95 ASP B CA 1
ATOM 3060 C C . ASP B 1 95 ? -0.425 -4.277 6.625 1 97.69 95 ASP B C 1
ATOM 3062 O O . ASP B 1 95 ? -1.253 -3.365 6.684 1 97.69 95 ASP B O 1
ATOM 3066 N N . ILE B 1 96 ? 0.77 -4.176 6.984 1 95.62 96 ILE B N 1
ATOM 3067 C CA . ILE B 1 96 ? 1.275 -2.918 7.52 1 95.62 96 ILE B CA 1
ATOM 3068 C C . ILE B 1 96 ? 1.21 -1.836 6.445 1 95.62 96 ILE B C 1
ATOM 3070 O O . ILE B 1 96 ? 0.779 -0.712 6.715 1 95.62 96 ILE B O 1
ATOM 3074 N N . GLU B 1 97 ? 1.567 -2.172 5.281 1 95.06 97 GLU B N 1
ATOM 3075 C CA . GLU B 1 97 ? 1.561 -1.218 4.176 1 95.06 97 GLU B CA 1
ATOM 3076 C C . GLU B 1 97 ? 0.14 -0.775 3.84 1 95.06 97 GLU B C 1
ATOM 3078 O O . GLU B 1 97 ? -0.104 0.406 3.586 1 95.06 97 GLU B O 1
ATOM 3083 N N . ILE B 1 98 ? -0.738 -1.683 3.811 1 96.88 98 ILE B N 1
ATOM 3084 C CA . ILE B 1 98 ? -2.131 -1.37 3.516 1 96.88 98 ILE B CA 1
ATOM 3085 C C . ILE B 1 98 ? -2.672 -0.387 4.551 1 96.88 98 ILE B C 1
ATOM 3087 O O . ILE B 1 98 ? -3.314 0.604 4.199 1 96.88 98 ILE B O 1
ATOM 3091 N N . GLU B 1 99 ? -2.377 -0.599 5.781 1 95.25 99 GLU B N 1
ATOM 3092 C CA . GLU B 1 99 ? -2.846 0.288 6.84 1 95.25 99 GLU B CA 1
ATOM 3093 C C . GLU B 1 99 ? -2.223 1.676 6.715 1 95.25 99 GLU B C 1
ATOM 3095 O O . GLU B 1 99 ? -2.893 2.686 6.945 1 95.25 99 GLU B O 1
ATOM 3100 N N . ASN B 1 100 ? -1.015 1.665 6.398 1 93 100 ASN B N 1
ATOM 3101 C CA . ASN B 1 100 ? -0.349 2.943 6.172 1 93 100 ASN B CA 1
ATOM 3102 C C . ASN B 1 100 ? -0.999 3.721 5.031 1 93 100 ASN B C 1
ATOM 3104 O O . ASN B 1 100 ? -1.245 4.922 5.156 1 93 100 ASN B O 1
ATOM 3108 N N . LEU B 1 101 ? -1.282 3.062 3.982 1 95.31 101 LEU B N 1
ATOM 3109 C CA . LEU B 1 101 ? -1.898 3.707 2.828 1 95.31 101 LEU B CA 1
ATOM 3110 C C . LEU B 1 101 ? -3.295 4.219 3.172 1 95.31 101 LEU B C 1
ATOM 3112 O O . LEU B 1 101 ? -3.697 5.289 2.719 1 95.31 101 LEU B O 1
ATOM 3116 N N . LYS B 1 102 ? -3.975 3.492 3.977 1 95 102 LYS B N 1
ATOM 3117 C CA . LYS B 1 102 ? -5.293 3.936 4.422 1 95 102 LYS B CA 1
ATOM 3118 C C . LYS B 1 102 ? -5.195 5.223 5.234 1 95 102 LYS B C 1
ATOM 3120 O O . LYS B 1 102 ? -6.039 6.109 5.105 1 95 102 LYS B O 1
ATOM 3125 N N . ARG B 1 103 ? -4.223 5.281 6.039 1 91.69 103 ARG B N 1
ATOM 3126 C CA . ARG B 1 103 ? -3.996 6.48 6.836 1 91.69 103 ARG B CA 1
ATOM 3127 C C . ARG B 1 103 ? -3.693 7.68 5.941 1 91.69 103 ARG B C 1
ATOM 3129 O O . ARG B 1 103 ? -4.254 8.758 6.133 1 91.69 103 ARG B O 1
ATOM 3136 N N . ILE B 1 104 ? -2.848 7.484 5.043 1 93.81 104 ILE B N 1
ATOM 3137 C CA . ILE B 1 104 ? -2.475 8.547 4.121 1 93.81 104 ILE B CA 1
ATOM 3138 C C . ILE B 1 104 ? -3.699 8.992 3.322 1 93.81 104 ILE B C 1
ATOM 3140 O O . ILE B 1 104 ? -3.91 10.188 3.111 1 93.81 104 ILE B O 1
ATOM 3144 N N . ARG B 1 105 ? -4.457 8.016 2.893 1 95.38 105 ARG B N 1
ATOM 3145 C CA . ARG B 1 105 ? -5.688 8.305 2.162 1 95.38 105 ARG B CA 1
ATOM 3146 C C . ARG B 1 105 ? -6.602 9.219 2.971 1 95.38 105 ARG B C 1
ATOM 3148 O O . ARG B 1 105 ? -7.137 10.195 2.441 1 95.38 105 ARG B O 1
ATOM 3155 N N . LYS B 1 106 ? -6.766 8.93 4.176 1 92.94 106 LYS B N 1
ATOM 3156 C CA . LYS B 1 106 ? -7.609 9.727 5.062 1 92.94 106 LYS B CA 1
ATOM 3157 C C . LYS B 1 106 ? -7.059 11.141 5.215 1 92.94 106 LYS B C 1
ATOM 3159 O O . LYS B 1 106 ? -7.816 12.109 5.203 1 92.94 106 LYS B O 1
ATOM 3164 N N . LEU B 1 107 ? -5.793 11.227 5.441 1 92.5 107 LEU B N 1
ATOM 3165 C CA . LEU B 1 107 ? -5.137 12.523 5.539 1 92.5 107 LEU B CA 1
ATOM 3166 C C . LEU B 1 107 ? -5.414 13.367 4.297 1 92.5 107 LEU B C 1
ATOM 3168 O O . LEU B 1 107 ? -5.766 14.547 4.41 1 92.5 107 LEU B O 1
ATOM 3172 N N . MET B 1 108 ? -5.305 12.766 3.174 1 95 108 MET B N 1
ATOM 3173 C CA . MET B 1 108 ? -5.52 13.484 1.921 1 95 108 MET B CA 1
ATOM 3174 C C . MET B 1 108 ? -6.977 13.93 1.789 1 95 108 MET B C 1
ATOM 3176 O O . MET B 1 108 ? -7.25 15.047 1.355 1 95 108 MET B O 1
ATOM 3180 N N . GLU B 1 109 ? -7.848 13.102 2.158 1 96.38 109 GLU B N 1
ATOM 3181 C CA . GLU B 1 109 ? -9.266 13.445 2.102 1 96.38 109 GLU B CA 1
ATOM 3182 C C . GLU B 1 109 ? -9.578 14.641 3 1 96.38 109 GLU B C 1
ATOM 3184 O O . GLU B 1 109 ? -10.344 15.531 2.617 1 96.38 109 GLU B O 1
ATOM 3189 N N . THR B 1 110 ? -9.039 14.602 4.164 1 94.56 110 THR B N 1
ATOM 3190 C CA . THR B 1 110 ? -9.219 15.711 5.094 1 94.56 110 THR B CA 1
ATOM 3191 C C . THR B 1 110 ? -8.672 17 4.504 1 94.56 110 THR B C 1
ATOM 3193 O O . THR B 1 110 ? -9.344 18.031 4.523 1 94.56 110 THR B O 1
ATOM 3196 N N . LYS B 1 111 ? -7.504 16.969 3.979 1 94.75 111 LYS B N 1
ATOM 3197 C CA . LYS B 1 111 ? -6.879 18.156 3.387 1 94.75 111 LYS B CA 1
ATOM 3198 C C . LYS B 1 111 ? -7.695 18.672 2.211 1 94.75 111 LYS B C 1
ATOM 3200 O O . LYS B 1 111 ? -7.84 19.891 2.039 1 94.75 111 LYS B O 1
ATOM 3205 N N . ILE B 1 112 ? -8.195 17.766 1.431 1 97.06 112 ILE B N 1
ATOM 3206 C CA . ILE B 1 112 ? -9.07 18.156 0.327 1 97.06 112 ILE B CA 1
ATOM 3207 C C . ILE B 1 112 ? -10.273 18.922 0.866 1 97.06 112 ILE B C 1
ATOM 3209 O O . ILE B 1 112 ? -10.578 20.031 0.396 1 97.06 112 ILE B O 1
ATOM 3213 N N . SER B 1 113 ? -10.898 18.359 1.853 1 96.69 113 SER B N 1
ATOM 3214 C CA . SER B 1 113 ? -12.094 18.969 2.43 1 96.69 113 SER B CA 1
ATOM 3215 C C . SER B 1 113 ? -11.781 20.359 2.99 1 96.69 113 SER B C 1
ATOM 3217 O O . SER B 1 113 ? -12.516 21.312 2.725 1 96.69 113 SER B O 1
ATOM 3219 N N . ILE B 1 114 ? -10.734 20.469 3.713 1 95.38 114 ILE B N 1
ATOM 3220 C CA . ILE B 1 114 ? -10.328 21.734 4.316 1 95.38 114 ILE B CA 1
ATOM 3221 C C . ILE B 1 114 ? -10.062 22.766 3.223 1 95.38 114 ILE B C 1
ATOM 3223 O O . ILE B 1 114 ? -10.539 23.906 3.297 1 95.38 114 ILE B O 1
ATOM 3227 N N . THR B 1 115 ? -9.32 22.391 2.238 1 96.38 115 THR B N 1
ATOM 3228 C CA . THR B 1 115 ? -8.93 23.297 1.163 1 96.38 115 THR B CA 1
ATOM 3229 C C . THR B 1 115 ? -10.148 23.75 0.366 1 96.38 115 THR B C 1
ATOM 3231 O O . THR B 1 115 ? -10.297 24.938 0.068 1 96.38 115 THR B O 1
ATOM 3234 N N . GLU B 1 116 ? -11.008 22.812 0.048 1 97 116 GLU B N 1
ATOM 3235 C CA . GLU B 1 116 ? -12.227 23.156 -0.685 1 97 116 GLU B CA 1
ATOM 3236 C C . GLU B 1 116 ? -13.102 24.109 0.113 1 97 116 GLU B C 1
ATOM 3238 O O . GLU B 1 116 ? -13.625 25.078 -0.437 1 97 116 GLU B O 1
ATOM 3243 N N . ASN B 1 117 ? -13.234 23.875 1.351 1 95 117 ASN B N 1
ATOM 3244 C CA . ASN B 1 117 ? -14.023 24.75 2.213 1 95 117 ASN B CA 1
ATOM 3245 C C . ASN B 1 117 ? -13.406 26.141 2.311 1 95 117 ASN B C 1
ATOM 3247 O O . ASN B 1 117 ? -14.125 27.141 2.316 1 95 117 ASN B O 1
ATOM 3251 N N . ALA B 1 118 ? -12.117 26.156 2.4 1 94.75 118 ALA B N 1
ATOM 3252 C CA . ALA B 1 118 ? -11.406 27.438 2.504 1 94.75 118 ALA B CA 1
ATOM 3253 C C . ALA B 1 118 ? -11.641 28.297 1.263 1 94.75 118 ALA B C 1
ATOM 3255 O O . ALA B 1 118 ? -11.641 29.516 1.341 1 94.75 118 ALA B O 1
ATOM 3256 N N . CYS B 1 119 ? -11.867 27.672 0.172 1 92.88 119 CYS B N 1
ATOM 3257 C CA . CYS B 1 119 ? -12.031 28.391 -1.089 1 92.88 119 CYS B CA 1
ATOM 3258 C C . CYS B 1 119 ? -13.445 28.922 -1.235 1 92.88 119 CYS B C 1
ATOM 3260 O O . CYS B 1 119 ? -13.688 29.859 -2.004 1 92.88 119 CYS B O 1
ATOM 3262 N N . ILE B 1 120 ? -14.352 28.406 -0.485 1 92.88 120 ILE B N 1
ATOM 3263 C CA . ILE B 1 120 ? -15.75 28.797 -0.673 1 92.88 120 ILE B CA 1
ATOM 3264 C C . ILE B 1 120 ? -16.172 29.734 0.45 1 92.88 120 ILE B C 1
ATOM 3266 O O . ILE B 1 120 ? -17.094 30.547 0.275 1 92.88 120 ILE B O 1
ATOM 3270 N N . ILE B 1 121 ? -15.547 29.719 1.485 1 91.44 121 ILE B N 1
ATOM 3271 C CA . ILE B 1 121 ? -15.953 30.453 2.674 1 91.44 121 ILE B CA 1
ATOM 3272 C C . ILE B 1 121 ? -15.68 31.938 2.475 1 91.44 121 ILE B C 1
ATOM 3274 O O . ILE B 1 121 ? -14.719 32.312 1.797 1 91.44 121 ILE B O 1
ATOM 3278 N N . ASP B 1 122 ? -16.516 32.781 3.006 1 92.38 122 ASP B N 1
ATOM 3279 C CA . ASP B 1 122 ? -16.281 34.219 3.072 1 92.38 122 ASP B CA 1
ATOM 3280 C C . ASP B 1 122 ? -15.281 34.562 4.18 1 92.38 122 ASP B C 1
ATOM 3282 O O . ASP B 1 122 ? -15.641 34.594 5.359 1 92.38 122 ASP B O 1
ATOM 3286 N N . HIS B 1 123 ? -14.117 35.031 3.795 1 92.19 123 HIS B N 1
ATOM 3287 C CA . HIS B 1 123 ? -13.016 35.188 4.734 1 92.19 123 HIS B CA 1
ATOM 3288 C C . HIS B 1 123 ? -13.156 36.5 5.512 1 92.19 123 HIS B C 1
ATOM 3290 O O . HIS B 1 123 ? -12.469 36.719 6.516 1 92.19 123 HIS B O 1
ATOM 3296 N N . SER B 1 124 ? -14.062 37.312 5.047 1 91.88 124 SER B N 1
ATOM 3297 C CA . SER B 1 124 ? -14.188 38.625 5.664 1 91.88 124 SER B CA 1
ATOM 3298 C C . SER B 1 124 ? -15.234 38.625 6.773 1 91.88 124 SER B C 1
ATOM 3300 O O . SER B 1 124 ? -15.312 39.562 7.566 1 91.88 124 SER B O 1
ATOM 3302 N N . LYS B 1 125 ? -15.898 37.594 6.863 1 93.19 125 LYS B N 1
ATOM 3303 C CA . LYS B 1 125 ? -17.047 37.562 7.766 1 93.19 125 LYS B CA 1
ATOM 3304 C C . LYS B 1 125 ? -16.625 37.125 9.172 1 93.19 125 LYS B C 1
ATOM 3306 O O . LYS B 1 125 ? -15.789 36.25 9.336 1 93.19 125 LYS B O 1
ATOM 3311 N N . ILE B 1 126 ? -17.125 37.906 10.156 1 96.69 126 ILE B N 1
ATOM 3312 C CA . ILE B 1 126 ? -17.062 37.5 11.555 1 96.69 126 ILE B CA 1
ATOM 3313 C C . ILE B 1 126 ? -18.469 37.125 12.039 1 96.69 126 ILE B C 1
ATOM 3315 O O . ILE B 1 126 ? -19.406 37.906 11.875 1 96.69 126 ILE B O 1
ATOM 3319 N N . SER B 1 127 ? -18.641 35.969 12.57 1 95.75 127 SER B N 1
ATOM 3320 C CA . SER B 1 127 ? -19.969 35.531 12.953 1 95.75 127 SER B CA 1
ATOM 3321 C C . SER B 1 127 ? -19.922 34.625 14.195 1 95.75 127 SER B C 1
ATOM 3323 O O . SER B 1 127 ? -18.844 34.25 14.656 1 95.75 127 SER B O 1
ATOM 3325 N N . LEU B 1 128 ? -21.062 34.469 14.773 1 96.12 128 LEU B N 1
ATOM 3326 C CA . LEU B 1 128 ? -21.25 33.531 15.867 1 96.12 128 LEU B CA 1
ATOM 3327 C C . LEU B 1 128 ? -21.859 32.219 15.367 1 96.12 128 LEU B C 1
ATOM 3329 O O . LEU B 1 128 ? -22.859 32.25 14.656 1 96.12 128 LEU B O 1
ATOM 3333 N N . GLU B 1 129 ? -21.203 31.125 15.742 1 95.5 129 GLU B N 1
ATOM 3334 C CA . GLU B 1 129 ? -21.672 29.812 15.312 1 95.5 129 GLU B CA 1
ATOM 3335 C C . GLU B 1 129 ? -21.594 28.797 16.438 1 95.5 129 GLU B C 1
ATOM 3337 O O . GLU B 1 129 ? -20.703 28.875 17.297 1 95.5 129 GLU B O 1
ATOM 3342 N N . TYR B 1 130 ? -22.516 27.859 16.422 1 96.5 130 TYR B N 1
ATOM 3343 C CA . TYR B 1 130 ? -22.516 26.781 17.422 1 96.5 130 TYR B CA 1
ATOM 3344 C C . TYR B 1 130 ? -21.656 25.609 16.953 1 96.5 130 TYR B C 1
ATOM 3346 O O . TYR B 1 130 ? -21.734 25.203 15.789 1 96.5 130 TYR B O 1
ATOM 3354 N N . PHE B 1 131 ? -20.891 25.094 17.844 1 95.69 131 PHE B N 1
ATOM 3355 C CA . PHE B 1 131 ? -20.031 23.953 17.547 1 95.69 131 PHE B CA 1
ATOM 3356 C C . PHE B 1 131 ? -20.219 22.844 18.578 1 95.69 131 PHE B C 1
ATOM 3358 O O . PHE B 1 131 ? -20.438 23.125 19.766 1 95.69 131 PHE B O 1
ATOM 3365 N N . ASP B 1 132 ? -20.125 21.594 18.125 1 93.94 132 ASP B N 1
ATOM 3366 C CA . ASP B 1 132 ? -20.125 20.453 19.031 1 93.94 132 ASP B CA 1
ATOM 3367 C C . ASP B 1 132 ? -18.766 20.312 19.734 1 93.94 132 ASP B C 1
ATOM 3369 O O . ASP B 1 132 ? -17.797 20.969 19.375 1 93.94 132 ASP B O 1
ATOM 3373 N N . GLU B 1 133 ? -18.797 19.438 20.734 1 93.12 133 GLU B N 1
ATOM 3374 C CA . GLU B 1 133 ? -17.547 19.172 21.438 1 93.12 133 GLU B CA 1
ATOM 3375 C C . GLU B 1 133 ? -16.547 18.469 20.531 1 93.12 133 GLU B C 1
ATOM 3377 O O . GLU B 1 133 ? -16.922 17.703 19.641 1 93.12 133 GLU B O 1
ATOM 3382 N N . GLU B 1 134 ? -15.289 18.781 20.719 1 91 134 GLU B N 1
ATOM 3383 C CA . GLU B 1 134 ? -14.188 18.125 20.016 1 91 134 GLU B CA 1
ATOM 3384 C C . GLU B 1 134 ? -13.109 17.672 21 1 91 134 GLU B C 1
ATOM 3386 O O . GLU B 1 134 ? -12.844 18.359 22 1 91 134 GLU B O 1
ATOM 3391 N N . HIS B 1 135 ? -12.5 16.547 20.703 1 89.75 135 HIS B N 1
ATOM 3392 C CA . HIS B 1 135 ? -11.383 16.062 21.5 1 89.75 135 HIS B CA 1
ATOM 3393 C C . HIS B 1 135 ? -10.047 16.391 20.844 1 89.75 135 HIS B C 1
ATOM 3395 O O . HIS B 1 135 ? -9.828 16.078 19.672 1 89.75 135 HIS B O 1
ATOM 3401 N N . LEU B 1 136 ? -9.203 17 21.656 1 93.12 136 LEU B N 1
ATOM 3402 C CA . LEU B 1 136 ? -7.906 17.453 21.172 1 93.12 136 LEU B CA 1
ATOM 3403 C C . LEU B 1 136 ? -6.777 16.844 21.984 1 93.12 136 LEU B C 1
ATOM 3405 O O . LEU B 1 136 ? -6.934 16.594 23.188 1 93.12 136 LEU B O 1
ATOM 3409 N N . VAL B 1 137 ? -5.715 16.578 21.391 1 93.56 137 VAL B N 1
ATOM 3410 C CA . VAL B 1 137 ? -4.469 16.281 22.094 1 93.56 137 VAL B CA 1
ATOM 3411 C C . VAL B 1 137 ? -3.643 17.562 22.219 1 93.56 137 VAL B C 1
ATOM 3413 O O . VAL B 1 137 ? -3.293 18.188 21.219 1 93.56 137 VAL B O 1
ATOM 3416 N N . LEU B 1 138 ? -3.307 17.891 23.484 1 95.38 138 LEU B N 1
ATOM 3417 C CA . LEU B 1 138 ? -2.592 19.141 23.734 1 95.38 138 LEU B CA 1
ATOM 3418 C C . LEU B 1 138 ? -1.114 18.875 24 1 95.38 138 LEU B C 1
ATOM 3420 O O . LEU B 1 138 ? -0.759 17.859 24.594 1 95.38 138 LEU B O 1
ATOM 3424 N N . SER B 1 139 ? -0.403 19.781 23.594 1 95.31 139 SER B N 1
ATOM 3425 C CA . SER B 1 139 ? 0.965 19.828 24.109 1 95.31 139 SER B CA 1
ATOM 3426 C C . SER B 1 139 ? 1 20.281 25.562 1 95.31 139 SER B C 1
ATOM 3428 O O . SER B 1 139 ? -0.02 20.688 26.125 1 95.31 139 SER B O 1
ATOM 3430 N N . ASN B 1 140 ? 2.227 20.172 26.172 1 95.25 140 ASN B N 1
ATOM 3431 C CA . ASN B 1 140 ? 2.443 20.953 27.375 1 95.25 140 ASN B CA 1
ATOM 3432 C C . ASN B 1 140 ? 2.402 22.453 27.109 1 95.25 140 ASN B C 1
ATOM 3434 O O . ASN B 1 140 ? 2.422 22.875 25.938 1 95.25 140 ASN B O 1
ATOM 3438 N N . SER B 1 141 ? 2.271 23.203 28.188 1 95.62 141 SER B N 1
ATOM 3439 C CA . SER B 1 141 ? 2.186 24.656 28.031 1 95.62 141 SER B CA 1
ATOM 3440 C C . SER B 1 141 ? 3.465 25.219 27.422 1 95.62 141 SER B C 1
ATOM 3442 O O . SER B 1 141 ? 4.566 24.828 27.812 1 95.62 141 SER B O 1
ATOM 3444 N N . ILE B 1 142 ? 3.188 26.078 26.5 1 92.94 142 ILE B N 1
ATOM 3445 C CA . ILE B 1 142 ? 4.348 26.719 25.891 1 92.94 142 ILE B CA 1
ATOM 3446 C C . ILE B 1 142 ? 4.395 28.188 26.281 1 92.94 142 ILE B C 1
ATOM 3448 O O . ILE B 1 142 ? 5.086 28.984 25.641 1 92.94 142 ILE B O 1
ATOM 3452 N N . GLU B 1 143 ? 3.693 28.562 27.297 1 90.75 143 GLU B N 1
ATOM 3453 C CA . GLU B 1 143 ? 3.674 29.938 27.797 1 90.75 143 GLU B CA 1
ATOM 3454 C C . GLU B 1 143 ? 4.934 30.25 28.594 1 90.75 143 GLU B C 1
ATOM 3456 O O . GLU B 1 143 ? 5.277 29.531 29.531 1 90.75 143 GLU B O 1
ATOM 3461 N N . ASN B 1 144 ? 5.574 31.297 28.188 1 87.31 144 ASN B N 1
ATOM 3462 C CA . ASN B 1 144 ? 6.691 31.828 28.953 1 87.31 144 ASN B CA 1
ATOM 3463 C C . ASN B 1 144 ? 7.773 30.781 29.188 1 87.31 144 ASN B C 1
ATOM 3465 O O . ASN B 1 144 ? 8.273 30.641 30.297 1 87.31 144 ASN B O 1
ATOM 3469 N N . VAL B 1 145 ? 8.062 30.094 28.25 1 88.75 145 VAL B N 1
ATOM 3470 C CA . VAL B 1 145 ? 9.102 29.078 28.375 1 88.75 145 VAL B CA 1
ATOM 3471 C C . VAL B 1 145 ? 10.352 29.516 27.625 1 88.75 145 VAL B C 1
ATOM 3473 O O . VAL B 1 145 ? 10.289 30.391 26.766 1 88.75 145 VAL B O 1
ATOM 3476 N N . SER B 1 146 ? 11.438 28.922 27.984 1 87.38 146 SER B N 1
ATOM 3477 C CA . SER B 1 146 ? 12.688 29.172 27.266 1 87.38 146 SER B CA 1
ATOM 3478 C C . SER B 1 146 ? 12.656 28.562 25.859 1 87.38 146 SER B C 1
ATOM 3480 O O . SER B 1 146 ? 11.781 27.75 25.562 1 87.38 146 SER B O 1
ATOM 3482 N N . HIS B 1 147 ? 13.57 29 25.156 1 84.75 147 HIS B N 1
ATOM 3483 C CA . HIS B 1 147 ? 13.688 28.438 23.828 1 84.75 147 HIS B CA 1
ATOM 3484 C C . HIS B 1 147 ? 13.883 26.922 23.875 1 84.75 147 HIS B C 1
ATOM 3486 O O . HIS B 1 147 ? 13.258 26.188 23.109 1 84.75 147 HIS B O 1
ATOM 3492 N N . LYS B 1 148 ? 14.734 26.562 24.734 1 87.81 148 LYS B N 1
ATOM 3493 C CA . LYS B 1 148 ? 15.023 25.141 24.891 1 87.81 148 LYS B CA 1
ATOM 3494 C C . LYS B 1 148 ? 13.766 24.359 25.266 1 87.81 148 LYS B C 1
ATOM 3496 O O . LYS B 1 148 ? 13.5 23.281 24.719 1 87.81 148 LYS B O 1
ATOM 3501 N N . ASP B 1 149 ? 13.078 24.891 26.141 1 90.94 149 ASP B N 1
ATOM 3502 C CA . ASP B 1 149 ? 11.859 24.234 26.594 1 90.94 149 ASP B CA 1
ATOM 3503 C C . ASP B 1 149 ? 10.789 24.234 25.516 1 90.94 149 ASP B C 1
ATOM 3505 O O . ASP B 1 149 ? 10.039 23.266 25.359 1 90.94 149 ASP B O 1
ATOM 3509 N N . TYR B 1 150 ? 10.703 25.281 24.828 1 90.56 150 TYR B N 1
ATOM 3510 C CA . TYR B 1 150 ? 9.766 25.375 23.719 1 90.56 150 TYR B CA 1
ATOM 3511 C C . TYR B 1 150 ? 10.008 24.25 22.719 1 90.56 150 TYR B C 1
ATOM 3513 O O . TYR B 1 150 ? 9.078 23.5 22.359 1 90.56 150 TYR B O 1
ATOM 3521 N N . PHE B 1 151 ? 11.219 24.094 22.344 1 88.38 151 PHE B N 1
ATOM 3522 C CA . PHE B 1 151 ? 11.586 23.062 21.391 1 88.38 151 PHE B CA 1
ATOM 3523 C C . PHE B 1 151 ? 11.211 21.672 21.906 1 88.38 151 PHE B C 1
ATOM 3525 O O . PHE B 1 151 ? 10.656 20.859 21.188 1 88.38 151 PHE B O 1
ATOM 3532 N N . LYS B 1 152 ? 11.578 21.469 23.078 1 93.06 152 LYS B N 1
ATOM 3533 C CA . LYS B 1 152 ? 11.305 20.172 23.703 1 93.06 152 LYS B CA 1
ATOM 3534 C C . LYS B 1 152 ? 9.812 19.875 23.703 1 93.06 152 LYS B C 1
ATOM 3536 O O . LYS B 1 152 ? 9.398 18.781 23.297 1 93.06 152 LYS B O 1
ATOM 3541 N N . ILE B 1 153 ? 9.039 20.828 24.094 1 94.12 153 ILE B N 1
ATOM 3542 C CA . ILE B 1 153 ? 7.598 20.641 24.219 1 94.12 153 ILE B CA 1
ATOM 3543 C C . ILE B 1 153 ? 6.98 20.391 22.859 1 94.12 153 ILE B C 1
ATOM 3545 O O . ILE B 1 153 ? 6.184 19.469 22.688 1 94.12 153 ILE B O 1
ATOM 3549 N N . VAL B 1 154 ? 7.328 21.188 21.938 1 93.38 154 VAL B N 1
ATOM 3550 C CA . VAL B 1 154 ? 6.777 21.062 20.594 1 93.38 154 VAL B CA 1
ATOM 3551 C C . VAL B 1 154 ? 7.195 19.734 19.984 1 93.38 154 VAL B C 1
ATOM 3553 O O . VAL B 1 154 ? 6.367 19.016 19.406 1 93.38 154 VAL B O 1
ATOM 3556 N N . SER B 1 155 ? 8.414 19.359 20.141 1 92.19 155 SER B N 1
ATOM 3557 C CA . SER B 1 155 ? 8.914 18.094 19.594 1 92.19 155 SER B CA 1
ATOM 3558 C C . SER B 1 155 ? 8.195 16.906 20.219 1 92.19 155 SER B C 1
ATOM 3560 O O . SER B 1 155 ? 7.836 15.961 19.516 1 92.19 155 SER B O 1
ATOM 3562 N N . GLU B 1 156 ? 8.062 17.016 21.453 1 94.12 156 GLU B N 1
ATOM 3563 C CA . GLU B 1 156 ? 7.371 15.93 22.141 1 94.12 156 GLU B CA 1
ATOM 3564 C C . GLU B 1 156 ? 5.945 15.758 21.625 1 94.12 156 GLU B C 1
ATOM 3566 O O . GLU B 1 156 ? 5.484 14.633 21.422 1 94.12 156 GLU B O 1
ATOM 3571 N N . HIS B 1 157 ? 5.312 16.844 21.484 1 93.56 157 HIS B N 1
ATOM 3572 C CA . HIS B 1 157 ? 3.943 16.797 20.984 1 93.56 157 HIS B CA 1
ATOM 3573 C C . HIS B 1 157 ? 3.895 16.203 19.578 1 93.56 157 HIS B C 1
ATOM 3575 O O . HIS B 1 157 ? 3.111 15.289 19.312 1 93.56 157 HIS B O 1
ATOM 3581 N N . MET B 1 158 ? 4.723 16.656 18.734 1 90.25 158 MET B N 1
ATOM 3582 C CA . MET B 1 158 ? 4.723 16.219 17.328 1 90.25 158 MET B CA 1
ATOM 3583 C C . MET B 1 158 ? 5.117 14.758 17.219 1 90.25 158 MET B C 1
ATOM 3585 O O . MET B 1 158 ? 4.527 14.016 16.422 1 90.25 158 MET B O 1
ATOM 3589 N N . ASN B 1 159 ? 6.07 14.391 17.906 1 89 159 ASN B N 1
ATOM 3590 C CA . ASN B 1 159 ? 6.492 12.992 17.906 1 89 159 ASN B CA 1
ATOM 3591 C C . ASN B 1 159 ? 5.375 12.07 18.391 1 89 159 ASN B C 1
ATOM 3593 O O . ASN B 1 159 ? 5.152 11.008 17.828 1 89 159 ASN B O 1
ATOM 3597 N N . TYR B 1 160 ? 4.789 12.547 19.438 1 89.81 160 TYR B N 1
ATOM 3598 C CA . TYR B 1 160 ? 3.676 11.773 19.969 1 89.81 160 TYR B CA 1
ATOM 3599 C C . TYR B 1 160 ? 2.586 11.586 18.922 1 89.81 160 TYR B C 1
ATOM 3601 O O . TYR B 1 160 ? 2.09 10.477 18.734 1 89.81 160 TYR B O 1
ATOM 3609 N N . CYS B 1 161 ? 2.273 12.609 18.281 1 88.31 161 CYS B N 1
ATOM 3610 C CA . CYS B 1 161 ? 1.212 12.555 17.281 1 88.31 161 CYS B CA 1
ATOM 3611 C C . CYS B 1 161 ? 1.621 11.695 16.094 1 88.31 161 CYS B C 1
ATOM 3613 O O . CYS B 1 161 ? 0.806 10.938 15.562 1 88.31 161 CYS B O 1
ATOM 3615 N N . THR B 1 162 ? 2.84 11.828 15.719 1 83.75 162 THR B N 1
ATOM 3616 C CA . THR B 1 162 ? 3.355 11.047 14.594 1 83.75 162 THR B CA 1
ATOM 3617 C C . THR B 1 162 ? 3.391 9.562 14.945 1 83.75 162 THR B C 1
ATOM 3619 O O . THR B 1 162 ? 2.918 8.727 14.164 1 83.75 162 THR B O 1
ATOM 3622 N N . LEU B 1 163 ? 3.84 9.227 16.094 1 83.44 163 LEU B N 1
ATOM 3623 C CA . LEU B 1 163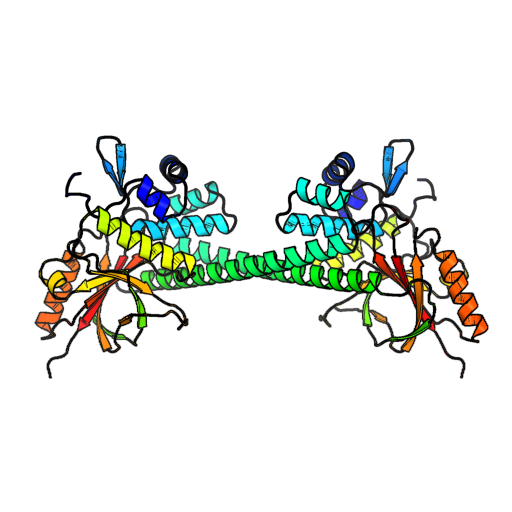 ? 4.004 7.84 16.531 1 83.44 163 LEU B CA 1
ATOM 3624 C C . LEU B 1 163 ? 2.652 7.156 16.688 1 83.44 163 LEU B C 1
ATOM 3626 O O . LEU B 1 163 ? 2.525 5.953 16.469 1 83.44 163 LEU B O 1
ATOM 3630 N N . ASN B 1 164 ? 1.704 7.965 16.969 1 84.94 164 ASN B N 1
ATOM 3631 C CA . ASN B 1 164 ? 0.388 7.383 17.219 1 84.94 164 ASN B CA 1
ATOM 3632 C C . ASN B 1 164 ? -0.552 7.617 16.031 1 84.94 164 ASN B C 1
ATOM 3634 O O . ASN B 1 164 ? -1.756 7.375 16.141 1 84.94 164 ASN B O 1
ATOM 3638 N N . ASN B 1 165 ? -0.011 8.133 14.992 1 81.94 165 ASN B N 1
ATOM 3639 C CA . ASN B 1 165 ? -0.747 8.344 13.75 1 81.94 165 ASN B CA 1
ATOM 3640 C C . ASN B 1 165 ? -1.975 9.219 13.969 1 81.94 165 ASN B C 1
ATOM 3642 O O . ASN B 1 165 ? -3.068 8.891 13.508 1 81.94 165 ASN B O 1
ATOM 3646 N N . LEU B 1 166 ? -1.707 10.258 14.688 1 84.38 166 LEU B N 1
ATOM 3647 C CA . LEU B 1 166 ? -2.822 11.133 15.023 1 84.38 166 LEU B CA 1
ATOM 3648 C C . LEU B 1 166 ? -2.996 12.227 13.977 1 84.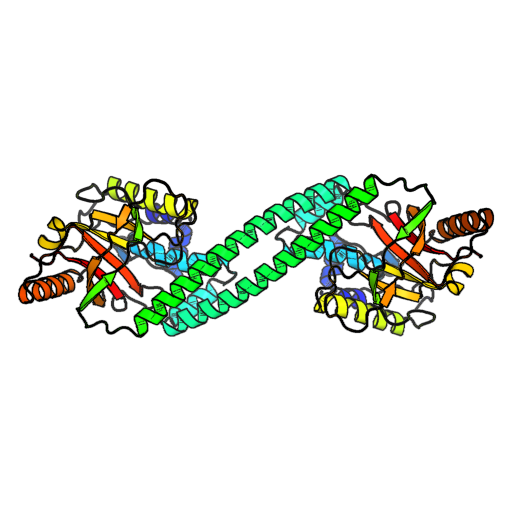38 166 LEU B C 1
ATOM 3650 O O . LEU B 1 166 ? -4.031 12.898 13.938 1 84.38 166 LEU B O 1
ATOM 3654 N N . ASN B 1 167 ? -1.995 12.344 13.156 1 78.31 167 ASN B N 1
ATOM 3655 C CA . ASN B 1 167 ? -2.111 13.344 12.094 1 78.31 167 ASN B CA 1
ATOM 3656 C C . ASN B 1 167 ? -3.102 12.898 11.016 1 78.31 167 ASN B C 1
ATOM 3658 O O . ASN B 1 167 ? -2.84 11.953 10.281 1 78.31 167 ASN B O 1
ATOM 3662 N N . ALA B 1 168 ? -4.277 13.562 11.008 1 77.75 168 ALA B N 1
ATOM 3663 C CA . ALA B 1 168 ? -5.348 13.148 10.102 1 77.75 168 ALA B CA 1
ATOM 3664 C C . ALA B 1 168 ? -5.613 14.219 9.047 1 77.75 168 ALA B C 1
ATOM 3666 O O . ALA B 1 168 ? -6.738 14.359 8.57 1 77.75 168 ALA B O 1
ATOM 3667 N N .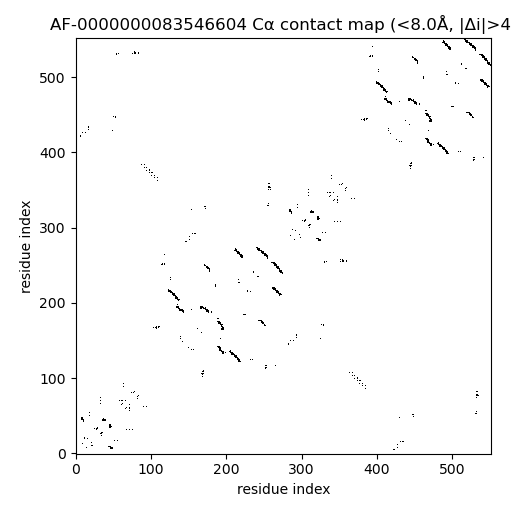 GLY B 1 169 ? -4.586 15.008 8.766 1 82.88 169 GLY B N 1
ATOM 3668 C CA . GLY B 1 169 ? -4.766 15.969 7.684 1 82.88 169 GLY B CA 1
ATOM 3669 C C . GLY B 1 169 ? -4.949 17.391 8.172 1 82.88 169 GLY B C 1
ATOM 3670 O O . GLY B 1 169 ? -4.703 18.344 7.434 1 82.88 169 GLY B O 1
ATOM 3671 N N . HIS B 1 170 ? -5.324 17.516 9.367 1 88.25 170 HIS B N 1
ATOM 3672 C CA . HIS B 1 170 ? -5.414 18.859 9.953 1 88.25 170 HIS B CA 1
ATOM 3673 C C . HIS B 1 170 ? -4.035 19.375 10.359 1 88.25 170 HIS B C 1
ATOM 3675 O O . HIS B 1 170 ? -3.176 18.594 10.781 1 88.25 170 HIS B O 1
ATOM 3681 N N . SER B 1 171 ? -3.922 20.672 10.234 1 91 171 SER B N 1
ATOM 3682 C CA . SER B 1 171 ? -2.695 21.281 10.742 1 91 171 SER B CA 1
ATOM 3683 C C . SER B 1 171 ? -2.682 21.297 12.266 1 91 171 SER B C 1
ATOM 3685 O O . SER B 1 171 ? -3.738 21.297 12.906 1 91 171 SER B O 1
ATOM 3687 N N . ILE B 1 172 ? -1.527 21.312 12.797 1 92.12 172 ILE B N 1
ATOM 3688 C CA . ILE B 1 172 ? -1.394 21.562 14.227 1 92.12 172 ILE B CA 1
ATOM 3689 C C . ILE B 1 172 ? -1.914 22.969 14.555 1 92.12 172 ILE B C 1
ATOM 3691 O O . ILE B 1 172 ? -1.534 23.938 13.898 1 92.12 172 ILE B O 1
ATOM 3695 N N . GLY B 1 173 ? -2.762 23 15.492 1 93.5 173 GLY B N 1
ATOM 3696 C CA . GLY B 1 173 ? -3.342 24.281 15.867 1 93.5 173 GLY B CA 1
ATOM 3697 C C . GLY B 1 173 ? -2.717 24.875 17.109 1 93.5 173 GLY B C 1
ATOM 3698 O O . GLY B 1 173 ? -1.897 24.234 17.766 1 93.5 173 GLY B O 1
ATOM 3699 N N . ALA B 1 174 ? -3.076 26.109 17.344 1 94.25 174 ALA B N 1
ATOM 3700 C CA . ALA B 1 174 ? -2.625 26.828 18.531 1 94.25 174 ALA B CA 1
ATOM 3701 C C . ALA B 1 174 ? -3.809 27.266 19.391 1 94.25 174 ALA B C 1
ATOM 3703 O O . ALA B 1 174 ? -4.84 27.688 18.859 1 94.25 174 ALA B O 1
ATOM 3704 N N . MET B 1 175 ? -3.627 27.078 20.625 1 96.12 175 MET B N 1
ATOM 3705 C CA . MET B 1 175 ? -4.594 27.516 21.625 1 96.12 175 MET B CA 1
ATOM 3706 C C . MET B 1 175 ? -4.059 28.703 22.406 1 96.12 175 MET B C 1
ATOM 3708 O O . MET B 1 175 ? -2.898 28.703 22.828 1 96.12 175 MET B O 1
ATOM 3712 N N . ILE B 1 176 ? -4.875 29.703 22.578 1 96.25 176 ILE B N 1
ATOM 3713 C CA . ILE B 1 176 ? -4.457 30.922 23.281 1 96.25 176 ILE B CA 1
ATOM 3714 C C . ILE B 1 176 ? -5.43 31.234 24.406 1 96.25 176 ILE B C 1
ATOM 3716 O O . ILE B 1 176 ? -6.645 31.25 24.203 1 96.25 176 ILE B O 1
ATOM 3720 N N . SER B 1 177 ? -4.875 31.547 25.562 1 96.06 177 SER B N 1
ATOM 3721 C CA . SER B 1 177 ? -5.707 31.844 26.719 1 96.06 177 SER B CA 1
ATOM 3722 C C . SER B 1 177 ? -6.305 33.25 26.609 1 96.06 177 SER B C 1
ATOM 3724 O O . SER B 1 177 ? -5.77 34.094 25.906 1 96.06 177 SER B O 1
ATOM 3726 N N . LYS B 1 178 ? -7.348 33.469 27.359 1 95.19 178 LYS B N 1
ATOM 3727 C CA . LYS B 1 178 ? -8.008 34.75 27.422 1 95.19 178 LYS B CA 1
ATOM 3728 C C . LYS B 1 178 ? -7.012 35.875 27.781 1 95.19 178 LYS B C 1
ATOM 3730 O O . LYS B 1 178 ? -6.973 36.906 27.125 1 95.19 178 LYS B O 1
ATOM 3735 N N . ASP B 1 179 ? -6.219 35.625 28.734 1 93.88 179 ASP B N 1
ATOM 3736 C CA . ASP B 1 179 ? -5.234 36.625 29.188 1 93.88 179 ASP B CA 1
ATOM 3737 C C . ASP B 1 179 ? -4.273 36.969 28.047 1 93.88 179 ASP B C 1
ATOM 3739 O O . ASP B 1 179 ? -3.963 38.156 27.844 1 93.88 179 ASP B O 1
ATOM 3743 N N . ASN B 1 180 ? -3.885 36.031 27.328 1 93.56 180 ASN B N 1
ATOM 3744 C CA . ASN B 1 180 ? -2.926 36.25 26.25 1 93.56 180 ASN B CA 1
ATOM 3745 C C . ASN B 1 180 ? -3.576 36.938 25.062 1 93.56 180 ASN B C 1
ATOM 3747 O O . ASN B 1 180 ? -2.934 37.719 24.359 1 93.56 180 ASN B O 1
ATOM 3751 N N . ILE B 1 181 ? -4.82 36.625 24.844 1 93.81 181 ILE B N 1
ATOM 3752 C CA . ILE B 1 181 ? -5.555 37.312 23.781 1 93.81 181 ILE B CA 1
ATOM 3753 C C . ILE B 1 181 ? -5.59 38.812 24.062 1 93.81 181 ILE B C 1
ATOM 3755 O O . ILE B 1 181 ? -5.316 39.625 23.172 1 93.81 181 ILE B O 1
ATOM 3759 N N . LEU B 1 182 ? -5.828 39.094 25.281 1 90.62 182 LEU B N 1
ATOM 3760 C CA . LEU B 1 182 ? -6.008 40.5 25.672 1 90.62 182 LEU B CA 1
ATOM 3761 C C . LEU B 1 182 ? -4.672 41.25 25.688 1 90.62 182 LEU B C 1
ATOM 3763 O O . LEU B 1 182 ? -4.629 42.438 25.484 1 90.62 182 LEU B O 1
ATOM 3767 N N . LYS B 1 183 ? -3.543 40.531 25.828 1 88.25 183 LYS B N 1
ATOM 3768 C CA . LYS B 1 183 ? -2.207 41.125 25.828 1 88.25 183 LYS B CA 1
ATOM 3769 C C . LYS B 1 183 ? -1.657 41.25 24.406 1 88.25 183 LYS B C 1
ATOM 3771 O O . LYS B 1 183 ? -0.693 42 24.188 1 88.25 183 LYS B O 1
ATOM 3776 N N . GLY B 1 184 ? -2.215 40.531 23.547 1 86.19 184 GLY B N 1
ATOM 3777 C CA . GLY B 1 184 ? -1.688 40.406 22.203 1 86.19 184 GLY B CA 1
ATOM 3778 C C . GLY B 1 184 ? -1.26 39 21.859 1 86.19 184 GLY B C 1
ATOM 3779 O O . GLY B 1 184 ? -0.343 38.438 22.484 1 86.19 184 GLY B O 1
ATOM 3780 N N . VAL B 1 185 ? -1.776 38.5 20.875 1 79.12 185 VAL B N 1
ATOM 3781 C CA . VAL B 1 185 ? -1.697 37.094 20.578 1 79.12 185 VAL B CA 1
ATOM 3782 C C . VAL B 1 185 ? -0.344 36.75 19.953 1 79.12 185 VAL B C 1
ATOM 3784 O O . VAL B 1 185 ? 0.322 35.812 20.344 1 79.12 185 VAL B O 1
ATOM 3787 N N . ALA B 1 186 ? 0.133 37.625 19.031 1 69.88 186 ALA B N 1
ATOM 3788 C CA . ALA B 1 186 ? 1.319 37.281 18.266 1 69.88 186 ALA B CA 1
ATOM 3789 C C . ALA B 1 186 ? 2.439 36.781 19.172 1 69.88 186 ALA B C 1
ATOM 3791 O O . ALA B 1 186 ? 2.834 37.469 20.109 1 69.88 186 ALA B O 1
ATOM 3792 N N . GLU B 1 187 ? 2.76 35.438 19.25 1 68.88 187 GLU B N 1
ATOM 3793 C CA . GLU B 1 187 ? 3.887 34.812 19.938 1 68.88 187 GLU B CA 1
ATOM 3794 C C . GLU B 1 187 ? 3.502 34.375 21.359 1 68.88 187 GLU B C 1
ATOM 3796 O O . GLU B 1 187 ? 4.363 34 22.156 1 68.88 187 GLU B O 1
ATOM 3801 N N . ASN B 1 188 ? 2.236 34.562 21.672 1 83.75 188 ASN B N 1
ATOM 3802 C CA . ASN B 1 188 ? 1.821 34.219 23.031 1 83.75 188 ASN B CA 1
ATOM 3803 C C . ASN B 1 188 ? 0.86 33.031 23.031 1 83.75 188 ASN B C 1
ATOM 3805 O O . ASN B 1 188 ? -0.19 33.062 23.672 1 83.75 188 ASN B O 1
ATOM 3809 N N . TYR B 1 189 ? 1.242 32.031 22.422 1 91.12 189 TYR B N 1
ATOM 3810 C CA . TYR B 1 189 ? 0.424 30.812 22.391 1 91.12 189 TYR B CA 1
ATOM 3811 C C . TYR B 1 189 ? 0.497 30.078 23.719 1 91.12 189 TYR B C 1
ATOM 3813 O O . TYR B 1 189 ? 1.538 30.078 24.391 1 91.12 189 TYR B O 1
ATOM 3821 N N . SER B 1 190 ? -0.57 29.438 24.047 1 95.38 190 SER B N 1
ATOM 3822 C CA . SER B 1 190 ? -0.637 28.703 25.312 1 95.38 190 SER B CA 1
ATOM 3823 C C . SER B 1 190 ? -0.318 27.234 25.109 1 95.38 190 SER B C 1
ATOM 3825 O O . SER B 1 190 ? 0.477 26.656 25.859 1 95.38 190 SER B O 1
ATOM 3827 N N . PHE B 1 191 ? -0.928 26.609 24.141 1 95.88 191 PHE B N 1
ATOM 3828 C CA . PHE B 1 191 ? -0.742 25.203 23.812 1 95.88 191 PHE B CA 1
ATOM 3829 C C . PHE B 1 191 ? -0.773 25 22.297 1 95.88 191 PHE B C 1
ATOM 3831 O O . PHE B 1 191 ? -1.319 25.844 21.562 1 95.88 191 PHE B O 1
ATOM 3838 N N . LEU B 1 192 ? -0.141 24 21.875 1 94.56 192 LEU B N 1
ATOM 3839 C CA . LEU B 1 192 ? -0.45 23.438 20.562 1 94.56 192 LEU B CA 1
ATOM 3840 C C . LEU B 1 192 ? -1.436 22.281 20.688 1 94.56 192 LEU B C 1
ATOM 3842 O O . LEU B 1 192 ? -1.476 21.594 21.719 1 94.56 192 LEU B O 1
ATOM 3846 N N . TYR B 1 193 ? -2.217 22.094 19.672 1 94.75 193 TYR B N 1
ATOM 3847 C CA . TYR B 1 193 ? -3.15 20.969 19.75 1 94.75 193 TYR B CA 1
ATOM 3848 C C . TYR B 1 193 ? -3.258 20.25 18.406 1 94.75 193 TYR B C 1
ATOM 3850 O O . TYR B 1 193 ? -2.99 20.844 17.359 1 94.75 193 TYR B O 1
ATOM 3858 N N . THR B 1 194 ? -3.578 19.016 18.5 1 92.88 194 THR B N 1
ATOM 3859 C CA . THR B 1 194 ? -3.891 18.172 17.344 1 92.88 194 THR B CA 1
ATOM 3860 C C . THR B 1 194 ? -5.309 17.609 17.453 1 92.88 194 THR B C 1
ATOM 3862 O O . THR B 1 194 ? -5.688 17.062 18.5 1 92.88 194 THR B O 1
ATOM 3865 N N . LYS B 1 195 ? -6.051 17.797 16.344 1 90.56 195 LYS B N 1
ATOM 3866 C CA . LYS B 1 195 ? -7.422 17.297 16.312 1 90.56 195 LYS B CA 1
ATOM 3867 C C . LYS B 1 195 ? -7.445 15.781 16.109 1 90.56 195 LYS B C 1
ATOM 3869 O O . LYS B 1 195 ? -6.68 15.242 15.305 1 90.56 195 LYS B O 1
ATOM 3874 N N . LEU B 1 196 ? -8.359 15.188 16.812 1 84.44 196 LEU B N 1
ATOM 3875 C CA . LEU B 1 196 ? -8.516 13.742 16.688 1 84.44 196 LEU B CA 1
ATOM 3876 C C . LEU B 1 196 ? -9.695 13.398 15.773 1 84.44 196 LEU B C 1
ATOM 3878 O O . LEU B 1 196 ? -10.734 14.062 15.82 1 84.44 196 LEU B O 1
ATOM 3882 N N . TYR B 1 197 ? -9.5 12.547 14.742 1 72.44 197 TYR B N 1
ATOM 3883 C CA . TYR B 1 197 ? -10.578 12.102 13.859 1 72.44 197 TYR B CA 1
ATOM 3884 C C . TYR B 1 197 ? -11.531 11.172 14.594 1 72.44 197 TYR B C 1
ATOM 3886 O O . TYR B 1 197 ? -12.727 11.125 14.289 1 72.44 197 TYR B O 1
ATOM 3894 N N . SER B 1 198 ? -11.031 10.164 15.234 1 64.81 198 SER B N 1
ATOM 3895 C CA . SER B 1 198 ? -11.883 9.203 15.922 1 64.81 198 SER B CA 1
ATOM 3896 C C . SER B 1 198 ? -11.539 9.125 17.406 1 64.81 198 SER B C 1
ATOM 3898 O O . SER B 1 198 ? -10.438 9.508 17.812 1 64.81 198 SER B O 1
ATOM 3900 N N . ASN B 1 199 ? -12.68 9.008 18.156 1 59.28 199 ASN B N 1
ATOM 3901 C CA . ASN B 1 199 ? -12.492 8.812 19.594 1 59.28 199 ASN B CA 1
ATOM 3902 C C . ASN B 1 199 ? -11.523 7.672 19.891 1 59.28 199 ASN B C 1
ATOM 3904 O O . ASN B 1 199 ? -11.938 6.598 20.328 1 59.28 199 ASN B O 1
ATOM 3908 N N . ASN B 1 200 ? -10.531 7.781 19.109 1 61.16 200 ASN B N 1
ATOM 3909 C CA . ASN B 1 200 ? -9.578 6.746 19.484 1 61.16 200 ASN B CA 1
ATOM 3910 C C . ASN B 1 200 ? -9.234 6.812 20.984 1 61.16 200 ASN B C 1
ATOM 3912 O O . ASN B 1 200 ? -9.391 7.859 21.609 1 61.16 200 ASN B O 1
ATOM 3916 N N . ASP B 1 201 ? -9.086 5.703 21.531 1 64.81 201 ASP B N 1
ATOM 3917 C CA . ASP B 1 201 ? -8.797 5.504 22.953 1 64.81 201 ASP B CA 1
ATOM 3918 C C . ASP B 1 201 ? -7.496 6.199 23.359 1 64.81 201 ASP B C 1
ATOM 3920 O O . ASP B 1 201 ? -6.523 5.539 23.719 1 64.81 201 ASP B O 1
ATOM 3924 N N . ILE B 1 202 ? -7.391 7.441 22.797 1 74.88 202 ILE B N 1
ATOM 3925 C CA . ILE B 1 202 ? -6.207 8.148 23.281 1 74.88 202 ILE B CA 1
ATOM 3926 C C . ILE B 1 202 ? -6.469 8.703 24.672 1 74.88 202 ILE B C 1
ATOM 3928 O O . ILE B 1 202 ? -7.48 9.375 24.906 1 74.88 202 ILE B O 1
ATOM 3932 N N . PRO B 1 203 ? -5.57 8.305 25.469 1 73.44 203 PRO B N 1
ATOM 3933 C CA . PRO B 1 203 ? -5.734 8.812 26.844 1 73.44 203 PRO B CA 1
ATOM 3934 C C . PRO B 1 203 ? -5.418 10.297 26.953 1 73.44 203 PRO B C 1
ATOM 3936 O O . PRO B 1 203 ? -4.68 10.844 26.125 1 73.44 203 PRO B O 1
ATOM 3939 N N . PHE B 1 204 ? -6.07 11.078 27.891 1 71.88 204 PHE B N 1
ATOM 3940 C CA . PHE B 1 204 ? -5.777 12.438 28.344 1 71.88 204 PHE B CA 1
ATOM 3941 C C . PHE B 1 204 ? -6.027 13.438 27.219 1 71.88 204 PHE B C 1
ATOM 3943 O O . PHE B 1 204 ? -5.133 14.203 26.859 1 71.88 204 PHE B O 1
ATOM 3950 N N . THR B 1 205 ? -7.133 13.344 26.719 1 85.44 205 THR B N 1
ATOM 3951 C CA . THR B 1 205 ? -7.531 14.328 25.719 1 85.44 205 THR B CA 1
ATOM 3952 C C . THR B 1 205 ? -8.195 15.531 26.375 1 85.44 205 THR B C 1
ATOM 3954 O O . THR B 1 205 ? -8.734 15.43 27.469 1 85.44 205 THR B O 1
ATOM 3957 N N . PHE B 1 206 ? -7.93 16.688 25.766 1 92.5 206 PHE B N 1
ATOM 3958 C CA . PHE B 1 206 ? -8.641 17.906 26.109 1 92.5 206 PHE B CA 1
ATOM 3959 C C . PHE B 1 206 ? -9.961 18 25.344 1 92.5 206 PHE B C 1
ATOM 3961 O O . PHE B 1 206 ? -10 17.734 24.141 1 92.5 206 PHE B O 1
ATOM 3968 N N . THR B 1 207 ? -11.016 18.375 26.109 1 92.62 207 THR B N 1
ATOM 3969 C CA . THR B 1 207 ? -12.312 18.562 25.453 1 92.62 207 THR B CA 1
ATOM 3970 C C . THR B 1 207 ? -12.562 20.031 25.156 1 92.62 207 THR B C 1
ATOM 3972 O O . THR B 1 207 ? -12.688 20.844 26.062 1 92.62 207 THR B O 1
ATOM 3975 N N . LYS B 1 208 ? -12.531 20.406 23.875 1 94.69 208 LYS B N 1
ATOM 3976 C CA . LYS B 1 208 ? -13.094 21.688 23.453 1 94.69 208 LYS B CA 1
ATOM 3977 C C . LYS B 1 208 ? -14.609 21.719 23.641 1 94.69 208 LYS B C 1
ATOM 3979 O O . LYS B 1 208 ? -15.328 20.969 22.969 1 94.69 208 LYS B O 1
ATOM 3984 N N . PRO B 1 209 ? -15.07 22.5 24.531 1 94.38 209 PRO B N 1
ATOM 3985 C CA . PRO B 1 209 ? -16.484 22.391 24.906 1 94.38 209 PRO B CA 1
ATOM 3986 C C . PRO B 1 209 ? -17.422 22.766 23.75 1 94.38 209 PRO B C 1
ATOM 3988 O O . PRO B 1 209 ? -17.062 23.578 22.906 1 94.38 209 PRO B O 1
ATOM 3991 N N . LYS B 1 210 ? -18.578 22.094 23.828 1 95.5 210 LYS B N 1
ATOM 3992 C CA . LYS B 1 210 ? -19.641 22.516 22.906 1 95.5 210 LYS B CA 1
ATOM 3993 C C . LYS B 1 210 ? -20.172 23.906 23.297 1 95.5 210 LYS B C 1
ATOM 3995 O O . LYS B 1 210 ? -20.156 24.266 24.469 1 95.5 210 LYS B O 1
ATOM 4000 N N . GLY B 1 211 ? -20.641 24.625 22.203 1 94.69 211 GLY B N 1
ATOM 4001 C CA . GLY B 1 211 ? -21.203 25.938 22.5 1 94.69 211 GLY B CA 1
ATOM 4002 C C . GLY B 1 211 ? -21.047 26.922 21.375 1 94.69 211 GLY B C 1
ATOM 4003 O O . GLY B 1 211 ? -20.781 26.531 20.234 1 94.69 211 GLY B O 1
ATOM 4004 N N . LEU B 1 212 ? -21.281 28.172 21.781 1 95.44 212 LEU B N 1
ATOM 4005 C CA . LEU B 1 212 ? -21.172 29.25 20.812 1 95.44 212 LEU B CA 1
ATOM 4006 C C . LEU B 1 212 ? -19.734 29.75 20.703 1 95.44 212 LEU B C 1
ATOM 4008 O O . LEU B 1 212 ? -19.062 29.922 21.719 1 95.44 212 LEU B O 1
ATOM 4012 N N . TYR B 1 213 ? -19.359 29.922 19.453 1 97.56 213 TYR B N 1
ATOM 4013 C CA . TYR B 1 213 ? -18.031 30.453 19.172 1 97.56 213 TYR B CA 1
ATOM 4014 C C . TYR B 1 213 ? -18.109 31.625 18.188 1 97.56 213 TYR B C 1
ATOM 4016 O O . TYR B 1 213 ? -18.969 31.641 17.297 1 97.56 213 TYR B O 1
ATOM 4024 N N . CYS B 1 214 ? -17.234 32.562 18.406 1 97.75 214 CYS B N 1
ATOM 4025 C CA . CYS B 1 214 ? -16.984 33.562 17.359 1 97.75 214 CYS B CA 1
ATOM 4026 C C . CYS B 1 214 ? -15.977 33.031 16.344 1 97.75 214 CYS B C 1
ATOM 4028 O O . CYS B 1 214 ? -14.883 32.594 16.719 1 97.75 214 CYS B O 1
ATOM 4030 N N . ILE B 1 215 ? -16.391 33 15.133 1 97.62 215 ILE B N 1
ATOM 4031 C CA . ILE B 1 215 ? -15.523 32.5 14.078 1 97.62 215 ILE B CA 1
ATOM 4032 C C . ILE B 1 215 ? -15.094 33.625 13.156 1 97.62 215 ILE B C 1
ATOM 4034 O O . ILE B 1 215 ? -15.914 34.469 12.766 1 97.62 215 ILE B O 1
ATOM 4038 N N . ALA B 1 216 ? -13.82 33.719 12.852 1 97.69 216 ALA B N 1
ATOM 4039 C CA . A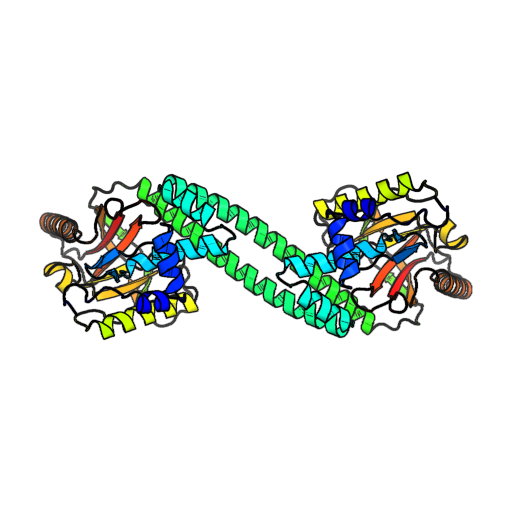LA B 1 216 ? -13.227 34.656 11.922 1 97.69 216 ALA B CA 1
ATOM 4040 C C . ALA B 1 216 ? -12.047 34.062 11.172 1 97.69 216 ALA B C 1
ATOM 4042 O O . ALA B 1 216 ? -11.594 32.969 11.516 1 97.69 216 ALA B O 1
ATOM 4043 N N . TYR B 1 217 ? -11.656 34.75 10.141 1 97.31 217 TYR B N 1
ATOM 4044 C CA . TYR B 1 217 ? -10.562 34.25 9.305 1 97.31 217 TYR B CA 1
ATOM 4045 C C . TYR B 1 217 ? -9.5 35.344 9.117 1 97.31 217 TYR B C 1
ATOM 4047 O O . TYR B 1 217 ? -9.828 36.5 8.898 1 97.31 217 TYR B O 1
ATOM 4055 N N . HIS B 1 218 ? -8.297 34.969 9.305 1 95.94 218 HIS B N 1
ATOM 4056 C CA . HIS B 1 218 ? -7.16 35.844 9.07 1 95.94 218 HIS B CA 1
ATOM 4057 C C . HIS B 1 218 ? -6.469 35.531 7.75 1 95.94 218 HIS B C 1
ATOM 4059 O O . HIS B 1 218 ? -5.984 34.406 7.562 1 95.94 218 HIS B O 1
ATOM 4065 N N . GLU B 1 219 ? -6.398 36.469 6.914 1 94.25 219 GLU B N 1
ATOM 4066 C CA . GLU B 1 219 ? -5.699 36.281 5.645 1 94.25 219 GLU B CA 1
ATOM 4067 C C . GLU B 1 219 ? -4.305 36.906 5.703 1 94.25 219 GLU B C 1
ATOM 4069 O O . GLU B 1 219 ? -4.148 38.062 6.086 1 94.25 219 GLU B O 1
ATOM 4074 N N . GLY B 1 220 ? -3.344 36.031 5.355 1 90.69 220 GLY B N 1
ATOM 4075 C CA . GLY B 1 220 ? -1.997 36.562 5.246 1 90.69 220 GLY B CA 1
ATOM 4076 C C . GLY B 1 220 ? -1.067 36.062 6.336 1 90.69 220 GLY B C 1
ATOM 4077 O O . GLY B 1 220 ? -1.272 35 6.891 1 90.69 220 GLY B O 1
ATOM 4078 N N . ASP B 1 221 ? -0.072 36.844 6.578 1 87.06 221 ASP B N 1
ATOM 4079 C CA . ASP B 1 221 ? 1.012 36.5 7.488 1 87.06 221 ASP B CA 1
ATOM 4080 C C . ASP B 1 221 ? 0.509 36.406 8.93 1 87.06 221 ASP B C 1
ATOM 4082 O O . ASP B 1 221 ? -0.228 37.25 9.398 1 87.06 221 ASP B O 1
ATOM 4086 N N . TYR B 1 222 ? 0.953 35.406 9.602 1 83.62 222 TYR B N 1
ATOM 4087 C CA . TYR B 1 222 ? 0.539 35.156 10.977 1 83.62 222 TYR B CA 1
ATOM 4088 C C . TYR B 1 222 ? 1.004 36.281 11.898 1 83.62 222 TYR B C 1
ATOM 4090 O O . TYR B 1 222 ? 0.377 36.562 12.93 1 83.62 222 TYR B O 1
ATOM 4098 N N . ASN B 1 223 ? 2.039 36.938 11.523 1 82.38 223 ASN B N 1
ATOM 4099 C CA . ASN B 1 223 ? 2.57 38.031 12.328 1 82.38 223 ASN B CA 1
ATOM 4100 C C . ASN B 1 223 ? 1.563 39.156 12.469 1 82.38 223 ASN B C 1
ATOM 4102 O O . ASN B 1 223 ? 1.674 40 13.375 1 82.38 223 ASN B O 1
ATOM 4106 N N . SER B 1 224 ? 0.624 39.25 11.57 1 89.44 224 SER B N 1
ATOM 4107 C CA . SER B 1 224 ? -0.376 40.312 11.617 1 89.44 224 SER B CA 1
ATOM 4108 C C . SER B 1 224 ? -1.694 39.781 12.195 1 89.44 224 SER B C 1
ATOM 4110 O O . SER B 1 224 ? -2.725 40.469 12.078 1 89.44 224 SER B O 1
ATOM 4112 N N . ILE B 1 225 ? -1.667 38.688 12.828 1 92.69 225 ILE B N 1
ATOM 4113 C CA . ILE B 1 225 ? -2.889 38 13.258 1 92.69 225 ILE B CA 1
ATOM 4114 C C . ILE B 1 225 ? -3.592 38.844 14.32 1 92.69 225 ILE B C 1
ATOM 4116 O O . ILE B 1 225 ? -4.812 38.781 14.461 1 92.69 225 ILE B O 1
ATOM 4120 N N . ASP B 1 226 ? -2.832 39.719 15.023 1 94.12 226 ASP B N 1
ATOM 4121 C CA . ASP B 1 226 ? -3.398 40.562 16.047 1 94.12 226 ASP B CA 1
ATOM 4122 C C . ASP B 1 226 ? -4.445 41.5 15.461 1 94.12 226 ASP B C 1
ATOM 4124 O O . ASP B 1 226 ? -5.422 41.875 16.125 1 94.12 226 ASP B O 1
ATOM 4128 N N . LYS B 1 227 ? -4.242 41.844 14.234 1 94.31 227 LYS B N 1
ATOM 4129 C CA . LYS B 1 227 ? -5.23 42.688 13.57 1 94.31 227 LYS B CA 1
ATOM 4130 C C . LYS B 1 227 ? -6.602 42.031 13.547 1 94.31 227 LYS B C 1
ATOM 4132 O O . LYS B 1 227 ? -7.617 42.688 13.805 1 94.31 227 LYS B O 1
ATOM 4137 N N . THR B 1 228 ? -6.609 40.812 13.281 1 95.62 228 THR B N 1
ATOM 4138 C CA . THR B 1 228 ? -7.863 40.094 13.211 1 95.62 228 THR B CA 1
ATOM 4139 C C . THR B 1 228 ? -8.461 39.906 14.609 1 95.62 228 THR B C 1
ATOM 4141 O O . THR B 1 228 ? -9.672 40.031 14.797 1 95.62 228 THR B O 1
ATOM 4144 N N . TYR B 1 229 ? -7.621 39.594 15.562 1 96.31 229 TYR B N 1
ATOM 4145 C CA . TYR B 1 229 ? -8.109 39.469 16.938 1 96.31 229 TYR B CA 1
ATOM 4146 C C . TYR B 1 229 ? -8.742 40.781 17.406 1 96.31 229 TYR B C 1
ATOM 4148 O O . TYR B 1 229 ? -9.773 40.75 18.078 1 96.31 229 TYR B O 1
ATOM 4156 N N . ASN B 1 230 ? -8.117 41.875 17.016 1 95.56 230 ASN B N 1
ATOM 4157 C CA . ASN B 1 230 ? -8.688 43.188 17.375 1 95.56 230 ASN B CA 1
ATOM 4158 C C . ASN B 1 230 ? -10.07 43.375 16.766 1 95.56 230 ASN B C 1
ATOM 4160 O O . ASN B 1 230 ? -10.977 43.906 17.422 1 95.56 230 ASN B O 1
ATOM 4164 N N . LYS B 1 231 ? -10.227 42.938 15.539 1 96.44 231 LYS B N 1
ATOM 4165 C CA . LYS B 1 231 ? -11.531 43 14.891 1 96.44 231 LYS B CA 1
ATOM 4166 C C . LYS B 1 231 ? -12.562 42.156 15.625 1 96.44 231 LYS B C 1
ATOM 4168 O O . LYS B 1 231 ? -13.711 42.562 15.797 1 96.44 231 LYS B O 1
ATOM 4173 N N . ILE B 1 232 ? -12.117 41.062 16 1 96.88 232 ILE B N 1
ATOM 4174 C CA . ILE B 1 232 ? -13 40.125 16.719 1 96.88 232 ILE B CA 1
ATOM 4175 C C . ILE B 1 232 ? -13.438 40.75 18.047 1 96.88 232 ILE B C 1
ATOM 4177 O O . ILE B 1 232 ? -14.625 40.75 18.375 1 96.88 232 ILE B O 1
ATOM 4181 N N . LEU B 1 233 ? -12.469 41.281 18.797 1 95.5 233 LEU B N 1
ATOM 4182 C CA . LEU B 1 233 ? -12.758 41.875 20.094 1 95.5 233 LEU B CA 1
ATOM 4183 C C . LEU B 1 233 ? -13.711 43.031 19.953 1 95.5 233 LEU B C 1
ATOM 4185 O O . LEU B 1 233 ? -14.602 43.219 20.781 1 95.5 233 LEU B O 1
ATOM 4189 N N . GLN B 1 234 ? -13.531 43.781 18.922 1 95.81 234 GLN B N 1
ATOM 4190 C CA . GLN B 1 234 ? -14.43 44.906 18.656 1 95.81 234 GLN B CA 1
ATOM 4191 C C . GLN B 1 234 ? -15.844 44.406 18.344 1 95.81 234 GLN B C 1
ATOM 4193 O O . GLN B 1 234 ? -16.828 44.969 18.844 1 95.81 234 GLN B O 1
ATOM 4198 N N . PHE B 1 235 ? -15.898 43.438 17.547 1 96.31 235 PHE B N 1
ATOM 4199 C CA . PHE B 1 235 ? -17.172 42.844 17.203 1 96.31 235 PHE B CA 1
ATOM 4200 C C . PHE B 1 235 ? -17.891 42.344 18.453 1 96.31 235 PHE B C 1
ATOM 4202 O O . PHE B 1 235 ? -19.094 42.594 18.625 1 96.31 235 PHE B O 1
ATOM 4209 N N . LEU B 1 236 ? -17.188 41.656 19.25 1 94.81 236 LEU B N 1
ATOM 4210 C CA . LEU B 1 236 ? -17.766 41.094 20.469 1 94.81 236 LEU B CA 1
ATOM 4211 C C . LEU B 1 236 ? -18.188 42.188 21.422 1 94.81 236 LEU B C 1
ATOM 4213 O O . LEU B 1 236 ? -19.25 42.094 22.047 1 94.81 236 LEU B O 1
ATOM 4217 N N . LYS B 1 237 ? -17.406 43.188 21.547 1 93.75 237 LYS B N 1
ATOM 4218 C CA . LYS B 1 237 ? -17.75 44.312 22.391 1 93.75 237 LYS B CA 1
ATOM 4219 C C . LYS B 1 237 ? -19.031 45 21.922 1 93.75 237 LYS B C 1
ATOM 4221 O O . LYS B 1 237 ? -19.922 45.281 22.734 1 93.75 237 LYS B O 1
ATOM 4226 N N . ASN B 1 238 ? -19.156 45.188 20.672 1 94.62 238 ASN B N 1
ATOM 4227 C CA . ASN B 1 238 ? -20.344 45.812 20.094 1 94.62 238 ASN B CA 1
ATOM 4228 C C . ASN B 1 238 ? -21.578 44.938 20.312 1 94.62 238 ASN B C 1
ATOM 4230 O O . ASN B 1 238 ? -22.703 45.469 20.328 1 94.62 238 ASN B O 1
ATOM 4234 N N . SER B 1 239 ? -21.359 43.719 20.484 1 92 239 SER B N 1
ATOM 4235 C CA . SER B 1 239 ? -22.469 42.812 20.656 1 92 239 SER B CA 1
ATOM 4236 C C . SER B 1 239 ? -22.703 42.5 22.125 1 92 239 SER B C 1
ATOM 4238 O O . SER B 1 239 ? -23.531 41.625 22.469 1 92 239 SER B O 1
ATOM 4240 N N . ASN B 1 240 ? -21.953 43.062 23 1 92.25 240 ASN B N 1
ATOM 4241 C CA . ASN B 1 240 ? -22.016 42.875 24.438 1 92.25 240 ASN B CA 1
ATOM 4242 C C . ASN B 1 240 ? -21.781 41.406 24.812 1 92.25 240 ASN B C 1
ATOM 4244 O O . ASN B 1 240 ? -22.531 40.844 25.609 1 92.25 240 ASN B O 1
ATOM 4248 N N . ILE B 1 241 ? -20.812 40.844 24.109 1 94.31 241 ILE B N 1
ATOM 4249 C CA . ILE B 1 241 ? -20.438 39.469 24.344 1 94.31 241 ILE B CA 1
ATOM 4250 C C . ILE B 1 241 ? -19.016 39.406 24.922 1 94.31 241 ILE B C 1
ATOM 4252 O O . ILE B 1 241 ? -18.141 40.156 24.5 1 94.31 241 ILE B O 1
ATOM 4256 N N . VAL B 1 242 ? -18.844 38.469 25.844 1 92.75 242 VAL B N 1
ATOM 4257 C CA . VAL B 1 242 ? -17.531 38.344 26.469 1 92.75 242 VAL B CA 1
ATOM 4258 C C . VAL B 1 242 ? -16.828 37.094 25.938 1 92.75 242 VAL B C 1
ATOM 4260 O O . VAL B 1 242 ? -17.469 36.094 25.641 1 92.75 242 VAL B O 1
ATOM 4263 N N . ILE B 1 243 ? -15.5 37.25 25.891 1 94.38 243 ILE B N 1
ATOM 4264 C CA . ILE B 1 243 ? -14.734 36.094 25.391 1 94.38 243 ILE B CA 1
ATOM 4265 C C . ILE B 1 243 ? -14.609 35.062 26.5 1 94.38 243 ILE B C 1
ATOM 4267 O O . ILE B 1 243 ? -14.57 35.375 27.688 1 94.38 243 ILE B O 1
ATOM 4271 N N . GLY B 1 244 ? -14.531 33.781 26.078 1 93.81 244 GLY B N 1
ATOM 4272 C CA . GLY B 1 244 ? -14.344 32.656 27 1 93.81 244 GLY B CA 1
ATOM 4273 C C . GLY B 1 244 ? -12.891 32.406 27.328 1 93.81 244 GLY B C 1
ATOM 4274 O O . GLY B 1 244 ? -12.078 33.312 27.359 1 93.81 244 GLY B O 1
ATOM 4275 N N . LYS B 1 245 ? -12.539 31.156 27.625 1 94.31 245 LYS B N 1
ATOM 4276 C CA . LYS B 1 245 ? -11.242 30.797 28.188 1 94.31 245 LYS B CA 1
ATOM 4277 C C . LYS B 1 245 ? -10.164 30.75 27.109 1 94.31 245 LYS B C 1
ATOM 4279 O O . LYS B 1 245 ? -9.016 31.141 27.359 1 94.31 245 LYS B O 1
ATOM 4284 N N . TYR B 1 246 ? -10.57 30.25 25.938 1 96.56 246 TYR B N 1
ATOM 4285 C CA . TYR B 1 246 ? -9.523 30.016 24.938 1 96.56 246 TYR B CA 1
ATOM 4286 C C . TYR B 1 246 ? -10 30.391 23.547 1 96.56 246 TYR B C 1
ATOM 4288 O O . TYR B 1 246 ? -11.203 30.406 23.266 1 96.56 246 TYR B O 1
ATOM 4296 N N . SER B 1 247 ? -9.086 30.734 22.734 1 96.94 247 SER B N 1
ATOM 4297 C CA . SER B 1 247 ? -9.266 30.734 21.281 1 96.94 247 SER B CA 1
ATOM 4298 C C . SER B 1 247 ? -8.5 29.578 20.641 1 96.94 247 SER B C 1
ATOM 4300 O O . SER B 1 247 ? -7.551 29.047 21.219 1 96.94 247 SER B O 1
ATOM 4302 N N . TYR B 1 248 ? -8.922 29.141 19.5 1 96.75 248 TYR B N 1
ATOM 4303 C CA . TYR B 1 248 ? -8.344 28.062 18.719 1 96.75 248 TYR B CA 1
ATOM 4304 C C . TYR B 1 248 ? -8.016 28.531 17.297 1 96.75 248 TYR B C 1
ATOM 4306 O O . TYR B 1 248 ? -8.906 28.984 16.578 1 96.75 248 TYR B O 1
ATOM 4314 N N . GLU B 1 249 ? -6.762 28.406 16.969 1 95.44 249 GLU B N 1
ATOM 4315 C CA . GLU B 1 249 ? -6.312 28.75 15.625 1 95.44 249 GLU B CA 1
ATOM 4316 C C . GLU B 1 249 ? -5.965 27.516 14.82 1 95.44 249 GLU B C 1
ATOM 4318 O O . GLU B 1 249 ? -5.352 26.578 15.344 1 95.44 249 GLU B O 1
ATOM 4323 N N . GLU B 1 250 ? -6.375 27.516 13.617 1 93.5 250 GLU B N 1
ATOM 4324 C CA . GLU B 1 250 ? -6.02 26.438 12.695 1 93.5 250 GLU B CA 1
ATOM 4325 C C . GLU B 1 250 ? -5.676 26.984 11.312 1 93.5 250 GLU B C 1
ATOM 4327 O O . GLU B 1 250 ? -6.391 27.828 10.773 1 93.5 250 GLU B O 1
ATOM 4332 N N . PHE B 1 251 ? -4.637 26.484 10.742 1 91.94 251 PHE B N 1
ATOM 4333 C CA . PHE B 1 251 ? -4.25 26.891 9.398 1 91.94 251 PHE B CA 1
ATOM 4334 C C . PHE B 1 251 ? -5.023 26.094 8.352 1 91.94 251 PHE B C 1
ATOM 4336 O O . PHE B 1 251 ? -4.926 24.859 8.305 1 91.94 251 PHE B O 1
ATOM 4343 N N . LEU B 1 252 ? -5.715 26.797 7.547 1 93.94 252 LEU B N 1
ATOM 4344 C CA . LEU B 1 252 ? -6.496 26.156 6.492 1 93.94 252 LEU B CA 1
ATOM 4345 C C . LEU B 1 252 ? -5.707 26.094 5.188 1 93.94 252 LEU B C 1
ATOM 4347 O O . LEU B 1 252 ? -5.715 25.078 4.492 1 93.94 252 LEU B O 1
ATOM 4351 N N . LEU B 1 253 ? -5.09 27.219 4.895 1 94.19 253 LEU B N 1
ATOM 4352 C CA . LEU B 1 253 ? -4.211 27.312 3.734 1 94.19 253 LEU B CA 1
ATOM 4353 C C . LEU B 1 253 ? -2.795 27.703 4.16 1 94.19 253 LEU B C 1
ATOM 4355 O O . LEU B 1 253 ? -2.615 28.562 5.02 1 94.19 253 LEU B O 1
ATOM 4359 N N . ASP B 1 254 ? -1.863 27.016 3.6 1 91.44 254 ASP B N 1
ATOM 4360 C CA . ASP B 1 254 ? -0.466 27.281 3.932 1 91.44 254 ASP B CA 1
ATOM 4361 C C . ASP B 1 254 ? 0.412 27.25 2.684 1 91.44 254 ASP B C 1
ATOM 4363 O O . ASP B 1 254 ? -0.071 27.469 1.572 1 91.44 254 ASP B O 1
ATOM 4367 N N . GLU B 1 255 ? 1.654 26.984 2.863 1 90 255 GLU B N 1
ATOM 4368 C CA . GLU B 1 255 ? 2.621 27.109 1.777 1 90 255 GLU B CA 1
ATOM 4369 C C . GLU B 1 255 ? 2.404 26.031 0.717 1 90 255 GLU B C 1
ATOM 4371 O O . GLU B 1 255 ? 2.857 26.172 -0.42 1 90 255 GLU B O 1
ATOM 4376 N N . VAL B 1 256 ? 1.74 25.016 1.093 1 92.06 256 VAL B N 1
ATOM 4377 C CA . VAL B 1 256 ? 1.492 23.953 0.123 1 92.06 256 VAL B CA 1
ATOM 4378 C C . VAL B 1 256 ? 0.429 24.406 -0.877 1 92.06 256 VAL B C 1
ATOM 4380 O O . VAL B 1 256 ? 0.414 23.953 -2.023 1 92.06 256 VAL B O 1
ATOM 4383 N N . THR B 1 257 ? -0.352 25.281 -0.47 1 93.19 257 THR B N 1
ATOM 4384 C CA . THR B 1 257 ? -1.467 25.734 -1.295 1 93.19 257 THR B CA 1
ATOM 4385 C C . THR B 1 257 ? -1.111 27.031 -2.021 1 93.19 257 THR B C 1
ATOM 4387 O O . THR B 1 257 ? -1.659 27.312 -3.088 1 93.19 257 THR B O 1
ATOM 4390 N N . GLY B 1 258 ? -0.286 27.781 -1.443 1 91.31 258 GLY B N 1
ATOM 4391 C CA . GLY B 1 258 ? 0.122 29.047 -2.037 1 91.31 258 GLY B CA 1
ATOM 4392 C C . GLY B 1 258 ? 1.489 29.516 -1.572 1 91.31 258 GLY B C 1
ATOM 4393 O O . GLY B 1 258 ? 1.814 29.406 -0.387 1 91.31 258 GLY B O 1
ATOM 4394 N N . LYS B 1 259 ? 2.197 30.078 -2.512 1 87.81 259 LYS B N 1
ATOM 4395 C CA . LYS B 1 259 ? 3.551 30.516 -2.191 1 87.81 259 LYS B CA 1
ATOM 4396 C C . LYS B 1 259 ? 3.525 31.828 -1.407 1 87.81 259 LYS B C 1
ATOM 4398 O O . LYS B 1 259 ? 2.848 32.781 -1.799 1 87.81 259 LYS B O 1
ATOM 4403 N N . GLY B 1 260 ? 4.238 31.781 -0.349 1 86.69 260 GLY B N 1
ATOM 4404 C CA . GLY B 1 260 ? 4.355 33 0.433 1 86.69 260 GLY B CA 1
ATOM 4405 C C . GLY B 1 260 ? 3.326 33.094 1.544 1 86.69 260 GLY B C 1
ATOM 4406 O O . GLY B 1 260 ? 2.223 32.562 1.424 1 86.69 260 GLY B O 1
ATOM 4407 N N . TYR B 1 261 ? 3.584 33.844 2.557 1 84.94 261 TYR B N 1
ATOM 4408 C CA . TYR B 1 261 ? 2.752 33.938 3.752 1 84.94 261 TYR B CA 1
ATOM 4409 C C . TYR B 1 261 ? 1.49 34.75 3.482 1 84.94 261 TYR B C 1
ATOM 4411 O O . TYR B 1 261 ? 0.503 34.625 4.211 1 84.94 261 TYR B O 1
ATOM 4419 N N . ASP B 1 262 ? 1.518 35.5 2.412 1 88.56 262 ASP B N 1
ATOM 4420 C CA . ASP B 1 262 ? 0.37 36.344 2.053 1 88.56 262 ASP B CA 1
ATOM 4421 C C . ASP B 1 262 ? -0.823 35.469 1.646 1 88.56 262 ASP B C 1
ATOM 4423 O O . ASP B 1 262 ? -1.963 35.938 1.642 1 88.56 262 ASP B O 1
ATOM 4427 N N . ASN B 1 263 ? -0.584 34.312 1.39 1 89.81 263 ASN B N 1
ATOM 4428 C CA . ASN B 1 263 ? -1.636 33.438 0.876 1 89.81 263 ASN B CA 1
ATOM 4429 C C . ASN B 1 263 ? -2.139 32.469 1.949 1 89.81 263 ASN B C 1
ATOM 4431 O O . ASN B 1 263 ? -2.912 31.562 1.655 1 89.81 263 ASN B O 1
ATOM 4435 N N . TYR B 1 264 ? -1.755 32.719 3.135 1 92.12 264 TYR B N 1
ATOM 4436 C CA . TYR B 1 264 ? -2.207 31.875 4.242 1 92.12 264 TYR B CA 1
ATOM 4437 C C . TYR B 1 264 ? -3.623 32.25 4.664 1 92.12 264 TYR B C 1
ATOM 4439 O O . TYR B 1 264 ? -4.059 33.375 4.461 1 92.12 264 TYR B O 1
ATOM 4447 N N . LEU B 1 265 ? -4.277 31.297 5.113 1 95.06 265 LEU B N 1
ATOM 4448 C CA . LEU B 1 265 ? -5.594 31.5 5.715 1 95.06 265 LEU B CA 1
ATOM 4449 C C . LEU B 1 265 ? -5.699 30.75 7.043 1 95.06 265 LEU B C 1
ATOM 4451 O O . LEU B 1 265 ? -5.484 29.547 7.102 1 95.06 265 LEU B O 1
ATOM 4455 N N . THR B 1 266 ? -6.008 31.469 8.094 1 95.31 266 THR B N 1
ATOM 4456 C CA . THR B 1 266 ? -6.121 30.906 9.43 1 95.31 266 THR B CA 1
ATOM 4457 C C . THR B 1 266 ? -7.535 31.062 9.977 1 95.31 266 THR B C 1
ATOM 4459 O O . THR B 1 266 ? -8.109 32.156 9.906 1 95.31 266 THR B O 1
ATOM 4462 N N . GLN B 1 267 ? -8.078 30.016 10.414 1 96.56 267 GLN B N 1
ATOM 4463 C CA . GLN B 1 267 ? -9.359 30.078 11.102 1 96.56 267 GLN B CA 1
ATOM 4464 C C . GLN B 1 267 ? -9.164 30.328 12.594 1 96.56 267 GLN B C 1
ATOM 4466 O O . GLN B 1 267 ? -8.305 29.719 13.234 1 96.56 267 GLN B O 1
ATOM 4471 N N . ILE B 1 268 ? -9.938 31.25 13.102 1 97.25 268 ILE B N 1
ATOM 4472 C CA . ILE B 1 268 ? -9.898 31.562 14.523 1 97.25 268 ILE B CA 1
ATOM 4473 C C . ILE B 1 268 ? -11.266 31.297 15.148 1 97.25 268 ILE B C 1
ATOM 4475 O O . ILE B 1 268 ? -12.281 31.828 14.688 1 97.25 268 ILE B O 1
ATOM 4479 N N . LEU B 1 269 ? -11.273 30.516 16.125 1 97.56 269 LEU B N 1
ATOM 4480 C CA . LEU B 1 269 ? -12.461 30.281 16.938 1 97.56 269 LEU B CA 1
ATOM 4481 C C . LEU B 1 269 ? -12.242 30.766 18.375 1 97.56 269 LEU B C 1
ATOM 4483 O O . LEU B 1 269 ? -11.305 30.328 19.047 1 97.56 269 LEU B O 1
ATOM 4487 N N . ILE B 1 270 ? -13.078 31.625 18.781 1 97.31 270 ILE B N 1
ATOM 4488 C CA . ILE B 1 270 ? -12.984 32.125 20.156 1 97.31 270 ILE B CA 1
ATOM 4489 C C . ILE B 1 270 ? -14.234 31.703 20.938 1 97.31 270 ILE B C 1
ATOM 4491 O O . ILE B 1 270 ? -15.359 31.984 20.516 1 97.31 270 ILE B O 1
ATOM 4495 N N . GLU B 1 271 ? -13.945 31.047 21.984 1 96.19 271 GLU B N 1
ATOM 4496 C CA . GLU B 1 271 ? -15.047 30.75 22.891 1 96.19 271 GLU B CA 1
ATOM 4497 C C . GLU B 1 271 ? -15.703 32.031 23.406 1 96.19 271 GLU B C 1
ATOM 4499 O O . GLU B 1 271 ? -15.016 33 23.734 1 96.19 271 GLU B O 1
ATOM 4504 N N . VAL B 1 272 ? -17.062 32 23.422 1 95.88 272 VAL B N 1
ATOM 4505 C CA . VAL B 1 272 ? -17.75 33.188 23.922 1 95.88 272 VAL B CA 1
ATOM 4506 C C . VAL B 1 272 ? -18.734 32.812 25.031 1 95.88 272 VAL B C 1
ATOM 4508 O O . VAL B 1 272 ? -19.156 31.641 25.094 1 95.88 272 VAL B O 1
ATOM 4511 N N . GLU B 1 273 ? -18.922 33.719 25.906 1 88.88 273 GLU B N 1
ATOM 4512 C CA . GLU B 1 273 ? -19.906 33.594 26.984 1 88.88 273 GLU B CA 1
ATOM 4513 C C . GLU B 1 273 ? -21 34.656 26.844 1 88.88 273 GLU B C 1
ATOM 4515 O O . GLU B 1 273 ? -20.703 35.844 26.656 1 88.88 273 GLU B O 1
ATOM 4520 N N . ILE B 1 274 ? -22.219 34.219 26.578 1 78.75 274 ILE B N 1
ATOM 4521 C CA . ILE B 1 274 ? -23.328 35.188 26.531 1 78.75 274 ILE B CA 1
ATOM 4522 C C . ILE B 1 274 ? -23.75 35.531 27.953 1 78.75 274 ILE B C 1
ATOM 4524 O O . ILE B 1 274 ? -24.016 34.656 28.781 1 78.75 274 ILE B O 1
ATOM 4528 N N . PRO B 1 275 ? -23.531 36.844 28.297 1 69.75 275 PRO B N 1
ATOM 4529 C CA . PRO B 1 275 ? -24 37.25 29.625 1 69.75 275 PRO B CA 1
ATOM 4530 C C . PRO B 1 275 ? -25.469 36.938 29.859 1 69.75 275 PRO B C 1
ATOM 4532 O O . PRO B 1 275 ? -26.281 37.031 28.922 1 69.75 275 PRO B O 1
ATOM 4535 N N . ILE B 1 276 ? -25.844 36.094 30.938 1 53.72 276 ILE B N 1
ATOM 4536 C CA . ILE B 1 276 ? -27.219 35.969 31.391 1 53.72 276 ILE B CA 1
ATOM 4537 C C . ILE B 1 276 ? -27.703 37.344 31.891 1 53.72 276 ILE B C 1
ATOM 4539 O O . ILE B 1 276 ? -27 38.031 32.625 1 53.72 276 ILE B O 1
#

Secondary structure (DSSP, 8-state):
--GGGTT-EEHHHHHHHHTS-HHHHHHHHHHTS---SEE-TTS-EEE-THHHHHHHHHHHHHHTT--HHHHHHHHHT--HHHHHHHHHHHHHHHHHHHHHHHHHHHHHHHHHHHHHHHHHS-TT--EEEEE--EEEEEPPP-TT--HHHHHHHHHHHHHHHHHTT---SPPPEEEEEHHHHHH-STT---EEEEE-SS----SS-EEE--EEEEEEEEES-GGGHHHHHHHHHHHHHHTT-EEEEEEEEEEEE-TTTSSSGGG-EEEEEEEEE---/--GGGTT-EEHHHHHHHHTS-HHHHHHHHHHTS---SEE-TT--EEE-THHHHHHHHHHHHHHTT--HHHHHHHHHT--HHHHHHHHHHHHHHHHHHHHHHHHHHHHHHHHHHHHHHHHHS-TT--EEEEE--EEEEEPPP-TT--HHHHHHHHHHHHHHHHHTT---SPPPEEEEEHHHHHH--TT---EEEEE-SS----SS-EEE--EEEEEEEEES-GGGHHHHHHHHHHHHHHTT-EEEEEEEEEEEE-TTTSSSGGG-EEEEEEEEE---

Organism: NCBI:txid360422

pLDDT: mean 90.88, std 8.66, range [38.59, 98.0]

Sequence (552 aa):
MNEKFNKYFNTGDFAKLCNVKKQTLFHYDDIGIFSPEIKDDNGYRYYSYQQFDVFNVITILKETNMSLKEIKAYLDNRSPSTLVELLKNKVLDIDIEIENLKRIRKLMETKISITENACIIDHSKISLEYFDEEHLVLSNSIENVSHKDYFKIVSEHMNYCTLNNLNAGHSIGAMISKDNILKGVAENYSFLYTKLYSNNDIPFTFTKPKGLYCIAYHEGDYNSIDKTYNKILQFLKNSNIVIGKYSYEEFLLDEVTGKGYDNYLTQILIEVEIPIMNEKFNKYFNTGDFAKLCNVKKQTLFHYDDIGIFSPEIKDDNGYRYYSYQQFDVFNVITILKETNMSLKEIKAYLDNRSPSTLVELLKNKVLDIDIEIENLKRIRKLMETKISITENACIIDHSKISLEYFDEEHLVLSNSIENVSHKDYFKIVSEHMNYCTLNNLNAGHSIGAMISKDNILKGVAENYSFLYTKLYSNNDIPFTFTKPKGLYCIAYHEGDYNSIDKTYNKILQFLKNSNIVIGKYSYEEFLLDEVTGKGYDNYLTQILIEVEIPI

Nearest PDB structures (foldseek):
  3d6y-assembly1_A  TM=7.184E-01  e=2.666E-15  Bacillus subtilis
  3d71-assembly1_A-2  TM=7.012E-01  e=2.994E-15  Bacillus subtilis
  1exi-assembly1_A  TM=7.197E-01  e=1.036E-13  Bacillus subtilis
  3iao-assembly1_A-2  TM=6.571E-01  e=2.287E-14  Bacillus subtilis
  6xl6-assembly1_H  TM=4.348E-01  e=1.036E-13  Escherichia coli